Protein AF-A0A0M3K7X2-F1 (afdb_monomer)

Mean predicted aligned error: 13.45 Å

InterPro domains:
  IPR001304 C-type lectin-like [PF00059] (228-324)
  IPR001304 C-type lectin-like [PS50041] (215-321)
  IPR001304 C-type lectin-like [SM00034] (199-332)
  IPR002035 von Willebrand factor, type A [PF00092] (23-159)
  IPR002035 von Willebrand factor, type A [PF00092] (354-437)
  IPR002035 von Willebrand factor, type A [PS50234] (22-158)
  IPR002035 von Willebrand factor, type A [PS50234] (354-439)
  IPR016186 C-type lectin-like/link domain superfamily [G3DSA:3.10.100.10] (189-334)
  IPR016187 C-type lectin fold [SSF56436] (187-335)
  IPR036465 von Willebrand factor A-like domain superfamily [G3DSA:3.40.50.410] (14-169)
  IPR036465 von Willebrand factor A-like domain superfamily [G3DSA:3.40.50.410] (340-438)
  IPR036465 von Willebrand factor A-like domain superfamily [SSF53300] (23-201)
  IPR036465 von Willebrand factor A-like domain superfamily [SSF53300] (349-433)

Solvent-accessible surface area (backbone atoms only — not comparable to full-atom values): 23747 Å² total; per-residue (Å²): 128,75,77,48,61,30,53,28,56,43,58,48,64,64,88,80,33,61,44,64,46,54,46,49,36,50,48,56,15,55,51,36,50,74,41,60,28,26,78,60,86,74,74,32,10,32,49,28,30,47,44,44,15,72,55,53,43,78,76,34,49,49,78,63,34,65,32,18,63,54,43,17,54,52,50,60,65,59,78,87,69,98,33,95,44,70,36,61,38,45,40,52,51,54,50,48,57,47,59,69,70,58,77,70,75,95,60,59,48,38,44,36,46,36,34,52,62,61,43,82,67,80,54,87,96,48,86,69,87,87,65,98,62,71,88,80,59,46,45,49,53,51,36,48,53,45,40,72,74,67,32,42,33,31,27,35,19,32,62,50,76,96,55,92,62,64,34,52,56,58,51,28,36,89,81,35,64,43,52,70,52,88,58,26,69,60,53,50,56,42,50,55,42,55,58,60,51,69,42,60,85,87,29,42,56,46,60,44,92,88,42,83,73,45,52,30,20,39,21,38,35,77,48,93,55,64,33,21,48,58,57,46,41,54,55,17,44,75,72,74,26,34,40,32,78,59,82,38,74,68,55,43,51,51,51,39,56,52,39,50,75,67,69,42,65,30,33,44,41,18,34,41,40,59,98,60,50,38,29,29,69,82,80,68,43,67,71,66,89,57,72,56,48,34,93,83,39,69,32,62,90,48,25,40,26,34,29,33,35,53,86,82,62,29,29,39,40,31,46,39,78,39,84,80,52,52,32,21,37,37,23,28,34,75,53,74,49,78,67,95,55,59,43,51,62,65,56,67,57,78,51,59,47,83,44,74,47,76,43,66,24,14,54,89,41,49,66,74,34,36,52,50,48,34,47,50,54,18,43,57,42,60,66,37,52,31,26,79,60,91,71,84,31,18,26,49,20,34,30,47,30,12,59,57,62,41,78,78,33,49,50,80,67,34,64,33,26,67,54,46,22,54,55,42,61,65,65,76,74,65,66,18,90,40,70,49,91,85,101

Sequence (439 aa):
MRAYLQLLGWFALSLGLLGKQSQLRNFVGAVAKRIPVSQNEGAFSRIGVINGGEDAEIFANLTTFTSSYEAYSAIRKMKWRSADNFNIRSSLRAASKMIDASGRKNVKKIVIVFSGKSEDCEYMGFPAKIMNGDLDDNPCNIARQLKENGNIIMTVAIKCEGKFDFPRMQFGSECYRLNFDDQFAQNFLRKLCDANCFCPPPFMQFTDLKDKCRKFGECVYQRTEAFSYQIARKRCAFYNAEMTEILSPQKDQFLKNWAAGAGAQSLWLGATGVDGNYTWTISGKQVSGYQPWAPNQPNVADGNCAFEDIKTGNWSAAPCEDLFSVHDFACERIAFTFGAERECACDYKKTWMDIVYILDSSKEMNPPDFYAVRNFVAAAVKGIPVSQNEGAFSRIGVINGGEDAEILANLTTFTSTNEAYRAIRKMEWRSADNFNIRS

pLDDT: mean 74.25, std 17.61, range [22.56, 97.69]

Structure (mmCIF, N/CA/C/O backbone):
data_AF-A0A0M3K7X2-F1
#
_entry.id   AF-A0A0M3K7X2-F1
#
loop_
_atom_site.group_PDB
_atom_site.id
_atom_site.type_symbol
_atom_site.label_atom_id
_atom_site.label_alt_id
_atom_site.label_comp_id
_atom_site.label_asym_id
_atom_site.label_entity_id
_atom_site.label_seq_id
_atom_site.pdbx_PDB_ins_code
_atom_site.Cartn_x
_atom_site.Cartn_y
_atom_site.Cartn_z
_atom_site.occupancy
_atom_site.B_iso_or_equiv
_atom_site.auth_seq_id
_atom_site.auth_comp_id
_atom_site.auth_asym_id
_atom_site.auth_atom_id
_atom_site.pdbx_PDB_model_num
ATOM 1 N N . MET A 1 1 ? -5.904 -9.733 -9.098 1.00 25.84 1 MET A N 1
ATOM 2 C CA . MET A 1 1 ? -5.565 -10.390 -7.814 1.00 25.84 1 MET A CA 1
ATOM 3 C C . MET A 1 1 ? -5.921 -9.427 -6.687 1.00 25.84 1 MET A C 1
ATOM 5 O O . MET A 1 1 ? -5.224 -8.440 -6.521 1.00 25.84 1 MET A O 1
ATOM 9 N N . ARG A 1 2 ? -7.047 -9.637 -5.992 1.00 22.56 2 ARG A N 1
ATOM 10 C CA . ARG A 1 2 ? -7.454 -8.830 -4.824 1.00 22.56 2 ARG A CA 1
ATOM 11 C C . ARG A 1 2 ? -6.889 -9.521 -3.574 1.00 22.56 2 ARG A C 1
ATOM 13 O O . ARG A 1 2 ? -7.105 -10.721 -3.424 1.00 22.56 2 ARG A O 1
ATOM 20 N N . ALA A 1 3 ? -6.111 -8.819 -2.750 1.00 24.36 3 ALA A N 1
ATOM 21 C CA . ALA A 1 3 ? -5.430 -9.375 -1.574 1.00 24.36 3 ALA A CA 1
ATOM 22 C C . ALA A 1 3 ? -6.016 -8.798 -0.276 1.00 24.36 3 ALA A C 1
ATOM 24 O O . ALA A 1 3 ? -6.419 -7.638 -0.230 1.00 24.36 3 ALA A O 1
ATOM 25 N N . TYR A 1 4 ? -6.094 -9.636 0.759 1.00 34.16 4 TYR A N 1
ATOM 26 C CA . TYR A 1 4 ? -6.946 -9.462 1.933 1.00 34.16 4 TYR A CA 1
ATOM 27 C C . TYR A 1 4 ? -6.114 -9.523 3.221 1.00 34.16 4 TYR A C 1
ATOM 29 O O . TYR A 1 4 ? -5.253 -10.386 3.383 1.00 34.16 4 TYR A O 1
ATOM 37 N N . LEU A 1 5 ? -6.371 -8.561 4.111 1.00 29.75 5 LEU A N 1
ATOM 38 C CA . LEU A 1 5 ? -5.582 -8.203 5.295 1.00 29.75 5 LEU A CA 1
ATOM 39 C C . LEU A 1 5 ? -5.578 -9.251 6.419 1.00 29.75 5 LEU A C 1
ATOM 41 O O . LEU A 1 5 ? -6.565 -9.947 6.606 1.00 29.75 5 LEU A O 1
ATOM 45 N N . GLN A 1 6 ? -4.556 -9.287 7.271 1.00 27.80 6 GLN A N 1
ATOM 46 C CA . GLN A 1 6 ? -4.651 -9.942 8.582 1.00 27.80 6 GLN A CA 1
ATOM 47 C C . GLN A 1 6 ? -4.520 -8.905 9.694 1.00 27.80 6 GLN A C 1
ATOM 49 O O . GLN A 1 6 ? -3.460 -8.315 9.815 1.00 27.80 6 GLN A O 1
ATOM 54 N N . LEU A 1 7 ? -5.580 -8.642 10.465 1.00 27.56 7 LEU A N 1
ATOM 55 C CA . LEU A 1 7 ? -5.565 -7.644 11.545 1.00 27.56 7 LEU A CA 1
ATOM 56 C C . LEU A 1 7 ? -5.281 -8.303 12.899 1.00 27.56 7 LEU A C 1
ATOM 58 O O . LEU A 1 7 ? -5.868 -9.338 13.207 1.00 27.56 7 LEU A O 1
ATOM 62 N N . LEU A 1 8 ? -4.434 -7.664 13.706 1.00 27.45 8 LEU A N 1
ATOM 63 C CA . LEU A 1 8 ? -4.166 -7.971 15.116 1.00 27.45 8 LEU A CA 1
ATOM 64 C C . LEU A 1 8 ? -4.270 -6.652 15.879 1.00 27.45 8 LEU A C 1
ATOM 66 O O . LEU A 1 8 ? -3.498 -5.774 15.543 1.00 27.45 8 LEU A O 1
ATOM 70 N N . GLY A 1 9 ? -5.192 -6.471 16.832 1.00 26.09 9 GLY A N 1
ATOM 71 C CA . GLY A 1 9 ? -5.399 -5.201 17.561 1.00 26.09 9 GLY A CA 1
ATOM 72 C C . GLY A 1 9 ? -5.498 -5.382 19.082 1.00 26.09 9 GLY A C 1
ATOM 73 O O . GLY A 1 9 ? -6.029 -6.400 19.516 1.00 26.09 9 GLY A O 1
ATOM 74 N N . TRP A 1 10 ? -4.974 -4.428 19.868 1.00 32.50 10 TRP A N 1
ATOM 75 C CA . TRP A 1 10 ? -4.769 -4.493 21.335 1.00 32.50 10 TRP A CA 1
ATOM 76 C C . TRP A 1 10 ? -5.111 -3.232 22.118 1.00 32.50 10 TRP A C 1
ATOM 78 O O . TRP A 1 10 ? -5.012 -2.158 21.552 1.00 32.50 10 TRP A O 1
ATOM 88 N N . PHE A 1 11 ? -5.382 -3.360 23.425 1.00 31.06 11 PHE A N 1
ATOM 89 C CA . PHE A 1 11 ? -5.630 -2.263 24.375 1.00 31.06 11 PHE A CA 1
ATOM 90 C C . PHE A 1 11 ? -5.046 -2.525 25.769 1.00 31.06 11 PHE A C 1
ATOM 92 O O . PHE A 1 11 ? -5.153 -3.647 26.249 1.00 31.06 11 PHE A O 1
ATOM 99 N N . ALA A 1 12 ? -4.544 -1.474 26.439 1.00 25.36 12 ALA A N 1
ATOM 100 C CA . ALA A 1 12 ? -4.241 -1.445 27.877 1.00 25.36 12 ALA A CA 1
ATOM 101 C C . ALA A 1 12 ? -4.212 0.002 28.450 1.00 25.36 12 ALA A C 1
ATOM 103 O O . ALA A 1 12 ? -3.835 0.927 27.725 1.00 25.36 12 ALA A O 1
ATOM 104 N N . LEU A 1 13 ? -4.528 0.128 29.758 1.00 32.44 13 LEU A N 1
ATOM 105 C CA . LEU A 1 13 ? -4.384 1.245 30.738 1.00 32.44 13 LEU A CA 1
ATOM 106 C C . LEU A 1 13 ? -5.627 2.036 31.237 1.00 32.44 13 LEU A C 1
ATOM 108 O O . LEU A 1 13 ? -6.601 2.213 30.514 1.00 32.44 13 LEU A O 1
ATOM 112 N N . SER A 1 14 ? -5.484 2.437 32.519 1.00 25.62 14 SER A N 1
ATOM 113 C CA . SER A 1 14 ? -6.245 3.166 33.572 1.00 25.62 14 SER A CA 1
ATOM 114 C C . SER A 1 14 ? -7.665 3.732 33.366 1.00 25.62 14 SER A C 1
ATOM 116 O O . SER A 1 14 ? -8.043 4.178 32.293 1.00 25.62 14 SER A O 1
ATOM 118 N N . LEU A 1 15 ? -8.428 3.784 34.474 1.00 31.20 15 LEU A N 1
ATOM 119 C CA . LEU A 1 15 ? -9.850 4.164 34.616 1.00 31.20 15 LEU A CA 1
ATOM 120 C C . LEU A 1 15 ? -10.350 5.397 33.822 1.00 31.20 15 LEU A C 1
ATOM 122 O O . LEU A 1 15 ? -11.539 5.459 33.530 1.00 31.20 15 LEU A O 1
ATOM 126 N N . GLY A 1 16 ? -9.484 6.329 33.413 1.00 34.44 16 GLY A N 1
ATOM 127 C CA . GLY A 1 16 ? -9.825 7.455 32.521 1.00 34.44 16 GLY A CA 1
ATOM 128 C C . GLY A 1 16 ? -9.929 7.102 31.023 1.00 34.44 16 GLY A C 1
ATOM 129 O O . GLY A 1 16 ? -10.238 7.944 30.186 1.00 34.44 16 GLY A O 1
ATOM 130 N N . LEU A 1 17 ? -9.633 5.857 30.637 1.00 43.22 17 LEU A N 1
ATOM 131 C CA . LEU A 1 17 ? -9.622 5.385 29.244 1.00 43.22 17 LEU A CA 1
ATOM 132 C C . LEU A 1 17 ? -10.823 4.518 28.867 1.00 43.22 17 LEU A C 1
ATOM 134 O O . LEU A 1 17 ? -10.961 4.205 27.683 1.00 43.22 17 LEU A O 1
ATOM 138 N N . LEU A 1 18 ? -11.686 4.148 29.820 1.00 45.88 18 LEU A N 1
ATOM 139 C CA . LEU A 1 18 ? -12.848 3.269 29.589 1.00 45.88 18 LEU A CA 1
ATOM 140 C C . LEU A 1 18 ? -13.675 3.713 28.373 1.00 45.88 18 LEU A C 1
ATOM 142 O O . LEU A 1 18 ? -14.139 2.898 27.572 1.00 45.88 18 LEU A O 1
ATOM 146 N N . GLY A 1 19 ? -13.727 5.023 28.170 1.00 51.50 19 GLY A N 1
ATOM 147 C CA . GLY A 1 19 ? -14.430 5.629 27.072 1.00 51.50 19 GLY A CA 1
ATOM 148 C C . GLY A 1 19 ? -13.843 5.517 25.680 1.00 51.50 19 GLY A C 1
ATOM 149 O O . GLY A 1 19 ? -14.475 5.048 24.724 1.00 51.50 19 GLY A O 1
ATOM 150 N N . LYS A 1 20 ? -12.561 5.862 25.573 1.00 56.16 20 LYS A N 1
ATOM 151 C CA . LYS A 1 20 ? -11.788 5.660 24.344 1.00 56.16 20 LYS A CA 1
ATOM 152 C C . LYS A 1 20 ? -11.667 4.170 24.009 1.00 56.16 20 LYS A C 1
ATOM 154 O O . LYS A 1 20 ? -11.556 3.810 22.839 1.00 56.16 20 LYS A O 1
ATOM 159 N N . GLN A 1 21 ? -11.735 3.295 25.014 1.00 55.56 21 GLN A N 1
ATOM 160 C CA . GLN A 1 21 ? -11.714 1.844 24.841 1.00 55.56 21 GLN A CA 1
ATOM 161 C C . GLN A 1 21 ? -12.987 1.308 24.184 1.00 55.56 21 GLN A C 1
ATOM 163 O O . GLN A 1 21 ? -12.889 0.571 23.201 1.00 55.56 21 GLN A O 1
ATOM 168 N N . SER A 1 22 ? -14.173 1.705 24.659 1.00 59.41 22 SER A N 1
ATOM 169 C CA . SER A 1 22 ? -15.438 1.311 24.019 1.00 59.41 22 SER A CA 1
ATOM 170 C C . SER A 1 22 ? -15.493 1.785 22.562 1.00 59.41 22 SER A C 1
ATOM 172 O O . SER A 1 22 ? -15.802 1.002 21.657 1.00 59.41 22 SER A O 1
ATOM 174 N N . GLN A 1 23 ? -15.081 3.034 22.313 1.00 62.28 23 GLN A N 1
ATOM 175 C CA . GLN A 1 23 ? -14.976 3.614 20.972 1.00 62.28 23 GLN A CA 1
ATOM 176 C C . GLN A 1 23 ? -14.079 2.808 20.048 1.00 62.28 23 GLN A C 1
ATOM 178 O O . GLN A 1 23 ? -14.488 2.431 18.949 1.00 62.28 23 GLN A O 1
ATOM 183 N N . LEU A 1 24 ? -12.855 2.529 20.483 1.00 62.78 24 LEU A N 1
ATOM 184 C CA . LEU A 1 24 ? -11.891 1.874 19.624 1.00 62.78 24 LEU A CA 1
ATOM 185 C C . LEU A 1 24 ? -12.219 0.372 19.460 1.00 62.78 24 LEU A C 1
ATOM 187 O O . LEU A 1 24 ? -12.023 -0.164 18.373 1.00 62.78 24 LEU A O 1
ATOM 191 N N . ARG A 1 25 ? -12.833 -0.293 20.452 1.00 64.94 25 ARG A N 1
ATOM 192 C CA . ARG A 1 25 ? -13.362 -1.663 20.311 1.00 64.94 25 ARG A CA 1
ATOM 193 C C . ARG A 1 25 ? -14.473 -1.706 19.266 1.00 64.94 25 ARG A C 1
ATOM 195 O O . ARG A 1 25 ? -14.471 -2.576 18.395 1.00 64.94 25 ARG A O 1
ATOM 202 N N . ASN A 1 26 ? -15.399 -0.750 19.322 1.00 62.59 26 ASN A N 1
ATOM 203 C CA . ASN A 1 26 ? -16.466 -0.621 18.334 1.00 62.59 26 ASN A CA 1
ATOM 204 C C . ASN A 1 26 ? -15.905 -0.306 16.940 1.00 62.59 26 ASN A C 1
ATOM 206 O O . ASN A 1 26 ? -16.359 -0.900 15.962 1.00 62.59 26 ASN A O 1
ATOM 210 N N . PHE A 1 27 ? -14.881 0.549 16.841 1.00 68.12 27 PHE A N 1
ATOM 211 C CA . PHE A 1 27 ? -14.192 0.841 15.584 1.00 68.12 27 PHE A CA 1
ATOM 212 C C . PHE A 1 27 ? -13.507 -0.397 14.996 1.00 68.12 27 PHE A C 1
ATOM 214 O O . PHE A 1 27 ? -13.772 -0.752 13.849 1.00 68.12 27 PHE A O 1
ATOM 221 N N . VAL A 1 28 ? -12.667 -1.090 15.773 1.00 63.97 28 VAL A N 1
ATOM 222 C CA . VAL A 1 28 ? -11.954 -2.294 15.317 1.00 63.97 28 VAL A CA 1
ATOM 223 C C . VAL A 1 28 ? -12.949 -3.388 14.928 1.00 63.97 28 VAL A C 1
ATOM 225 O O . VAL A 1 28 ? -12.783 -4.023 13.887 1.00 63.97 28 VAL A O 1
ATOM 228 N N . GLY A 1 29 ? -14.034 -3.551 15.692 1.00 61.50 29 GLY A N 1
ATOM 229 C CA . GLY A 1 29 ? -15.145 -4.420 15.313 1.00 61.50 29 GLY A CA 1
ATOM 230 C C . GLY A 1 29 ? -15.756 -4.012 13.968 1.00 61.50 29 GLY A C 1
ATOM 231 O O . GLY A 1 29 ? -15.887 -4.843 13.071 1.00 61.50 29 GLY A O 1
ATOM 232 N N . ALA A 1 30 ? -16.109 -2.738 13.785 1.00 61.97 30 ALA A N 1
ATOM 233 C CA . ALA A 1 30 ? -16.694 -2.243 12.538 1.00 61.97 30 ALA A CA 1
ATOM 234 C C . ALA A 1 30 ? -15.768 -2.448 11.327 1.00 61.97 30 ALA A C 1
ATOM 236 O O . ALA A 1 30 ? -16.243 -2.802 10.247 1.00 61.97 30 ALA A O 1
ATOM 237 N N . VAL A 1 31 ? -14.453 -2.290 11.508 1.00 64.25 31 VAL A N 1
ATOM 238 C CA . VAL A 1 31 ? -13.453 -2.623 10.485 1.00 64.25 31 VAL A CA 1
ATOM 239 C C . VAL A 1 31 ? -13.465 -4.126 10.188 1.00 64.25 31 VAL A C 1
ATOM 241 O O . VAL A 1 31 ? -13.556 -4.506 9.021 1.00 64.25 31 VAL A O 1
ATOM 244 N N . ALA A 1 32 ? -13.453 -4.987 11.212 1.00 60.34 32 ALA A N 1
ATOM 245 C CA . ALA A 1 32 ? -13.510 -6.441 11.042 1.00 60.34 32 ALA A CA 1
ATOM 246 C C . ALA A 1 32 ? -14.772 -6.899 10.289 1.00 60.34 32 ALA A C 1
ATOM 248 O O . ALA A 1 32 ? -14.689 -7.777 9.434 1.00 60.34 32 ALA A O 1
ATOM 249 N N . LYS A 1 33 ? -15.921 -6.250 10.528 1.00 65.19 33 LYS A N 1
ATOM 250 C CA . LYS A 1 33 ? -17.178 -6.521 9.808 1.00 65.19 33 LYS A CA 1
ATOM 251 C C . LYS A 1 33 ? -17.081 -6.225 8.306 1.00 65.19 33 LYS A C 1
ATOM 253 O O . LYS A 1 33 ? -17.761 -6.875 7.519 1.00 65.19 33 LYS A O 1
ATOM 258 N N . ARG A 1 34 ? -16.273 -5.236 7.908 1.00 62.62 34 ARG A N 1
ATOM 259 C CA . ARG A 1 34 ? -16.121 -4.783 6.510 1.00 62.62 34 ARG A CA 1
ATOM 260 C C . ARG A 1 34 ? -15.041 -5.533 5.735 1.00 62.62 34 ARG A C 1
ATOM 262 O O . ARG A 1 34 ? -14.990 -5.434 4.513 1.00 62.62 34 ARG A O 1
ATOM 269 N N . ILE A 1 35 ? -14.176 -6.264 6.426 1.00 60.03 35 ILE A N 1
ATOM 270 C CA . ILE A 1 35 ? -13.105 -7.039 5.808 1.00 60.03 35 ILE A CA 1
ATOM 271 C C . ILE A 1 35 ? -13.602 -8.465 5.576 1.00 60.03 35 ILE A C 1
ATOM 273 O O . ILE A 1 35 ? -14.064 -9.075 6.534 1.00 60.03 35 ILE A O 1
ATOM 277 N N . PRO A 1 36 ? -13.495 -9.038 4.365 1.00 61.94 36 PRO A N 1
ATOM 278 C CA . PRO A 1 36 ? -13.894 -10.424 4.107 1.00 61.94 36 PRO A CA 1
ATOM 279 C C . PRO A 1 36 ? -12.998 -11.409 4.855 1.00 61.94 36 PRO A C 1
ATOM 281 O O . PRO A 1 36 ? -11.873 -11.663 4.434 1.00 61.94 36 PRO A O 1
ATOM 284 N N . VAL A 1 37 ? -13.474 -11.955 5.974 1.00 67.94 37 VAL A N 1
ATOM 285 C CA . VAL A 1 37 ? -12.737 -12.927 6.791 1.00 67.94 37 VAL A CA 1
ATOM 286 C C . VAL A 1 37 ? -13.194 -14.333 6.428 1.00 67.94 37 VAL A C 1
ATOM 288 O O . VAL A 1 37 ? -14.393 -14.585 6.359 1.00 67.94 37 VAL A O 1
ATOM 291 N N . SER A 1 38 ? -12.244 -15.238 6.196 1.00 74.12 38 SER A N 1
ATOM 292 C CA . SER A 1 38 ? -12.503 -16.666 5.999 1.00 74.12 38 SER A CA 1
ATOM 293 C C . SER A 1 38 ? -11.232 -17.488 6.201 1.00 74.12 38 SER A C 1
ATOM 295 O O . SER A 1 38 ? -10.109 -16.985 6.081 1.00 74.12 38 SER A O 1
ATOM 297 N N . GLN A 1 39 ? -11.414 -18.783 6.457 1.00 80.69 39 GLN A N 1
ATOM 298 C CA . GLN A 1 39 ? -10.322 -19.754 6.482 1.00 80.69 39 GLN A CA 1
ATOM 299 C C . GLN A 1 39 ? -10.018 -20.359 5.105 1.00 80.69 39 GLN A C 1
ATOM 301 O O . GLN A 1 39 ? -8.920 -20.893 4.930 1.00 80.69 39 GLN A O 1
ATOM 306 N N . ASN A 1 40 ? -10.922 -20.187 4.133 1.00 73.31 40 ASN A N 1
ATOM 307 C CA . ASN A 1 40 ? -10.782 -20.676 2.762 1.00 73.31 40 ASN A CA 1
ATOM 308 C C . ASN A 1 40 ? -9.597 -20.041 2.021 1.00 73.31 40 ASN A C 1
ATOM 310 O O . ASN A 1 40 ? -9.149 -18.930 2.330 1.00 73.31 40 ASN A O 1
ATOM 314 N N . GLU A 1 41 ? -9.116 -20.744 0.997 1.00 65.31 41 GLU A N 1
ATOM 315 C CA . GLU A 1 41 ? -8.150 -20.186 0.060 1.00 65.31 41 GLU A CA 1
ATOM 316 C C . GLU A 1 41 ? -8.770 -19.086 -0.808 1.00 65.31 41 GLU A C 1
ATOM 318 O O . GLU A 1 41 ? -9.978 -19.024 -1.043 1.00 65.31 41 GLU A O 1
ATOM 323 N N . GLY A 1 42 ? -7.909 -18.188 -1.280 1.00 60.16 42 GLY A N 1
ATOM 324 C CA . GLY A 1 42 ? -8.296 -17.064 -2.114 1.00 60.16 42 GLY A CA 1
ATOM 325 C C . GLY A 1 42 ? -8.463 -15.764 -1.337 1.00 60.16 42 GLY A C 1
ATOM 326 O O . GLY A 1 42 ? -7.633 -15.378 -0.507 1.00 60.16 42 GLY A O 1
ATOM 327 N N . ALA A 1 43 ? -9.521 -15.053 -1.699 1.00 63.62 43 ALA A N 1
ATOM 328 C CA . ALA A 1 43 ? -9.750 -13.640 -1.466 1.00 63.62 43 ALA A CA 1
ATOM 329 C C . ALA A 1 43 ? -10.224 -13.312 -0.030 1.00 63.62 43 ALA A C 1
ATOM 331 O O . ALA A 1 43 ? -11.236 -12.639 0.157 1.00 63.62 43 ALA A O 1
ATOM 332 N N . PHE A 1 44 ? -9.498 -13.792 0.987 1.00 66.81 44 PHE A N 1
ATOM 333 C CA . PHE A 1 44 ? -9.931 -13.696 2.382 1.00 66.81 44 PHE A CA 1
ATOM 334 C C . PHE A 1 44 ? -8.829 -13.355 3.378 1.00 66.81 44 PHE A C 1
ATOM 336 O O . PHE A 1 44 ? -7.699 -13.852 3.312 1.00 66.81 44 PHE A O 1
ATOM 343 N N . SER A 1 45 ? -9.231 -12.547 4.349 1.00 73.81 45 SER A N 1
ATOM 344 C CA . SER A 1 45 ? -8.503 -12.113 5.529 1.00 73.81 45 SER A CA 1
ATOM 345 C C . SER A 1 45 ? -8.592 -13.119 6.666 1.00 73.81 45 SER A C 1
ATOM 347 O O . SER A 1 45 ? -9.536 -13.899 6.752 1.00 73.81 45 SER A O 1
ATOM 349 N N . ARG A 1 46 ? -7.633 -13.048 7.590 1.00 79.94 46 ARG A N 1
ATOM 350 C CA . ARG A 1 46 ? -7.660 -13.777 8.866 1.00 79.94 46 ARG A CA 1
ATOM 351 C C . ARG A 1 46 ? -7.370 -12.806 9.997 1.00 79.94 46 ARG A C 1
ATOM 353 O O . ARG A 1 46 ? -6.399 -12.067 9.914 1.00 79.94 46 ARG A O 1
ATOM 360 N N . ILE A 1 47 ? -8.207 -12.774 11.022 1.00 77.31 47 ILE A N 1
ATOM 361 C CA . ILE A 1 47 ? -8.062 -11.827 12.130 1.00 77.31 47 ILE A CA 1
ATOM 362 C C . ILE A 1 47 ? -7.696 -12.611 13.375 1.00 77.31 47 ILE A C 1
ATOM 364 O O . ILE A 1 47 ? -8.369 -13.580 13.712 1.00 77.31 47 ILE A O 1
ATOM 368 N N . GLY A 1 48 ? -6.620 -12.188 14.022 1.00 76.19 48 GLY A N 1
ATOM 369 C CA . GLY A 1 48 ? -6.233 -12.665 15.335 1.00 76.19 48 GLY A CA 1
ATO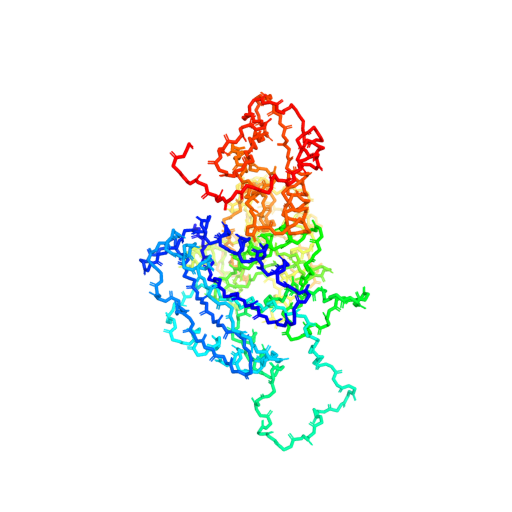M 370 C C . GLY A 1 48 ? -6.449 -11.549 16.340 1.00 76.19 48 GLY A C 1
ATOM 371 O O . GLY A 1 48 ? -6.482 -10.365 15.998 1.00 76.19 48 GLY A O 1
ATOM 372 N N . VAL A 1 49 ? -6.603 -11.913 17.597 1.00 74.50 49 VAL A N 1
ATOM 373 C CA . VAL A 1 49 ? -6.772 -10.953 18.671 1.00 74.50 49 VAL A CA 1
ATOM 374 C C . VAL A 1 49 ? -6.046 -11.493 19.883 1.00 74.50 49 VAL A C 1
ATOM 376 O O . VAL A 1 49 ? -6.244 -12.633 20.290 1.00 74.50 49 VAL A O 1
ATOM 379 N N . ILE A 1 50 ? -5.165 -10.685 20.444 1.00 70.94 50 ILE A N 1
ATOM 380 C CA . ILE A 1 50 ? -4.457 -11.021 21.679 1.00 70.94 50 ILE A CA 1
ATOM 381 C C . ILE A 1 50 ? -5.031 -9.975 22.693 1.00 70.94 50 ILE A C 1
ATOM 383 O O . ILE A 1 50 ? -5.538 -8.929 22.274 1.00 70.94 50 ILE A O 1
ATOM 387 N N . ASN A 1 51 ? -5.069 -10.247 23.990 1.00 67.88 51 ASN A N 1
ATOM 388 C CA . ASN A 1 51 ? -5.505 -9.296 25.015 1.00 67.88 51 ASN A CA 1
ATOM 389 C C . ASN A 1 51 ? -4.379 -9.001 26.000 1.00 67.88 51 ASN A C 1
ATOM 391 O O . ASN A 1 51 ? -3.617 -9.902 26.363 1.00 67.88 51 ASN A O 1
ATOM 395 N N . GLY A 1 52 ? -4.299 -7.738 26.414 1.00 58.50 52 GLY A N 1
ATOM 396 C CA . GLY A 1 52 ? -3.115 -7.160 26.993 1.00 58.50 52 GLY A CA 1
ATOM 397 C C . GLY A 1 52 ? -3.129 -6.539 28.328 1.00 58.50 52 GLY A C 1
ATOM 398 O O . GLY A 1 52 ? -3.760 -5.512 28.526 1.00 58.50 52 GLY A O 1
ATOM 399 N N . GLY A 1 53 ? -2.263 -7.078 29.168 1.00 61.41 53 GLY A N 1
ATOM 400 C CA . GLY A 1 53 ? -1.925 -6.477 30.431 1.00 61.41 53 GLY A CA 1
ATOM 401 C C . GLY A 1 53 ? -0.471 -6.717 30.778 1.00 61.41 53 GLY A C 1
ATOM 402 O O . GLY A 1 53 ? 0.430 -6.528 29.954 1.00 61.41 53 GLY A O 1
ATOM 403 N N . GLU A 1 54 ? -0.272 -7.149 32.016 1.00 59.22 54 GLU A N 1
ATOM 404 C CA . GLU A 1 54 ? 1.016 -7.580 32.554 1.00 59.22 54 GLU A CA 1
ATOM 405 C C . GLU A 1 54 ? 1.585 -8.765 31.765 1.00 59.22 54 GLU A C 1
ATOM 407 O O . GLU A 1 54 ? 2.783 -8.795 31.481 1.00 59.22 54 GLU A O 1
ATOM 412 N N . ASP A 1 55 ? 0.693 -9.641 31.295 1.00 62.06 55 ASP A N 1
ATOM 413 C CA . ASP A 1 55 ? 0.963 -10.725 30.358 1.00 62.06 55 ASP A CA 1
ATOM 414 C C . ASP A 1 55 ? 0.071 -10.639 29.115 1.00 62.06 55 ASP A C 1
ATOM 416 O O . ASP A 1 55 ? -0.936 -9.918 29.082 1.00 62.06 55 ASP A O 1
ATOM 420 N N . ALA A 1 56 ? 0.449 -11.392 28.076 1.00 66.44 56 ALA A N 1
ATOM 421 C CA . ALA A 1 56 ? -0.301 -11.491 26.837 1.00 66.44 56 ALA A CA 1
ATOM 422 C C . ALA A 1 56 ? -1.079 -12.798 26.694 1.00 66.44 56 ALA A C 1
ATOM 424 O O . ALA A 1 56 ? -0.517 -13.888 26.769 1.00 66.44 56 ALA A O 1
ATOM 425 N N . GLU A 1 57 ? -2.373 -12.678 26.394 1.00 69.56 57 GLU A N 1
ATOM 426 C CA . GLU A 1 57 ? -3.282 -13.810 26.211 1.00 69.56 57 GLU A CA 1
ATOM 427 C C . GLU A 1 57 ? -3.856 -13.829 24.794 1.00 69.56 57 GLU A C 1
ATOM 429 O O . GLU A 1 57 ? -4.522 -12.887 24.371 1.00 69.56 57 GLU A O 1
ATOM 434 N N . ILE A 1 58 ? -3.649 -14.910 24.042 1.00 67.06 58 ILE A N 1
ATOM 435 C CA . ILE A 1 58 ? -4.277 -15.070 22.724 1.00 67.06 58 ILE A CA 1
ATOM 436 C C . ILE A 1 58 ? -5.783 -15.306 22.918 1.00 67.06 58 ILE A C 1
ATOM 438 O O . ILE A 1 58 ? -6.201 -16.420 23.211 1.00 67.06 58 ILE A O 1
ATOM 442 N N . PHE A 1 59 ? -6.594 -14.262 22.731 1.00 70.56 59 PHE A N 1
ATOM 443 C CA . PHE A 1 59 ? -8.058 -14.343 22.769 1.00 70.56 59 PHE A CA 1
ATOM 444 C C . PHE A 1 59 ? -8.615 -15.102 21.556 1.00 70.56 59 PHE A C 1
ATOM 446 O O . PHE A 1 59 ? -9.535 -15.904 21.679 1.00 70.56 59 PHE A O 1
ATOM 453 N N . ALA A 1 60 ? -8.043 -14.850 20.379 1.00 74.19 60 ALA A N 1
ATOM 454 C CA . ALA A 1 60 ? -8.366 -15.523 19.130 1.00 74.19 60 ALA A CA 1
ATOM 455 C C . ALA A 1 60 ? -7.109 -15.625 18.259 1.00 74.19 60 ALA A C 1
ATOM 457 O O . ALA A 1 60 ? -6.380 -14.651 18.079 1.00 74.19 60 ALA A O 1
ATOM 458 N N . ASN A 1 61 ? -6.846 -16.796 17.693 1.00 78.44 61 ASN A N 1
ATOM 459 C CA . ASN A 1 61 ? -5.768 -16.983 16.727 1.00 78.44 61 ASN A CA 1
ATOM 460 C C . ASN A 1 61 ? -6.262 -16.616 15.310 1.00 78.44 61 ASN A C 1
ATOM 462 O O . ASN A 1 61 ? -7.460 -16.478 15.074 1.00 78.44 61 ASN A O 1
ATOM 466 N N . LEU A 1 62 ? -5.358 -16.494 14.336 1.00 78.50 62 LEU A N 1
ATOM 467 C CA . LEU A 1 62 ? -5.679 -16.192 12.933 1.00 78.50 62 LEU A CA 1
ATOM 468 C C . LEU A 1 62 ? -6.617 -17.233 12.289 1.00 78.50 62 LEU A C 1
ATOM 470 O O . LEU A 1 62 ? -7.266 -16.949 11.281 1.00 78.50 62 LEU A O 1
ATOM 474 N N . THR A 1 63 ? -6.701 -18.438 12.851 1.00 82.81 63 THR A N 1
ATOM 475 C CA . THR A 1 63 ? -7.591 -19.509 12.387 1.00 82.81 63 THR A CA 1
ATOM 476 C C . THR A 1 63 ? -8.944 -19.551 13.095 1.00 82.81 63 THR A C 1
ATOM 478 O O . THR A 1 63 ? -9.801 -20.322 12.680 1.00 82.81 63 THR A O 1
ATOM 481 N N . THR A 1 64 ? -9.157 -18.736 14.137 1.00 81.56 64 THR A N 1
ATOM 482 C CA . THR A 1 64 ? -10.360 -18.807 14.978 1.00 81.56 64 THR A CA 1
ATOM 483 C C . THR A 1 64 ? -11.620 -18.407 14.217 1.00 81.56 64 THR A C 1
ATOM 485 O O . THR A 1 64 ? -12.593 -19.147 14.244 1.00 81.56 64 THR A O 1
ATOM 488 N N . PHE A 1 65 ? -11.610 -17.265 13.523 1.00 79.06 65 PHE A N 1
ATOM 489 C CA . PHE A 1 65 ? -12.825 -16.733 12.900 1.00 79.06 65 PHE A CA 1
ATOM 490 C C . PHE A 1 65 ? -13.015 -17.226 11.468 1.00 79.06 65 PHE A C 1
ATOM 492 O O . PHE A 1 65 ? -12.135 -17.069 10.622 1.00 79.06 65 PHE A O 1
ATOM 499 N N . THR A 1 66 ? -14.197 -17.743 11.162 1.00 83.94 66 THR A N 1
ATOM 500 C CA . THR A 1 66 ? -14.564 -18.248 9.829 1.00 83.94 66 THR A CA 1
ATOM 501 C C . THR A 1 66 ? -15.311 -17.225 8.974 1.00 83.94 66 THR A C 1
ATOM 503 O O . THR A 1 66 ? -15.429 -17.414 7.763 1.00 83.94 66 THR A O 1
ATOM 506 N N . SER A 1 67 ? -15.780 -16.127 9.580 1.00 75.56 67 SER A N 1
ATOM 507 C CA . SER A 1 67 ? -16.505 -15.049 8.902 1.00 75.56 67 SER A CA 1
ATOM 508 C C . SER A 1 67 ? -16.232 -13.668 9.508 1.00 75.56 67 SER A C 1
ATOM 510 O O . SER A 1 67 ? -15.842 -13.531 10.671 1.00 75.56 67 SER A O 1
ATOM 512 N N . SER A 1 68 ? -16.500 -12.614 8.730 1.00 69.94 68 SER A N 1
ATOM 513 C CA . SER A 1 68 ? -16.376 -11.215 9.174 1.00 69.94 68 SER A CA 1
ATOM 514 C C . SER A 1 68 ? -17.306 -10.892 10.342 1.00 69.94 68 SER A C 1
ATOM 516 O O . SER A 1 68 ? -16.966 -10.101 11.221 1.00 69.94 68 SER A O 1
ATOM 518 N N . TYR A 1 69 ? -18.490 -11.511 10.358 1.00 71.38 69 TYR A N 1
ATOM 519 C CA . TYR A 1 69 ? -19.482 -11.320 11.411 1.00 71.38 69 TYR A CA 1
ATOM 520 C C . TYR A 1 69 ? -19.053 -11.962 12.734 1.00 71.38 69 TYR A C 1
ATOM 522 O O . TYR A 1 69 ? -19.254 -11.371 13.797 1.00 71.38 69 TYR A O 1
ATOM 530 N N . GLU A 1 70 ? -18.436 -13.142 12.675 1.00 75.56 70 GLU A N 1
ATOM 531 C CA . GLU A 1 70 ? -17.899 -13.824 13.852 1.00 75.56 70 GLU A CA 1
ATOM 532 C C . GLU A 1 70 ? -16.791 -12.988 14.506 1.00 75.56 70 GLU A C 1
ATOM 534 O O . GLU A 1 70 ? -16.872 -12.683 15.697 1.00 75.56 70 GLU A O 1
ATOM 539 N N . ALA A 1 71 ? -15.833 -12.508 13.703 1.00 61.34 71 ALA A N 1
ATOM 540 C CA . ALA A 1 71 ? -14.776 -11.610 14.165 1.00 61.34 71 ALA A CA 1
ATOM 541 C C . ALA A 1 71 ? -15.352 -10.321 14.779 1.00 61.34 71 ALA A C 1
ATOM 543 O O . ALA A 1 71 ? -14.995 -9.948 15.896 1.00 61.34 71 ALA A O 1
ATOM 544 N N . TYR A 1 72 ? -16.293 -9.665 14.088 1.00 74.31 72 TYR A N 1
ATOM 545 C CA . TYR A 1 72 ? -16.997 -8.476 14.584 1.00 74.31 72 TYR A CA 1
ATOM 546 C C . TYR A 1 72 ? -17.643 -8.707 15.956 1.00 74.31 72 TYR A C 1
ATOM 548 O O . TYR A 1 72 ? -17.456 -7.915 16.884 1.00 74.31 72 TYR A O 1
ATOM 556 N N . SER A 1 73 ? -18.402 -9.796 16.081 1.00 68.31 73 SER A N 1
ATOM 557 C CA . SER A 1 73 ? -19.180 -10.103 17.280 1.00 68.31 73 SER A CA 1
ATOM 558 C C . SER A 1 73 ? -18.277 -10.447 18.461 1.00 68.31 73 SER A C 1
ATOM 560 O O . SER A 1 73 ? -18.526 -9.989 19.575 1.00 68.31 73 SER A O 1
ATOM 562 N N . ALA A 1 74 ? -17.212 -11.215 18.220 1.00 70.69 74 ALA A N 1
ATOM 563 C CA . ALA A 1 74 ? -16.244 -11.592 19.242 1.00 70.69 74 ALA A CA 1
ATOM 564 C C . ALA A 1 74 ? -15.448 -10.379 19.752 1.00 70.69 74 ALA A C 1
ATOM 566 O O . ALA A 1 74 ? -15.327 -10.194 20.962 1.00 70.69 74 ALA A O 1
ATOM 567 N N . ILE A 1 75 ? -14.982 -9.504 18.851 1.00 66.25 75 ILE A N 1
ATOM 568 C CA . ILE A 1 75 ? -14.223 -8.295 19.215 1.00 66.25 75 ILE A CA 1
ATOM 569 C C . ILE A 1 75 ? -15.065 -7.355 20.088 1.00 66.25 75 ILE A C 1
ATOM 571 O O . ILE A 1 75 ? -14.564 -6.834 21.083 1.00 66.25 75 ILE A O 1
ATOM 575 N N . ARG A 1 76 ? -16.358 -7.167 19.779 1.00 74.62 76 ARG A N 1
ATOM 576 C CA . ARG A 1 76 ? -17.253 -6.320 20.596 1.00 74.62 76 ARG A CA 1
ATOM 577 C C . ARG A 1 76 ? -17.538 -6.890 21.985 1.00 74.62 76 ARG A C 1
ATOM 579 O O . ARG A 1 76 ? -17.738 -6.116 22.915 1.00 74.62 76 ARG A O 1
ATOM 586 N N . LYS A 1 77 ? -17.555 -8.217 22.124 1.00 68.00 77 LYS A N 1
ATOM 587 C CA . LYS A 1 77 ? -17.827 -8.922 23.390 1.00 68.00 77 LYS A CA 1
ATOM 588 C C . LYS A 1 77 ? -16.582 -9.137 24.251 1.00 68.00 77 LYS A C 1
ATOM 590 O O . LYS A 1 77 ? -16.692 -9.700 25.339 1.00 68.00 77 LYS A O 1
ATOM 595 N N . MET A 1 78 ? -15.407 -8.726 23.777 1.00 63.06 78 MET A N 1
ATOM 596 C CA . MET A 1 78 ? -14.168 -8.901 24.520 1.00 63.06 78 MET A CA 1
ATOM 597 C C . MET A 1 78 ? -14.235 -8.162 25.858 1.00 63.06 78 MET A C 1
ATOM 599 O O . MET A 1 78 ? -14.524 -6.961 25.914 1.00 63.06 78 MET A O 1
ATOM 603 N N . LYS A 1 79 ? -13.970 -8.909 26.933 1.00 62.69 79 LYS A N 1
ATOM 604 C CA . LYS A 1 79 ? -13.933 -8.380 28.292 1.00 62.69 79 LYS A CA 1
ATOM 605 C C . LYS A 1 79 ? -12.584 -7.731 28.558 1.00 62.69 79 LYS A C 1
ATOM 607 O O . LYS A 1 79 ? -11.534 -8.306 28.271 1.00 62.69 79 LYS A O 1
ATOM 612 N N . TRP A 1 80 ? -12.638 -6.540 29.134 1.00 59.66 80 TRP A N 1
ATOM 613 C CA . TRP A 1 80 ? -11.461 -5.861 29.644 1.00 59.66 80 TRP A CA 1
ATOM 614 C C . TRP A 1 80 ? -10.845 -6.655 30.801 1.00 59.66 80 TRP A C 1
ATOM 616 O O . TRP A 1 80 ? -11.564 -7.233 31.620 1.00 59.66 80 TRP A O 1
ATOM 626 N N . ARG A 1 81 ? -9.511 -6.671 30.861 1.00 53.88 81 ARG A N 1
ATOM 627 C CA . ARG A 1 81 ? -8.754 -7.175 32.006 1.00 53.88 81 ARG A CA 1
ATOM 628 C C . ARG A 1 81 ? -8.112 -5.985 32.708 1.00 53.88 81 ARG A C 1
ATOM 630 O O . ARG A 1 81 ? -7.384 -5.223 32.078 1.00 53.88 81 ARG A O 1
ATOM 637 N N . SER A 1 82 ? -8.409 -5.835 33.994 1.00 50.75 82 SER A N 1
ATOM 638 C CA . SER A 1 82 ? -7.871 -4.790 34.869 1.00 50.75 82 SER A CA 1
ATOM 639 C C . SER A 1 82 ? -6.386 -4.978 35.143 1.00 50.75 82 SER A C 1
ATOM 641 O O . SER A 1 82 ? -6.014 -5.376 36.239 1.00 50.75 82 SER A O 1
ATOM 643 N N . ALA A 1 83 ? -5.544 -4.741 34.143 1.00 54.22 83 ALA A N 1
ATOM 644 C CA . ALA A 1 83 ? -4.099 -4.778 34.302 1.00 54.22 83 ALA A CA 1
ATOM 645 C C . ALA A 1 83 ? -3.532 -3.368 34.498 1.00 54.22 83 ALA A C 1
ATOM 647 O O . ALA A 1 83 ? -3.861 -2.446 33.743 1.00 54.22 83 ALA A O 1
ATOM 648 N N . ASP A 1 84 ? -2.634 -3.227 35.472 1.00 52.19 84 ASP A N 1
ATOM 649 C CA . ASP A 1 84 ? -2.025 -1.945 35.844 1.00 52.19 84 ASP A CA 1
ATOM 650 C C . ASP A 1 84 ? -0.927 -1.502 34.868 1.00 52.19 84 ASP A C 1
ATOM 652 O O . ASP A 1 84 ? -0.557 -0.327 34.811 1.00 52.19 84 ASP A O 1
ATOM 656 N N . ASN A 1 85 ? -0.417 -2.427 34.053 1.00 53.31 85 ASN A N 1
ATOM 657 C CA . ASN A 1 85 ? 0.639 -2.166 33.086 1.00 53.31 85 ASN A CA 1
ATOM 658 C C . ASN A 1 85 ? 0.371 -2.857 31.746 1.00 53.31 85 ASN A C 1
ATOM 660 O O . ASN A 1 85 ? -0.337 -3.856 31.660 1.00 53.31 85 ASN A O 1
ATOM 664 N N . PHE A 1 86 ? 0.991 -2.320 30.696 1.00 63.91 86 PHE A N 1
ATOM 665 C CA . PHE A 1 86 ? 1.011 -2.910 29.365 1.00 63.91 86 PHE A CA 1
ATOM 666 C C . PHE A 1 86 ? 2.404 -3.454 29.043 1.00 63.91 86 PHE A C 1
ATOM 668 O O . PHE A 1 86 ? 3.376 -2.690 28.930 1.00 63.91 86 PHE A O 1
ATOM 675 N N . ASN A 1 87 ? 2.504 -4.772 28.886 1.00 69.38 87 ASN A N 1
ATOM 676 C CA . ASN A 1 87 ? 3.745 -5.466 28.573 1.00 69.38 87 ASN A CA 1
ATOM 677 C C . ASN A 1 87 ? 3.912 -5.685 27.060 1.00 69.38 87 ASN A C 1
ATOM 679 O O . ASN A 1 87 ? 3.592 -6.744 26.522 1.00 69.38 87 ASN A O 1
ATOM 683 N N . ILE A 1 88 ? 4.472 -4.678 26.379 1.00 73.81 88 ILE A N 1
ATOM 684 C CA . ILE A 1 88 ? 4.703 -4.688 24.923 1.00 73.81 88 ILE A CA 1
ATOM 685 C C . ILE A 1 88 ? 5.536 -5.907 24.488 1.00 73.81 88 ILE A C 1
ATOM 687 O O . ILE A 1 88 ? 5.250 -6.503 23.450 1.00 73.81 88 ILE A O 1
ATOM 691 N N . ARG A 1 89 ? 6.530 -6.321 25.289 1.00 78.94 89 ARG A N 1
ATOM 692 C CA . ARG A 1 89 ? 7.365 -7.509 25.031 1.00 78.94 89 ARG A CA 1
ATOM 693 C C . ARG A 1 89 ? 6.513 -8.768 24.912 1.00 78.94 89 ARG A C 1
ATOM 695 O O . ARG A 1 89 ? 6.576 -9.458 23.895 1.00 78.94 89 ARG A O 1
ATOM 702 N N . SER A 1 90 ? 5.701 -9.042 25.933 1.00 73.00 90 SER A N 1
ATOM 703 C CA . SER A 1 90 ? 4.832 -10.225 25.980 1.00 73.00 90 SER A CA 1
ATOM 704 C C . SER A 1 90 ? 3.854 -10.240 24.796 1.00 73.00 90 SER A C 1
ATOM 706 O O . SER A 1 90 ? 3.698 -11.254 24.112 1.00 73.00 90 SER A O 1
ATOM 708 N N . SER A 1 91 ? 3.283 -9.081 24.452 1.00 75.88 91 SER A N 1
ATOM 709 C CA . SER A 1 91 ? 2.363 -8.927 23.317 1.00 75.88 91 SER A CA 1
ATOM 710 C C . SER A 1 91 ? 3.014 -9.195 21.966 1.00 75.88 91 SER A C 1
ATOM 712 O O . SER A 1 91 ? 2.442 -9.900 21.135 1.00 75.88 91 SER A O 1
ATOM 714 N N . LEU A 1 92 ? 4.209 -8.645 21.732 1.00 79.31 92 LEU A N 1
ATOM 715 C CA . LEU A 1 92 ? 4.934 -8.845 20.478 1.00 79.31 92 LEU A CA 1
ATOM 716 C C . LEU A 1 92 ? 5.406 -10.296 20.330 1.00 79.31 92 LEU A C 1
ATOM 718 O O . LEU A 1 92 ? 5.336 -10.838 19.227 1.00 79.31 92 LEU A O 1
ATOM 722 N N . ARG A 1 93 ? 5.788 -10.967 21.428 1.00 82.25 93 ARG A N 1
ATOM 723 C CA . ARG A 1 93 ? 6.060 -12.415 21.421 1.00 82.25 93 ARG A CA 1
ATOM 724 C C . ARG A 1 93 ? 4.830 -13.225 21.031 1.00 82.25 93 ARG A C 1
ATOM 726 O O . ARG A 1 93 ? 4.919 -14.100 20.169 1.00 82.25 93 ARG A O 1
ATOM 733 N N . ALA A 1 94 ? 3.683 -12.929 21.638 1.00 76.75 94 ALA A N 1
ATOM 734 C CA . ALA A 1 94 ? 2.434 -13.604 21.308 1.00 76.75 94 ALA A CA 1
ATOM 735 C C . ALA A 1 94 ? 2.042 -13.377 19.836 1.00 76.75 94 ALA A C 1
ATOM 737 O O . ALA A 1 94 ? 1.611 -14.316 19.165 1.00 76.75 94 ALA A O 1
ATOM 738 N N . ALA A 1 95 ? 2.254 -12.165 19.309 1.00 80.25 95 ALA A N 1
ATOM 739 C CA . ALA A 1 95 ? 2.033 -11.847 17.900 1.00 80.25 95 ALA A CA 1
ATOM 740 C C . ALA A 1 95 ? 2.975 -12.625 16.970 1.00 80.25 95 ALA A C 1
ATOM 742 O O . ALA A 1 95 ? 2.504 -13.186 15.982 1.00 80.25 95 ALA A O 1
ATOM 743 N N . SER A 1 96 ? 4.269 -12.723 17.301 1.00 83.25 96 SER A N 1
ATOM 744 C CA . SER A 1 96 ? 5.228 -13.539 16.541 1.00 83.25 96 SER A CA 1
ATOM 745 C C . SER A 1 96 ? 4.782 -14.994 16.481 1.00 83.25 96 SER A C 1
ATOM 747 O O . SER A 1 96 ? 4.558 -15.517 15.394 1.00 83.25 96 SER A O 1
ATOM 749 N N . LYS A 1 97 ? 4.507 -15.608 17.641 1.00 82.06 97 LYS A N 1
ATOM 750 C CA . LYS A 1 97 ? 4.035 -16.998 17.727 1.00 82.06 97 LYS A CA 1
ATOM 751 C C . LYS A 1 97 ? 2.777 -17.232 16.886 1.00 82.06 97 LYS A C 1
ATOM 753 O O . LYS A 1 97 ? 2.632 -18.279 16.259 1.00 82.06 97 LYS A O 1
ATOM 758 N N . MET A 1 98 ? 1.861 -16.265 16.870 1.00 81.00 98 MET A N 1
ATOM 759 C CA . MET A 1 98 ? 0.640 -16.339 16.074 1.00 81.00 98 MET A CA 1
ATOM 760 C C . MET A 1 98 ? 0.910 -16.275 14.565 1.00 81.00 98 MET A C 1
ATOM 762 O O . MET A 1 98 ? 0.325 -17.041 13.799 1.00 81.00 98 MET A O 1
ATOM 766 N N . ILE A 1 99 ? 1.788 -15.366 14.135 1.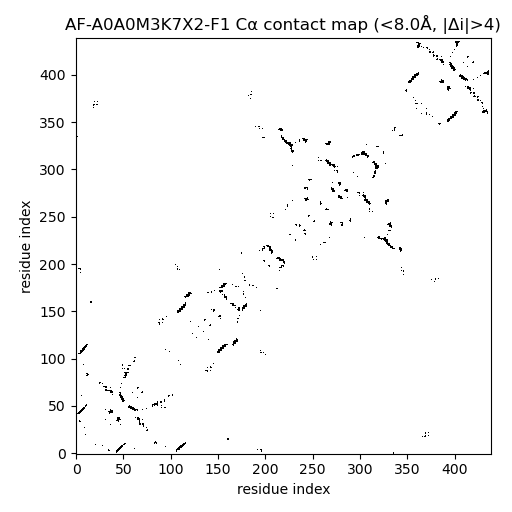00 80.44 99 ILE A N 1
ATOM 767 C CA . ILE A 1 99 ? 2.179 -15.208 12.730 1.00 80.44 99 ILE A CA 1
ATOM 768 C C . ILE A 1 99 ? 2.883 -16.472 12.229 1.00 80.44 99 ILE A C 1
ATOM 770 O O . ILE A 1 99 ? 2.516 -16.983 11.164 1.00 80.44 99 ILE A O 1
ATOM 774 N N . ASP A 1 100 ? 3.819 -16.994 13.023 1.00 81.88 100 ASP A N 1
ATOM 775 C CA . ASP A 1 100 ? 4.599 -18.198 12.724 1.00 81.88 100 ASP A CA 1
ATOM 776 C C . ASP A 1 100 ? 3.688 -19.426 12.583 1.00 81.88 100 ASP A C 1
ATOM 778 O O . ASP A 1 100 ? 3.835 -20.218 11.652 1.00 81.88 100 ASP A O 1
ATOM 782 N N . ALA A 1 101 ? 2.660 -19.532 13.432 1.00 75.81 101 ALA A N 1
ATOM 783 C CA . ALA A 1 101 ? 1.662 -20.598 13.362 1.00 75.81 101 ALA A CA 1
ATOM 784 C C . ALA A 1 101 ? 0.685 -20.477 12.172 1.00 75.81 101 ALA A C 1
ATOM 786 O O . ALA A 1 101 ? -0.033 -21.430 11.874 1.00 75.81 101 ALA A O 1
ATOM 787 N N . SER A 1 102 ? 0.610 -19.330 11.482 1.00 71.06 102 SER A N 1
ATOM 788 C CA . SER A 1 102 ? -0.428 -19.099 10.462 1.00 71.06 102 SER A CA 1
ATOM 789 C C . SER A 1 102 ? -0.219 -19.875 9.157 1.00 71.06 102 SER A C 1
ATOM 791 O O . SER A 1 102 ? -1.188 -20.122 8.432 1.00 71.06 102 SER A O 1
ATOM 793 N N . GLY A 1 103 ? 1.038 -20.178 8.808 1.00 66.44 103 GLY A N 1
ATOM 794 C CA . GLY A 1 103 ? 1.437 -20.900 7.592 1.00 66.44 103 GLY A CA 1
ATOM 795 C C . GLY A 1 103 ? 1.125 -20.222 6.243 1.00 66.44 103 GLY A C 1
ATOM 796 O O . GLY A 1 103 ? 1.552 -20.727 5.203 1.00 66.44 103 GLY A O 1
ATOM 797 N N . ARG A 1 104 ? 0.409 -19.082 6.197 1.00 65.19 104 ARG A N 1
ATOM 798 C CA . ARG A 1 104 ? 0.025 -18.435 4.924 1.00 65.19 104 ARG A CA 1
ATOM 799 C C . ARG A 1 104 ? 1.205 -17.721 4.272 1.00 65.19 104 ARG A C 1
ATOM 801 O O . ARG A 1 104 ? 1.654 -16.660 4.720 1.00 65.19 104 ARG A O 1
ATOM 808 N N . LYS A 1 105 ? 1.649 -18.261 3.142 1.00 66.62 105 LYS A N 1
ATOM 809 C CA . LYS A 1 105 ? 2.621 -17.625 2.243 1.00 66.62 105 LYS A CA 1
ATOM 810 C C . LYS A 1 105 ? 1.934 -16.554 1.382 1.00 66.62 105 LYS A C 1
ATOM 812 O O . LYS A 1 105 ? 0.714 -16.546 1.252 1.00 66.62 105 LYS A O 1
ATOM 817 N N . ASN A 1 106 ? 2.716 -15.628 0.827 1.00 66.75 106 ASN A N 1
ATOM 818 C CA . ASN A 1 106 ? 2.261 -14.611 -0.140 1.00 66.75 106 ASN A CA 1
ATOM 819 C C . ASN A 1 106 ? 1.152 -13.649 0.339 1.00 66.75 106 ASN A C 1
ATOM 821 O O . ASN A 1 106 ? 0.471 -13.030 -0.473 1.00 66.75 106 ASN A O 1
ATOM 825 N N . VAL A 1 107 ? 0.994 -13.479 1.652 1.00 70.81 107 VAL A N 1
ATOM 826 C CA . VAL A 1 107 ? 0.152 -12.433 2.257 1.00 70.81 107 VAL A CA 1
ATOM 827 C C . VAL A 1 107 ? 0.996 -11.559 3.172 1.00 70.81 107 VAL A C 1
ATOM 829 O O . VAL A 1 107 ? 1.928 -12.064 3.815 1.00 70.81 107 VAL A O 1
ATOM 832 N N . LYS A 1 108 ? 0.671 -10.268 3.263 1.00 76.62 108 LYS A N 1
ATOM 833 C CA . LYS A 1 108 ? 1.260 -9.396 4.281 1.00 76.62 108 LYS A CA 1
ATOM 834 C C . LYS A 1 108 ? 0.601 -9.628 5.630 1.00 76.62 108 LYS A C 1
ATOM 836 O O . LYS A 1 108 ? -0.616 -9.772 5.724 1.00 76.62 108 LYS A O 1
ATOM 841 N N . LYS A 1 109 ? 1.435 -9.669 6.667 1.00 82.81 109 LYS A N 1
ATOM 842 C CA . LYS A 1 109 ? 1.006 -9.741 8.059 1.00 82.81 109 LYS A CA 1
ATOM 843 C C . LYS A 1 109 ? 1.241 -8.382 8.682 1.00 82.81 109 LYS A C 1
ATOM 845 O O . LYS A 1 109 ? 2.298 -7.778 8.479 1.00 82.81 109 LYS A O 1
ATOM 850 N N . ILE A 1 110 ? 0.238 -7.908 9.402 1.00 83.12 110 ILE A N 1
ATOM 851 C CA . ILE A 1 110 ? 0.282 -6.630 10.088 1.00 83.12 110 ILE A CA 1
ATOM 852 C C . ILE A 1 110 ? -0.106 -6.828 11.553 1.00 83.12 110 ILE A C 1
ATOM 854 O O . ILE A 1 110 ? -1.178 -7.337 11.870 1.00 83.12 110 ILE A O 1
ATOM 858 N N . VAL A 1 111 ? 0.793 -6.424 12.445 1.00 85.81 111 VAL A N 1
ATOM 859 C CA . VAL A 1 111 ? 0.557 -6.333 13.885 1.00 85.81 111 VAL A CA 1
ATOM 860 C C . VAL A 1 111 ? 0.129 -4.905 14.184 1.00 85.81 111 VAL A C 1
ATOM 862 O O . VAL A 1 111 ? 0.875 -3.981 13.873 1.00 85.81 111 VAL A O 1
ATOM 865 N N . ILE A 1 112 ? -1.054 -4.699 14.760 1.00 82.94 112 ILE A N 1
ATOM 866 C CA . ILE A 1 112 ? -1.539 -3.373 15.155 1.00 82.94 112 ILE A CA 1
ATOM 867 C C . ILE A 1 112 ? -1.530 -3.264 16.676 1.00 82.94 112 ILE A C 1
ATOM 869 O O . ILE A 1 112 ? -2.265 -3.947 17.385 1.00 82.94 112 ILE A O 1
ATOM 873 N N . VAL A 1 113 ? -0.695 -2.373 17.190 1.00 78.50 113 VAL A N 1
ATOM 874 C CA . VAL A 1 113 ? -0.551 -2.142 18.625 1.00 78.50 113 VAL A CA 1
ATOM 875 C C . VAL A 1 113 ? -1.192 -0.811 18.973 1.00 78.50 113 VAL A C 1
ATOM 877 O O . VAL A 1 113 ? -0.720 0.228 18.517 1.00 78.50 113 VAL A O 1
ATOM 880 N N . PHE A 1 114 ? -2.239 -0.824 19.796 1.00 74.62 114 PHE A N 1
ATOM 881 C CA . PHE A 1 114 ? -2.770 0.402 20.381 1.00 74.62 114 PHE A CA 1
ATOM 882 C C . PHE A 1 114 ? -2.271 0.522 21.814 1.00 74.62 114 PHE A C 1
ATOM 884 O O . PHE A 1 114 ? -2.326 -0.436 22.584 1.00 74.62 114 PHE A O 1
ATOM 891 N N . SER A 1 115 ? -1.733 1.688 22.161 1.00 73.19 115 SER A N 1
ATOM 892 C CA . SER A 1 115 ? -1.068 1.873 23.448 1.00 73.19 115 SER A CA 1
ATOM 893 C C . SER A 1 115 ? -1.065 3.334 23.877 1.00 73.19 115 SER A C 1
ATOM 895 O O . SER A 1 115 ? -0.854 4.234 23.063 1.00 73.19 115 SER A O 1
ATOM 897 N N . GLY A 1 116 ? -1.255 3.550 25.181 1.00 71.62 116 GLY A N 1
ATOM 898 C CA . GLY A 1 116 ? -0.978 4.816 25.869 1.00 71.62 116 GLY A CA 1
ATOM 899 C C . GLY A 1 116 ? 0.452 4.938 26.415 1.00 71.62 116 GLY A C 1
ATOM 900 O O . GLY A 1 116 ? 0.807 5.948 27.029 1.00 71.62 116 GLY A O 1
ATOM 901 N N . LYS A 1 117 ? 1.276 3.902 26.221 1.00 71.06 117 LYS A N 1
ATOM 902 C CA . LYS A 1 117 ? 2.639 3.776 26.746 1.00 71.06 117 LYS A CA 1
ATOM 903 C C . LYS A 1 117 ? 3.670 4.029 25.648 1.00 71.06 117 LYS A C 1
ATOM 905 O O . LYS A 1 117 ? 3.578 3.443 24.569 1.00 71.06 117 LYS A O 1
ATOM 910 N N . SER A 1 118 ? 4.636 4.897 25.947 1.00 79.75 118 SER A N 1
ATOM 911 C CA . SER A 1 118 ? 5.798 5.134 25.089 1.00 79.75 118 SER A CA 1
ATOM 912 C C . SER A 1 118 ? 6.782 3.973 25.193 1.00 79.75 118 SER A C 1
ATOM 914 O O . SER A 1 118 ? 6.993 3.445 26.280 1.00 79.75 118 SER A O 1
ATOM 916 N N . GLU A 1 119 ? 7.411 3.648 24.074 1.00 79.06 119 GLU A N 1
ATOM 917 C CA . GLU A 1 119 ? 8.537 2.732 23.961 1.00 79.06 119 GLU A CA 1
ATOM 918 C C . GLU A 1 119 ? 9.499 3.332 22.927 1.00 79.06 119 GLU A C 1
ATOM 920 O O . GLU A 1 119 ? 9.168 3.465 21.738 1.00 79.06 119 GLU A O 1
ATOM 925 N N . ASP A 1 120 ? 10.647 3.777 23.425 1.00 78.56 120 ASP A N 1
ATOM 926 C CA . ASP A 1 120 ? 11.699 4.429 22.651 1.00 78.56 120 ASP A CA 1
ATOM 927 C C . ASP A 1 120 ? 12.730 3.367 22.256 1.00 78.56 120 ASP A C 1
ATOM 929 O O . ASP A 1 120 ? 13.156 2.585 23.102 1.00 78.56 120 ASP A O 1
ATOM 933 N N . CYS A 1 121 ? 13.085 3.300 20.975 1.00 75.25 121 CYS A N 1
ATOM 934 C CA . CYS A 1 121 ? 14.054 2.327 20.472 1.00 75.25 121 CYS A CA 1
ATOM 935 C C . CYS A 1 121 ? 15.398 2.984 20.121 1.00 75.25 121 CYS A C 1
ATOM 937 O O . CYS A 1 121 ? 16.324 2.277 19.724 1.00 75.25 121 CYS A O 1
ATOM 939 N N . GLU A 1 122 ? 15.529 4.305 20.290 1.00 64.06 122 GLU A N 1
ATOM 940 C CA . GLU A 1 122 ? 16.765 5.063 20.099 1.00 64.06 122 GLU A CA 1
ATOM 941 C C . GLU A 1 122 ? 17.379 5.432 21.458 1.00 64.06 122 GLU A C 1
ATOM 943 O O . GLU A 1 122 ? 17.217 6.528 21.994 1.00 64.06 122 GLU A O 1
ATOM 948 N N . TYR A 1 123 ? 18.142 4.504 22.032 1.00 53.16 123 TYR A N 1
ATOM 949 C CA . TYR A 1 123 ? 18.916 4.772 23.244 1.00 53.16 123 TYR A CA 1
ATOM 950 C C . TYR A 1 123 ? 20.288 5.354 22.879 1.00 53.16 123 TYR A C 1
ATOM 952 O O . TYR A 1 123 ? 21.208 4.603 22.585 1.00 53.16 123 TYR A O 1
ATOM 960 N N . MET A 1 124 ? 20.405 6.691 22.872 1.00 41.12 124 MET A N 1
ATOM 961 C CA . MET A 1 124 ? 21.645 7.505 22.874 1.00 41.12 124 MET A CA 1
ATOM 962 C C . MET A 1 124 ? 22.962 6.775 22.512 1.00 41.12 124 MET A C 1
ATOM 964 O O . MET A 1 124 ? 23.872 6.712 23.333 1.00 41.12 124 MET A O 1
ATOM 968 N N . GLY A 1 125 ? 23.090 6.218 21.303 1.00 44.56 125 GLY A N 1
ATOM 969 C CA . GLY A 1 125 ? 24.354 5.653 20.803 1.00 44.56 125 GLY A CA 1
ATOM 970 C C . GLY A 1 125 ? 24.969 4.493 21.606 1.00 44.56 125 GLY A C 1
ATOM 971 O O . GLY A 1 125 ? 26.107 4.127 21.329 1.00 44.56 125 GLY A O 1
ATOM 972 N N . PHE A 1 126 ? 24.249 3.894 22.559 1.00 44.97 126 PHE A N 1
ATOM 973 C CA . PHE A 1 126 ? 24.703 2.730 23.320 1.00 44.97 126 PHE A CA 1
ATOM 974 C C . PHE A 1 126 ? 23.669 1.601 23.197 1.00 44.97 126 PHE A C 1
ATOM 976 O O . PHE A 1 126 ? 22.473 1.859 23.360 1.00 44.97 126 PHE A O 1
ATOM 983 N N . PRO A 1 127 ? 24.084 0.345 22.931 1.00 44.41 127 PRO A N 1
ATOM 984 C CA . PRO A 1 127 ? 23.174 -0.790 23.033 1.00 44.41 127 PRO A CA 1
ATOM 985 C C . PRO A 1 127 ? 22.554 -0.804 24.439 1.00 44.41 127 PRO A C 1
ATOM 987 O O . PRO A 1 127 ? 23.230 -0.500 25.419 1.00 44.41 127 PRO A O 1
ATOM 990 N N . ALA A 1 128 ? 21.248 -1.072 24.486 1.00 46.53 128 ALA A N 1
ATOM 991 C CA . ALA A 1 128 ? 20.330 -0.938 25.617 1.00 46.53 128 ALA A CA 1
ATOM 992 C C . ALA A 1 128 ? 20.950 -1.051 27.025 1.00 46.53 128 ALA A C 1
ATOM 994 O O . ALA A 1 128 ? 21.741 -1.949 27.307 1.00 46.53 128 ALA A O 1
ATOM 995 N N . LYS A 1 129 ? 20.479 -0.192 27.945 1.00 42.50 129 LYS A N 1
ATOM 996 C CA . LYS A 1 129 ? 20.660 -0.338 29.399 1.00 42.50 129 LYS A CA 1
ATOM 997 C C . LYS A 1 129 ? 20.482 -1.808 29.797 1.00 42.50 129 LYS A C 1
ATOM 999 O O . LYS A 1 129 ? 19.376 -2.344 29.758 1.00 42.50 129 LYS A O 1
ATOM 1004 N N . ILE A 1 130 ? 21.597 -2.421 30.179 1.00 47.34 130 ILE A N 1
ATOM 1005 C CA . ILE A 1 130 ? 21.710 -3.786 30.676 1.00 47.34 130 ILE A CA 1
ATOM 1006 C C . ILE A 1 130 ? 21.005 -3.824 32.033 1.00 47.34 130 ILE A C 1
ATOM 1008 O O . ILE A 1 130 ? 21.569 -3.437 33.052 1.00 47.34 130 ILE A O 1
ATOM 1012 N N . MET A 1 131 ? 19.740 -4.228 32.047 1.00 45.81 131 MET A N 1
ATOM 1013 C CA . MET A 1 131 ? 19.051 -4.620 33.271 1.00 45.81 131 MET A CA 1
ATOM 1014 C C . MET A 1 131 ? 18.654 -6.083 33.131 1.00 45.81 131 MET A C 1
ATOM 1016 O O . MET A 1 131 ? 17.665 -6.387 32.477 1.00 45.81 131 MET A O 1
ATOM 1020 N N . ASN A 1 132 ? 19.488 -6.955 33.706 1.00 44.81 132 ASN A N 1
ATOM 1021 C CA . ASN A 1 132 ? 19.240 -8.354 34.079 1.00 44.81 132 ASN A CA 1
ATOM 1022 C C . ASN A 1 132 ? 17.979 -9.007 33.479 1.00 44.81 132 ASN A C 1
ATOM 1024 O O . ASN A 1 132 ? 16.992 -9.252 34.169 1.00 44.81 132 ASN A O 1
ATOM 1028 N N . GLY A 1 133 ? 18.050 -9.318 32.188 1.00 44.84 133 GLY A N 1
ATOM 1029 C CA . GLY A 1 133 ? 17.091 -10.120 31.440 1.00 44.84 133 GLY A CA 1
ATOM 1030 C C . GLY A 1 133 ? 17.649 -10.330 30.037 1.00 44.84 133 GLY A C 1
ATOM 1031 O O . GLY A 1 133 ? 18.208 -9.388 29.477 1.00 44.84 133 GLY A O 1
ATOM 1032 N N . ASP A 1 134 ? 17.570 -11.556 29.516 1.00 49.25 134 ASP A N 1
ATOM 1033 C CA . ASP A 1 134 ? 18.205 -11.975 28.259 1.00 49.25 134 ASP A CA 1
ATOM 1034 C C . ASP A 1 134 ? 18.110 -10.910 27.146 1.00 49.25 134 ASP A C 1
ATOM 1036 O O . ASP A 1 134 ? 17.025 -10.427 26.808 1.00 49.25 134 ASP A O 1
ATOM 1040 N N . LEU A 1 135 ? 19.270 -10.550 26.581 1.00 50.31 135 LEU A N 1
ATOM 1041 C CA . LEU A 1 135 ? 19.487 -9.491 25.576 1.00 50.31 135 LEU A CA 1
ATOM 1042 C C . LEU A 1 135 ? 18.543 -9.573 24.356 1.00 50.31 135 LEU A C 1
ATOM 1044 O O . LEU A 1 135 ? 18.251 -8.558 23.719 1.00 50.31 135 LEU A O 1
ATOM 1048 N N . ASP A 1 136 ? 18.025 -10.763 24.060 1.00 52.81 136 ASP A N 1
ATOM 1049 C CA . ASP A 1 136 ? 17.171 -11.058 22.905 1.00 52.81 136 ASP A CA 1
ATOM 1050 C C . ASP A 1 136 ? 15.690 -10.709 23.099 1.00 52.81 136 ASP A C 1
ATOM 1052 O O . ASP A 1 136 ? 14.872 -10.933 22.207 1.00 52.81 136 ASP A O 1
ATOM 1056 N N . ASP A 1 137 ? 15.322 -10.136 24.247 1.00 59.69 137 ASP A N 1
ATOM 1057 C CA . ASP A 1 137 ? 13.924 -10.088 24.663 1.00 59.69 137 ASP A CA 1
ATOM 1058 C C . ASP A 1 137 ? 13.356 -8.686 24.929 1.00 59.69 137 ASP A C 1
ATOM 1060 O O . ASP A 1 137 ? 12.272 -8.520 25.484 1.00 59.69 137 ASP A O 1
ATOM 1064 N N . ASN A 1 138 ? 14.059 -7.629 24.526 1.00 75.38 138 ASN A N 1
ATOM 1065 C CA . ASN A 1 138 ? 13.476 -6.286 24.531 1.00 75.38 138 ASN A CA 1
ATOM 1066 C C . ASN A 1 138 ? 12.401 -6.168 23.415 1.00 75.38 138 ASN A C 1
ATOM 1068 O O . ASN A 1 138 ? 12.624 -6.659 22.301 1.00 75.38 138 ASN A O 1
ATOM 1072 N N . PRO A 1 139 ? 11.255 -5.488 23.652 1.00 77.50 139 PRO A N 1
ATOM 1073 C CA . PRO A 1 139 ? 10.218 -5.271 22.634 1.00 77.50 139 PRO A CA 1
ATOM 1074 C C . PRO A 1 139 ? 10.737 -4.694 21.303 1.00 77.50 139 PRO A C 1
ATOM 1076 O O . PRO A 1 139 ? 10.234 -5.073 20.245 1.00 77.50 139 PRO A O 1
ATOM 1079 N N . CYS A 1 140 ? 11.762 -3.836 21.315 1.00 86.06 140 CYS A N 1
ATOM 1080 C CA . CYS A 1 140 ? 12.382 -3.287 20.107 1.00 86.06 140 CYS A CA 1
ATOM 1081 C C . CYS A 1 140 ? 13.094 -4.360 19.260 1.00 86.06 140 CYS A C 1
ATOM 1083 O O . CYS A 1 140 ? 13.016 -4.306 18.031 1.00 86.06 140 CYS A O 1
ATOM 1085 N N . ASN A 1 141 ? 13.735 -5.358 19.885 1.00 85.12 141 ASN A N 1
ATOM 1086 C CA . ASN A 1 141 ? 14.399 -6.458 19.173 1.00 85.12 141 ASN A CA 1
ATOM 1087 C C . ASN A 1 141 ? 13.376 -7.380 18.502 1.00 85.12 141 ASN A C 1
ATOM 1089 O O . ASN A 1 141 ? 13.496 -7.661 17.309 1.00 85.12 141 ASN A O 1
ATOM 1093 N N . ILE A 1 142 ? 12.313 -7.753 19.221 1.00 83.69 142 ILE A N 1
ATOM 1094 C CA . ILE A 1 142 ? 11.210 -8.554 18.665 1.00 83.69 142 ILE A CA 1
ATOM 1095 C C . ILE A 1 142 ? 10.538 -7.798 17.510 1.00 83.69 142 ILE A C 1
ATOM 1097 O O . ILE A 1 142 ? 10.277 -8.359 16.445 1.00 83.69 142 ILE A O 1
ATOM 1101 N N . ALA A 1 143 ? 10.294 -6.495 17.687 1.00 88.38 143 ALA A N 1
ATOM 1102 C CA . ALA A 1 143 ? 9.730 -5.654 16.641 1.00 88.38 143 ALA A CA 1
ATOM 1103 C C . ALA A 1 143 ? 10.636 -5.568 15.404 1.00 88.38 143 ALA A C 1
ATOM 1105 O O . ALA A 1 143 ? 10.140 -5.602 14.277 1.00 88.38 143 ALA A O 1
ATOM 1106 N N . ARG A 1 144 ? 11.957 -5.459 15.592 1.00 89.88 144 ARG A N 1
ATOM 1107 C CA . ARG A 1 144 ? 12.935 -5.465 14.497 1.00 89.88 144 ARG A CA 1
ATOM 1108 C C . ARG A 1 144 ? 12.885 -6.780 13.723 1.00 89.88 144 ARG A C 1
ATOM 1110 O O . ARG A 1 144 ? 12.702 -6.728 12.512 1.00 89.88 144 ARG A O 1
ATOM 1117 N N . GLN A 1 145 ? 12.922 -7.922 14.407 1.00 88.81 145 GLN A N 1
ATOM 1118 C CA . GLN A 1 145 ? 12.844 -9.239 13.769 1.00 88.81 145 GLN A CA 1
ATOM 1119 C C . GLN A 1 145 ? 11.531 -9.431 12.990 1.00 88.81 145 GLN A C 1
ATOM 1121 O O . GLN A 1 145 ? 11.538 -9.878 11.843 1.00 88.81 145 GLN A O 1
ATOM 1126 N N . LEU A 1 146 ? 10.391 -9.029 13.566 1.00 84.38 146 LEU A N 1
ATOM 1127 C CA . LEU A 1 146 ? 9.100 -9.059 12.870 1.00 84.38 146 LEU A CA 1
ATOM 1128 C C . LEU A 1 146 ? 9.134 -8.238 11.571 1.00 84.38 146 LEU A C 1
ATOM 1130 O O . LEU A 1 146 ? 8.616 -8.700 10.552 1.00 84.38 146 LEU A O 1
ATOM 1134 N N . LYS A 1 147 ? 9.750 -7.050 11.596 1.00 89.25 147 LYS A N 1
ATOM 1135 C CA . LYS A 1 147 ? 9.893 -6.172 10.423 1.00 89.25 147 LYS A CA 1
ATOM 1136 C C . LYS A 1 147 ? 10.862 -6.740 9.381 1.00 89.25 147 LYS A C 1
ATOM 1138 O O . LYS A 1 147 ? 10.536 -6.713 8.197 1.00 89.25 147 LYS A O 1
ATOM 1143 N N . GLU A 1 148 ? 12.003 -7.285 9.805 1.00 87.00 148 GLU A N 1
ATOM 1144 C CA . GLU A 1 148 ? 12.993 -7.945 8.934 1.00 87.00 148 GLU A CA 1
ATOM 1145 C C . GLU A 1 148 ? 12.385 -9.159 8.208 1.00 87.00 148 GLU A C 1
ATOM 1147 O O . GLU A 1 148 ? 12.617 -9.348 7.016 1.00 87.00 148 GLU A O 1
ATOM 1152 N N . ASN A 1 149 ? 11.475 -9.890 8.862 1.00 84.00 149 ASN A N 1
ATOM 1153 C CA . ASN A 1 149 ? 10.690 -10.973 8.253 1.00 84.00 149 ASN A CA 1
ATOM 1154 C C . ASN A 1 149 ? 9.582 -10.481 7.291 1.00 84.00 149 ASN A C 1
ATOM 1156 O O . ASN A 1 149 ? 8.734 -11.256 6.840 1.00 84.00 149 ASN A O 1
ATOM 1160 N N . GLY A 1 150 ? 9.558 -9.186 6.967 1.00 81.31 150 GLY A N 1
ATOM 1161 C CA . GLY A 1 150 ? 8.647 -8.583 5.998 1.00 81.31 150 GLY A CA 1
ATOM 1162 C C . GLY A 1 150 ? 7.241 -8.289 6.529 1.00 81.31 150 GLY A C 1
ATOM 1163 O O . GLY A 1 150 ? 6.350 -8.005 5.712 1.00 81.31 150 GLY A O 1
ATOM 1164 N N . ASN A 1 151 ? 7.035 -8.351 7.851 1.00 84.69 151 ASN A N 1
ATOM 1165 C CA . ASN A 1 151 ? 5.780 -7.986 8.510 1.00 84.69 151 ASN A CA 1
ATOM 1166 C C . ASN A 1 151 ? 5.733 -6.482 8.816 1.00 84.69 151 ASN A C 1
ATOM 1168 O O . ASN A 1 151 ? 6.753 -5.801 8.902 1.00 84.69 151 ASN A O 1
ATOM 1172 N N . ILE A 1 152 ? 4.526 -5.954 8.991 1.00 86.81 152 ILE A N 1
ATOM 1173 C CA . ILE A 1 152 ? 4.297 -4.548 9.330 1.00 86.81 152 ILE A CA 1
ATOM 1174 C C . ILE A 1 152 ? 3.887 -4.460 10.796 1.00 86.81 152 ILE A C 1
ATOM 1176 O O . ILE A 1 152 ? 3.044 -5.231 11.245 1.00 86.81 152 ILE A O 1
ATOM 1180 N N . ILE A 1 153 ? 4.435 -3.494 11.530 1.00 88.25 153 ILE A N 1
ATOM 1181 C CA . ILE A 1 153 ? 3.943 -3.131 12.859 1.00 88.25 153 ILE A CA 1
ATOM 1182 C C . ILE A 1 153 ? 3.317 -1.748 12.750 1.00 88.25 153 ILE A C 1
ATOM 1184 O O . ILE A 1 153 ? 4.018 -0.745 12.642 1.00 88.25 153 ILE A O 1
ATOM 1188 N N . MET A 1 154 ? 1.992 -1.695 12.756 1.00 88.44 154 MET A N 1
ATOM 1189 C CA . MET A 1 154 ? 1.258 -0.448 12.888 1.00 88.44 154 MET A CA 1
ATOM 1190 C C . MET A 1 154 ? 1.084 -0.131 14.363 1.00 88.44 154 MET A C 1
ATOM 1192 O O . MET A 1 154 ? 0.680 -0.983 15.147 1.00 88.44 154 MET A O 1
ATOM 1196 N N . THR A 1 155 ? 1.372 1.101 14.749 1.00 87.50 155 THR A N 1
ATOM 1197 C CA . THR A 1 155 ? 1.154 1.555 16.119 1.00 87.50 155 THR A CA 1
ATOM 1198 C C . THR A 1 155 ? 0.097 2.646 16.119 1.00 87.50 155 THR A C 1
ATOM 1200 O O . THR A 1 155 ? 0.033 3.448 15.193 1.00 87.50 155 THR A O 1
ATOM 1203 N N . VAL A 1 156 ? -0.774 2.653 17.124 1.00 82.50 156 VAL A N 1
ATOM 1204 C CA . VAL A 1 156 ? -1.844 3.641 17.281 1.00 82.50 156 VAL A CA 1
ATOM 1205 C C . VAL A 1 156 ? -1.748 4.255 18.669 1.00 82.50 156 VAL A C 1
ATOM 1207 O O . VAL A 1 156 ? -2.055 3.621 19.681 1.00 82.50 156 VAL A O 1
ATOM 1210 N N . ALA A 1 157 ? -1.227 5.476 18.715 1.00 82.50 157 ALA A N 1
ATOM 1211 C CA . ALA A 1 157 ? -0.895 6.174 19.941 1.00 82.50 157 ALA A CA 1
ATOM 1212 C C . ALA A 1 157 ? -2.168 6.717 20.572 1.00 82.50 157 ALA A C 1
ATOM 1214 O O . ALA A 1 157 ? -2.882 7.509 19.957 1.00 82.50 157 ALA A O 1
ATOM 1215 N N . ILE A 1 158 ? -2.458 6.309 21.803 1.00 75.31 158 ILE A N 1
ATOM 1216 C CA . ILE A 1 158 ? -3.635 6.773 22.531 1.00 75.31 158 ILE A CA 1
ATOM 1217 C C . ILE A 1 158 ? -3.184 7.770 23.590 1.00 75.31 158 ILE A C 1
ATOM 1219 O O . ILE A 1 158 ? -2.359 7.471 24.448 1.00 75.31 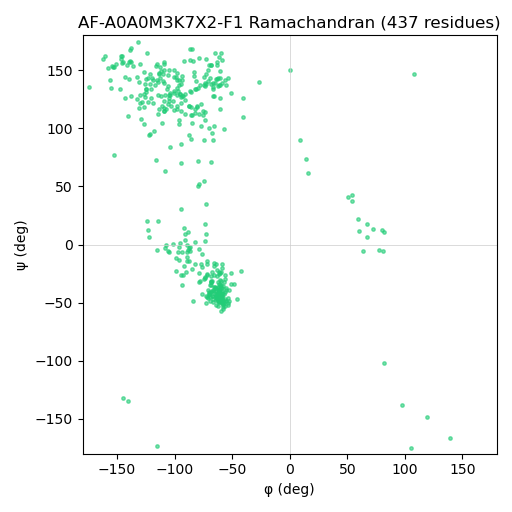158 ILE A O 1
ATOM 1223 N N . LYS A 1 159 ? -3.746 8.976 23.554 1.00 76.19 159 LYS A N 1
ATOM 1224 C CA . LYS A 1 159 ? -3.509 9.977 24.593 1.00 76.19 159 LYS A CA 1
ATOM 1225 C C . LYS A 1 159 ? -4.290 9.617 25.864 1.00 76.19 159 LYS A C 1
ATOM 1227 O O . LYS A 1 159 ? -5.527 9.638 25.835 1.00 76.19 159 LYS A O 1
ATOM 1232 N N . CYS A 1 160 ? -3.588 9.320 26.957 1.00 65.25 160 CYS A N 1
ATOM 1233 C CA . CYS A 1 160 ? -4.196 9.154 28.283 1.00 65.25 160 CYS A CA 1
ATOM 1234 C C . CYS A 1 160 ? -4.683 10.501 28.842 1.00 65.25 160 CYS A C 1
ATOM 1236 O O . CYS A 1 160 ? -4.149 11.554 28.483 1.00 65.25 160 CYS A O 1
ATOM 1238 N N . GLU A 1 161 ? -5.679 10.472 29.727 1.00 56.12 161 GLU A N 1
ATOM 1239 C CA . GLU A 1 161 ? -6.144 11.674 30.427 1.00 56.12 161 GLU A CA 1
ATOM 1240 C C . GLU A 1 161 ? -5.001 12.362 31.188 1.00 56.12 161 GLU A C 1
ATOM 1242 O O . GLU A 1 161 ? -4.098 11.710 31.714 1.00 56.12 161 GLU A O 1
ATOM 1247 N N . GLY A 1 162 ? -5.001 13.697 31.181 1.00 60.81 162 GLY A N 1
ATOM 1248 C CA . GLY A 1 162 ? -3.961 14.514 31.816 1.00 60.81 162 GLY A CA 1
ATOM 1249 C C . GLY A 1 162 ? -2.640 14.635 31.043 1.00 60.81 162 GLY A C 1
ATOM 1250 O O . GLY A 1 162 ? -1.780 15.408 31.453 1.00 60.81 162 GLY A O 1
ATOM 1251 N N . LYS A 1 163 ? -2.456 13.932 29.913 1.00 67.56 163 LYS A N 1
ATOM 1252 C CA . LYS A 1 163 ? -1.266 14.093 29.055 1.00 67.56 163 LYS A CA 1
ATOM 1253 C C . LYS A 1 163 ? -1.528 15.047 27.889 1.00 67.56 163 LYS A C 1
ATOM 1255 O O . LYS A 1 163 ? -2.596 15.016 27.275 1.00 67.56 163 LYS A O 1
ATOM 1260 N N . PHE A 1 164 ? -0.528 15.863 27.543 1.00 71.69 164 PHE A N 1
ATOM 1261 C CA . PHE A 1 164 ? -0.578 16.784 26.396 1.00 71.69 164 PHE A CA 1
ATOM 1262 C C . PHE A 1 164 ? -0.075 16.166 25.088 1.00 71.69 164 PHE A C 1
ATOM 1264 O O . PHE A 1 164 ? -0.587 16.537 24.032 1.00 71.69 164 PHE A O 1
ATOM 1271 N N . ASP A 1 165 ? 0.766 15.136 25.169 1.00 82.69 165 ASP A N 1
ATOM 1272 C CA . ASP A 1 165 ? 1.381 14.489 24.010 1.00 82.69 165 ASP A CA 1
ATOM 1273 C C . ASP A 1 165 ? 0.945 13.029 23.840 1.00 82.69 165 ASP A C 1
ATOM 1275 O O . ASP A 1 165 ? 0.586 12.340 24.802 1.00 82.69 165 ASP A O 1
ATOM 1279 N N . PHE A 1 166 ? 0.993 12.553 22.595 1.00 82.19 166 PHE A N 1
ATOM 1280 C CA . PHE A 1 166 ? 0.859 11.134 22.274 1.00 82.19 166 PHE A CA 1
ATOM 1281 C C . PHE A 1 166 ? 2.122 10.358 22.689 1.00 82.19 166 PHE A C 1
ATOM 1283 O O . PHE A 1 166 ? 3.229 10.901 22.613 1.00 82.19 166 PHE A O 1
ATOM 1290 N N . PRO A 1 167 ? 1.996 9.086 23.112 1.00 80.50 167 PRO A N 1
ATOM 1291 C CA . PRO A 1 167 ? 3.159 8.261 23.415 1.00 80.50 167 PRO A CA 1
ATOM 1292 C C . PRO A 1 167 ? 4.032 8.034 22.175 1.00 80.50 167 PRO A C 1
ATOM 1294 O O . PRO A 1 167 ? 3.536 7.826 21.067 1.00 80.50 167 PRO A O 1
ATOM 1297 N N . ARG A 1 168 ? 5.352 8.011 22.374 1.00 86.56 168 ARG A N 1
ATOM 1298 C CA . ARG A 1 168 ? 6.321 7.694 21.316 1.00 86.56 168 ARG A CA 1
ATOM 1299 C C . ARG A 1 168 ? 6.429 6.181 21.188 1.00 86.56 168 ARG A C 1
ATOM 1301 O O . ARG A 1 168 ? 6.900 5.541 22.113 1.00 86.56 168 ARG A O 1
ATOM 1308 N N . MET A 1 169 ? 5.999 5.604 20.070 1.00 81.31 169 MET A N 1
ATOM 1309 C CA . MET A 1 169 ? 6.059 4.154 19.826 1.00 81.31 169 MET A CA 1
ATOM 1310 C C . MET A 1 169 ? 6.977 3.840 18.648 1.00 81.31 169 MET A C 1
ATOM 1312 O O . MET A 1 169 ? 6.522 3.525 17.543 1.00 81.31 169 MET A O 1
ATOM 1316 N N . GLN A 1 170 ? 8.282 3.982 18.870 1.00 87.50 170 GLN A N 1
ATOM 1317 C CA . GLN A 1 170 ? 9.284 3.892 17.806 1.00 87.50 170 GLN A CA 1
ATOM 1318 C C . GLN A 1 170 ? 9.505 2.468 17.281 1.00 87.50 170 GLN A C 1
ATOM 1320 O O . GLN A 1 170 ? 10.008 2.295 16.174 1.00 87.50 170 GLN A O 1
ATOM 1325 N N . PHE A 1 171 ? 9.070 1.445 18.019 1.00 86.50 171 PHE A N 1
ATOM 1326 C CA . PHE A 1 171 ? 9.131 0.055 17.560 1.00 86.50 171 PHE A CA 1
ATOM 1327 C C . PHE A 1 171 ? 8.269 -0.207 16.306 1.00 86.50 171 PHE A C 1
ATOM 1329 O O . PHE A 1 171 ? 8.555 -1.142 15.552 1.00 86.50 171 PHE A O 1
ATOM 1336 N N . GLY A 1 172 ? 7.260 0.637 16.041 1.00 88.62 172 GLY A N 1
ATOM 1337 C CA . GLY A 1 172 ? 6.426 0.580 14.838 1.00 88.62 172 GLY A CA 1
ATOM 1338 C C . GLY A 1 172 ? 7.208 0.722 13.527 1.00 88.62 172 GLY A C 1
ATOM 1339 O O . GLY A 1 172 ? 8.324 1.239 13.484 1.00 88.62 172 GLY A O 1
ATOM 1340 N N . SER A 1 173 ? 6.625 0.260 12.424 1.00 91.81 173 SER A N 1
ATOM 1341 C CA . SER A 1 173 ? 7.157 0.494 11.080 1.00 91.81 173 SER A CA 1
ATOM 1342 C C . SER A 1 173 ? 7.066 1.985 10.731 1.00 91.81 173 SER A C 1
ATOM 1344 O O . SER A 1 173 ? 6.051 2.621 11.013 1.00 91.81 173 SER A O 1
ATOM 1346 N N . GLU A 1 174 ? 8.101 2.533 10.086 1.00 87.25 174 GLU A N 1
ATOM 1347 C CA . GLU A 1 174 ? 8.300 3.978 9.869 1.00 87.25 174 GLU A CA 1
ATOM 1348 C C . GLU A 1 174 ? 7.036 4.709 9.379 1.00 87.25 174 GLU A C 1
ATOM 1350 O O . GLU A 1 174 ? 6.640 5.700 9.990 1.00 87.25 174 GLU A O 1
ATOM 1355 N N . CYS A 1 175 ? 6.351 4.144 8.377 1.00 89.38 175 CYS A N 1
ATOM 1356 C CA . CYS A 1 175 ? 5.160 4.704 7.727 1.00 89.38 175 CYS A CA 1
ATOM 1357 C C . CYS A 1 175 ? 3.807 4.297 8.341 1.00 89.38 175 CYS A C 1
ATOM 1359 O O . CYS A 1 175 ? 2.766 4.631 7.775 1.00 89.38 175 CYS A O 1
ATOM 1361 N N . TYR A 1 176 ? 3.799 3.550 9.449 1.00 91.31 176 TYR A N 1
ATOM 1362 C CA . TYR A 1 176 ? 2.599 2.952 10.059 1.00 91.31 176 TYR A CA 1
ATOM 1363 C C . TYR A 1 176 ? 2.406 3.365 11.527 1.00 91.31 176 TYR A C 1
ATOM 1365 O O . TYR A 1 176 ? 1.694 2.700 12.277 1.00 91.31 176 TYR A O 1
ATOM 1373 N N . ARG A 1 177 ? 3.025 4.469 11.949 1.00 92.19 177 ARG A N 1
ATOM 1374 C CA . ARG A 1 177 ? 2.826 5.067 13.274 1.00 92.19 177 ARG A CA 1
ATOM 1375 C C . ARG A 1 177 ? 1.695 6.091 13.192 1.00 92.19 177 ARG A C 1
ATOM 1377 O O . ARG A 1 177 ? 1.822 7.096 12.501 1.00 92.19 177 ARG A O 1
ATOM 1384 N N . LEU A 1 178 ? 0.576 5.802 13.844 1.00 87.62 178 LEU A N 1
ATOM 1385 C CA . LEU A 1 178 ? -0.646 6.601 13.835 1.00 87.62 178 LEU A CA 1
ATOM 1386 C C . LEU A 1 178 ? -0.933 7.160 15.225 1.00 87.62 178 LEU A C 1
ATOM 1388 O O . LEU A 1 178 ? -0.572 6.557 16.232 1.00 87.62 178 LEU A O 1
ATOM 1392 N N . ASN A 1 179 ? -1.668 8.266 15.271 1.00 87.75 179 ASN A N 1
ATOM 1393 C CA . ASN A 1 179 ? -2.257 8.796 16.494 1.00 87.75 179 ASN A CA 1
ATOM 1394 C C . ASN A 1 179 ? -3.764 8.522 16.495 1.00 87.75 179 ASN A C 1
ATOM 1396 O O . ASN A 1 179 ? -4.410 8.546 15.446 1.00 87.75 179 ASN A O 1
ATOM 1400 N N . PHE A 1 180 ? -4.331 8.268 17.672 1.00 81.81 180 PHE A N 1
ATOM 1401 C CA . PHE A 1 180 ? -5.776 8.224 17.879 1.00 81.81 180 PHE A CA 1
ATOM 1402 C C . PHE A 1 180 ? -6.317 9.659 18.001 1.00 81.81 180 PHE A C 1
ATOM 1404 O O . PHE A 1 180 ? -6.628 10.136 19.094 1.00 81.81 180 PHE A O 1
ATOM 1411 N N . ASP A 1 181 ? -6.327 10.361 16.868 1.00 77.62 181 ASP A N 1
ATOM 1412 C CA . ASP A 1 181 ? -6.789 11.738 16.683 1.00 77.62 181 ASP A CA 1
ATOM 1413 C C . ASP A 1 181 ? -8.027 11.808 15.763 1.00 77.62 181 ASP A C 1
ATOM 1415 O O . ASP A 1 181 ? -8.585 10.789 15.351 1.00 77.62 181 ASP A O 1
ATOM 1419 N N . ASP A 1 182 ? -8.457 13.019 15.405 1.00 72.56 182 ASP A N 1
ATOM 1420 C CA . ASP A 1 182 ? -9.633 13.244 14.555 1.00 72.56 182 ASP A CA 1
ATOM 1421 C C . ASP A 1 182 ? -9.487 12.687 13.122 1.00 72.56 182 ASP A C 1
ATOM 1423 O O . ASP A 1 182 ? -10.478 12.550 12.406 1.00 72.56 182 ASP A O 1
ATOM 1427 N N . GLN A 1 183 ? -8.267 12.375 12.672 1.00 76.81 183 GLN A N 1
ATOM 1428 C CA . GLN A 1 183 ? -7.975 11.782 11.361 1.00 76.81 183 GLN A CA 1
ATOM 1429 C C . GLN A 1 183 ? -7.717 10.271 11.449 1.00 76.81 183 GLN A C 1
ATOM 1431 O O . GLN A 1 183 ? -7.482 9.621 10.422 1.00 76.81 183 GLN A O 1
ATOM 1436 N N . PHE A 1 184 ? -7.785 9.691 12.651 1.00 79.25 184 PHE A N 1
ATOM 1437 C CA . PHE A 1 184 ? -7.438 8.300 12.915 1.00 79.25 184 PHE A CA 1
ATOM 1438 C C . PHE A 1 184 ? -8.168 7.324 11.990 1.00 79.25 184 PHE A C 1
ATOM 1440 O O . PHE A 1 184 ? -7.518 6.487 11.376 1.00 79.25 184 PHE A O 1
ATOM 1447 N N . ALA A 1 185 ? -9.489 7.456 11.827 1.00 71.19 185 ALA A N 1
ATOM 1448 C CA . ALA A 1 185 ? -10.293 6.547 11.001 1.00 71.19 185 ALA A CA 1
ATOM 1449 C C . ALA A 1 185 ? -9.745 6.419 9.573 1.00 71.19 185 ALA A C 1
ATOM 1451 O O . ALA A 1 185 ? -9.504 5.323 9.065 1.00 71.19 185 ALA A O 1
ATOM 1452 N N . GLN A 1 186 ? -9.539 7.576 8.940 1.00 71.50 186 GLN A N 1
ATOM 1453 C CA . GLN A 1 186 ? -9.058 7.697 7.572 1.00 71.50 186 GLN A CA 1
ATOM 1454 C C . GLN A 1 186 ? -7.624 7.187 7.465 1.00 71.50 186 GLN A C 1
ATOM 1456 O O . GLN A 1 186 ? -7.307 6.417 6.561 1.00 71.50 186 GLN A O 1
ATOM 1461 N N . ASN A 1 187 ? -6.757 7.604 8.387 1.00 81.75 187 ASN A N 1
ATOM 1462 C CA . ASN A 1 187 ? -5.357 7.208 8.372 1.00 81.75 187 ASN A CA 1
ATOM 1463 C C . ASN A 1 187 ? -5.194 5.708 8.613 1.00 81.75 187 ASN A C 1
ATOM 1465 O O . ASN A 1 187 ? -4.406 5.070 7.922 1.00 81.75 187 ASN A O 1
ATOM 1469 N N . PHE A 1 188 ? -5.983 5.136 9.518 1.00 79.62 188 PHE A N 1
ATOM 1470 C CA . PHE A 1 188 ? -6.022 3.708 9.785 1.00 79.62 188 PHE A CA 1
ATOM 1471 C C . PHE A 1 188 ? -6.416 2.932 8.532 1.00 79.62 188 PHE A C 1
ATOM 1473 O O . PHE A 1 188 ? -5.628 2.121 8.054 1.00 79.62 188 PHE A O 1
ATOM 1480 N N . LEU A 1 189 ? -7.579 3.235 7.942 1.00 75.19 189 LEU A N 1
ATOM 1481 C CA . LEU A 1 189 ? -8.062 2.560 6.732 1.00 75.19 189 LEU A CA 1
ATOM 1482 C C . LEU A 1 189 ? -7.091 2.709 5.555 1.00 75.19 189 LEU A C 1
ATOM 1484 O O . LEU A 1 189 ? -6.797 1.724 4.880 1.00 75.19 189 LEU A O 1
ATOM 1488 N N . ARG A 1 190 ? -6.532 3.908 5.349 1.00 77.44 190 ARG A N 1
ATOM 1489 C CA . ARG A 1 190 ? -5.503 4.143 4.330 1.00 77.44 190 ARG A CA 1
ATOM 1490 C C . ARG A 1 190 ? -4.279 3.269 4.567 1.00 77.44 190 ARG A C 1
ATOM 1492 O O . ARG A 1 190 ? -3.825 2.602 3.649 1.00 77.44 190 ARG A O 1
ATOM 1499 N N . LYS A 1 191 ? -3.775 3.196 5.799 1.00 82.50 191 LYS A N 1
ATOM 1500 C CA . LYS A 1 191 ? -2.611 2.359 6.096 1.00 82.50 191 LYS A CA 1
ATOM 1501 C C . LYS A 1 191 ? -2.903 0.868 5.990 1.00 82.50 191 LYS A C 1
ATOM 1503 O O . LYS A 1 191 ? -2.025 0.119 5.575 1.00 82.50 191 LYS A O 1
ATOM 1508 N N . LEU A 1 192 ? -4.126 0.428 6.273 1.00 75.88 192 LEU A N 1
ATOM 1509 C CA . LEU A 1 192 ? -4.543 -0.936 5.952 1.00 75.88 192 LEU A CA 1
ATOM 1510 C C . LEU A 1 192 ? -4.435 -1.198 4.437 1.00 75.88 192 LEU A C 1
ATOM 1512 O O . LEU A 1 192 ? -3.830 -2.190 4.038 1.00 75.88 192 LEU A O 1
ATOM 1516 N N . CYS A 1 193 ? -4.911 -0.289 3.581 1.00 75.06 193 CYS A N 1
ATOM 1517 C CA . CYS A 1 193 ? -4.704 -0.406 2.133 1.00 75.06 193 CYS A CA 1
ATOM 1518 C C . CYS A 1 193 ? -3.219 -0.400 1.735 1.00 75.06 193 CYS A C 1
ATOM 1520 O O . CYS A 1 193 ? -2.790 -1.263 0.972 1.00 75.06 193 CYS A O 1
ATOM 1522 N N . ASP A 1 194 ? -2.419 0.527 2.271 1.00 77.69 194 ASP A N 1
ATOM 1523 C CA . ASP A 1 194 ? -0.986 0.640 1.967 1.00 77.69 194 ASP A CA 1
ATOM 1524 C C . ASP A 1 194 ? -0.226 -0.647 2.342 1.00 77.69 194 ASP A C 1
ATOM 1526 O O . ASP A 1 194 ? 0.783 -0.994 1.727 1.00 77.69 194 ASP A O 1
ATOM 1530 N N . ALA A 1 195 ? -0.675 -1.361 3.385 1.00 77.94 195 ALA A N 1
ATOM 1531 C CA . ALA A 1 195 ? -0.128 -2.666 3.773 1.00 77.94 195 ALA A CA 1
ATOM 1532 C C . ALA A 1 195 ? -0.440 -3.762 2.747 1.00 77.94 195 ALA A C 1
ATOM 1534 O O . ALA A 1 195 ? 0.372 -4.667 2.556 1.00 77.94 195 ALA A O 1
ATOM 1535 N N . ASN A 1 196 ? -1.589 -3.666 2.079 1.00 71.25 196 ASN A N 1
ATOM 1536 C CA . ASN A 1 196 ? -2.005 -4.583 1.021 1.00 71.25 196 ASN A CA 1
ATOM 1537 C C . ASN A 1 196 ? -1.412 -4.259 -0.346 1.00 71.25 196 ASN A C 1
ATOM 1539 O O . ASN A 1 196 ? -1.414 -5.122 -1.221 1.00 71.25 196 ASN A O 1
ATOM 1543 N N . CYS A 1 197 ? -0.889 -3.054 -0.534 1.00 76.44 197 CYS A N 1
ATOM 1544 C CA . CYS A 1 197 ? -0.144 -2.730 -1.731 1.00 76.44 197 CYS A CA 1
ATOM 1545 C C . CYS A 1 197 ? 1.320 -3.135 -1.553 1.00 76.44 197 CYS A C 1
ATOM 1547 O O . CYS A 1 197 ? 2.139 -2.375 -1.032 1.00 76.44 197 CYS A O 1
ATOM 1549 N N . PHE A 1 198 ? 1.639 -4.366 -1.945 1.00 77.38 198 PHE A N 1
ATOM 1550 C CA . PHE A 1 198 ? 2.985 -4.919 -1.879 1.00 77.38 198 PHE A CA 1
ATOM 1551 C C . PHE A 1 198 ? 3.246 -5.846 -3.063 1.00 77.38 198 PHE A C 1
ATOM 1553 O O . PHE A 1 198 ? 2.325 -6.432 -3.633 1.00 77.38 198 PHE A O 1
ATOM 1560 N N . CYS A 1 199 ? 4.522 -6.030 -3.375 1.00 79.56 199 CYS A N 1
ATOM 1561 C CA . CYS A 1 199 ? 4.957 -6.963 -4.400 1.00 79.56 199 CYS A CA 1
ATOM 1562 C C . CYS A 1 199 ? 5.331 -8.309 -3.770 1.00 79.56 199 CYS A C 1
ATOM 1564 O O . CYS A 1 199 ? 6.056 -8.334 -2.768 1.00 79.56 199 CYS A O 1
ATOM 1566 N N . PRO A 1 200 ? 4.807 -9.437 -4.285 1.00 75.88 200 PRO A N 1
ATOM 1567 C CA . PRO A 1 200 ? 5.238 -10.748 -3.829 1.00 75.88 200 PRO A CA 1
ATOM 1568 C C . PRO A 1 200 ? 6.679 -11.009 -4.296 1.00 75.88 200 PRO A C 1
ATOM 1570 O O . PRO A 1 200 ? 7.017 -10.644 -5.425 1.00 75.88 200 PRO A O 1
ATOM 1573 N N . PRO A 1 201 ? 7.520 -11.682 -3.491 1.00 78.38 201 PRO A N 1
ATOM 1574 C CA . PRO A 1 201 ? 8.838 -12.111 -3.946 1.00 78.38 201 PRO A CA 1
ATOM 1575 C C . PRO A 1 201 ? 8.749 -12.924 -5.253 1.00 78.38 201 PRO A C 1
ATOM 1577 O O . PRO A 1 201 ? 7.798 -13.693 -5.419 1.00 78.38 201 PRO A O 1
ATOM 1580 N N . PRO A 1 202 ? 9.712 -12.779 -6.179 1.00 84.12 202 PRO A N 1
ATOM 1581 C CA . PRO A 1 202 ? 10.933 -11.972 -6.080 1.00 84.12 202 PRO A CA 1
ATOM 1582 C C . PRO A 1 202 ? 10.766 -10.513 -6.549 1.00 84.12 202 PRO A C 1
ATOM 1584 O O . PRO A 1 202 ? 11.760 -9.812 -6.720 1.00 84.12 202 PRO A O 1
ATOM 1587 N N . PHE A 1 203 ? 9.538 -10.044 -6.789 1.00 86.81 203 PHE A N 1
ATOM 1588 C CA . PHE A 1 203 ? 9.309 -8.691 -7.285 1.00 86.81 203 PHE A CA 1
ATOM 1589 C C . PHE A 1 203 ? 9.523 -7.645 -6.190 1.00 86.81 203 PHE A C 1
ATOM 1591 O O . PHE A 1 203 ? 9.038 -7.780 -5.064 1.00 86.81 203 PHE A O 1
ATOM 1598 N N . MET A 1 204 ? 10.187 -6.559 -6.564 1.00 87.00 204 MET A N 1
ATOM 1599 C CA . MET A 1 204 ? 10.381 -5.371 -5.750 1.00 87.00 204 MET A CA 1
ATOM 1600 C C . MET A 1 204 ? 9.363 -4.294 -6.105 1.00 87.00 204 MET A C 1
ATOM 1602 O O . MET A 1 204 ? 9.013 -4.104 -7.266 1.00 87.00 204 MET A O 1
ATOM 1606 N N . GLN A 1 205 ? 8.873 -3.587 -5.093 1.00 85.56 205 GLN A N 1
ATOM 1607 C CA . GLN A 1 205 ? 7.907 -2.511 -5.280 1.00 85.56 205 GLN A CA 1
ATOM 1608 C C . GLN A 1 205 ? 8.620 -1.226 -5.684 1.00 85.56 205 GLN A C 1
ATOM 1610 O O . GLN A 1 205 ? 9.597 -0.840 -5.047 1.00 85.56 205 GLN A O 1
ATOM 1615 N N . PHE A 1 206 ? 8.102 -0.544 -6.702 1.00 85.25 206 PHE A N 1
ATOM 1616 C CA . PHE A 1 206 ? 8.503 0.825 -6.989 1.00 85.25 206 PHE A CA 1
ATOM 1617 C C . PHE A 1 206 ? 8.032 1.751 -5.855 1.00 85.25 206 PHE A C 1
ATOM 1619 O O . PHE A 1 206 ? 6.859 1.752 -5.464 1.00 85.25 206 PHE A O 1
ATOM 1626 N N . THR A 1 207 ? 8.960 2.533 -5.314 1.00 80.38 207 THR A N 1
ATOM 1627 C CA . THR A 1 207 ? 8.717 3.498 -4.236 1.00 80.38 207 THR A CA 1
ATOM 1628 C C . THR A 1 207 ? 9.214 4.871 -4.647 1.00 80.38 207 THR A C 1
ATOM 1630 O O . THR A 1 207 ? 10.216 4.981 -5.356 1.00 80.38 207 THR A O 1
ATOM 1633 N N . ASP A 1 208 ? 8.556 5.919 -4.158 1.00 77.88 208 ASP A N 1
ATOM 1634 C CA . ASP A 1 208 ? 9.046 7.281 -4.356 1.00 77.88 208 ASP A CA 1
ATOM 1635 C C . ASP A 1 208 ? 10.376 7.468 -3.599 1.00 77.88 208 ASP A C 1
ATOM 1637 O O . ASP A 1 208 ? 10.481 7.171 -2.407 1.00 77.88 208 ASP A O 1
ATOM 1641 N N . LEU A 1 209 ? 11.413 7.948 -4.292 1.00 75.81 209 LEU A N 1
ATOM 1642 C CA . LEU A 1 209 ? 12.728 8.205 -3.691 1.00 75.81 209 LEU A CA 1
ATOM 1643 C C . LEU A 1 209 ? 12.694 9.371 -2.684 1.00 75.81 209 LEU A C 1
ATOM 1645 O O . LEU A 1 209 ? 13.557 9.443 -1.810 1.00 75.81 209 LEU A O 1
ATOM 1649 N N . LYS A 1 210 ? 11.722 10.286 -2.808 1.00 78.94 210 LYS A N 1
ATOM 1650 C CA . LYS A 1 210 ? 11.547 11.457 -1.935 1.00 78.94 210 LYS A CA 1
ATOM 1651 C C . LYS A 1 210 ? 10.589 11.180 -0.779 1.00 78.94 210 LYS A C 1
ATOM 1653 O O . LYS A 1 210 ? 10.809 11.693 0.314 1.00 78.94 210 LYS A O 1
ATOM 1658 N N . ASP A 1 211 ? 9.556 10.370 -1.006 1.00 81.00 211 ASP A N 1
ATOM 1659 C CA . ASP A 1 211 ? 8.601 9.948 0.024 1.00 81.00 211 ASP A CA 1
ATOM 1660 C C . ASP A 1 211 ? 8.560 8.420 0.148 1.00 81.00 211 ASP A C 1
ATOM 1662 O O . ASP A 1 211 ? 7.783 7.731 -0.512 1.00 81.00 211 ASP A O 1
ATOM 1666 N N . LYS A 1 212 ? 9.356 7.882 1.076 1.00 74.69 212 LYS A N 1
ATOM 1667 C CA . LYS A 1 212 ? 9.433 6.435 1.346 1.00 74.69 212 LYS A CA 1
ATOM 1668 C C . LYS A 1 212 ? 8.096 5.810 1.766 1.00 74.69 212 LYS A C 1
ATOM 1670 O O . LYS A 1 212 ? 7.961 4.586 1.744 1.00 74.69 212 LYS A O 1
ATOM 1675 N N . CYS A 1 213 ? 7.114 6.614 2.178 1.00 80.50 213 CYS A N 1
ATOM 1676 C CA . CYS A 1 213 ? 5.790 6.137 2.557 1.00 80.50 213 CYS A CA 1
ATOM 1677 C C . CYS A 1 213 ? 4.807 6.078 1.389 1.00 80.50 213 CYS A C 1
ATOM 1679 O O . CYS A 1 213 ? 3.744 5.463 1.536 1.00 80.50 213 CYS A O 1
ATOM 1681 N N . ARG A 1 214 ? 5.164 6.662 0.243 1.00 77.44 214 ARG A N 1
ATOM 1682 C CA . ARG A 1 214 ? 4.398 6.595 -0.994 1.00 77.44 214 ARG A CA 1
ATOM 1683 C C . ARG A 1 214 ? 4.765 5.335 -1.773 1.00 77.44 214 ARG A C 1
ATOM 1685 O O . ARG A 1 214 ? 5.912 5.130 -2.173 1.00 77.44 214 ARG A O 1
ATOM 1692 N N . LYS A 1 215 ? 3.771 4.474 -1.979 1.00 74.81 215 LYS A N 1
ATOM 1693 C CA . LYS A 1 215 ? 3.934 3.177 -2.640 1.00 74.81 215 LYS A CA 1
ATOM 1694 C C . LYS A 1 215 ? 3.195 3.144 -3.968 1.00 74.81 215 LYS A C 1
ATOM 1696 O O . LYS A 1 215 ? 2.105 3.702 -4.088 1.00 74.81 215 LYS A O 1
ATOM 1701 N N . PHE A 1 216 ? 3.749 2.408 -4.924 1.00 79.56 216 PHE A N 1
ATOM 1702 C CA . PHE A 1 216 ? 3.129 2.179 -6.223 1.00 79.56 216 PHE A CA 1
ATOM 1703 C C . PHE A 1 216 ? 2.705 0.723 -6.375 1.00 79.56 216 PHE A C 1
ATOM 1705 O O . PHE A 1 216 ? 3.329 -0.190 -5.831 1.00 79.56 216 PHE A O 1
ATOM 1712 N N . GLY A 1 217 ? 1.643 0.498 -7.142 1.00 78.56 217 GLY A N 1
ATOM 1713 C CA . GLY A 1 217 ? 1.224 -0.832 -7.569 1.00 78.56 217 GLY A CA 1
ATOM 1714 C C . GLY A 1 217 ? 2.141 -1.414 -8.647 1.00 78.56 217 GLY A C 1
ATOM 1715 O O . GLY A 1 217 ? 1.738 -2.328 -9.345 1.00 78.56 217 GLY A O 1
ATOM 1716 N N . GLU A 1 218 ? 3.349 -0.891 -8.834 1.00 85.94 218 GLU A N 1
ATOM 1717 C CA . GLU A 1 218 ? 4.293 -1.346 -9.850 1.00 85.94 218 GLU A CA 1
ATOM 1718 C C . GLU A 1 218 ? 5.336 -2.253 -9.204 1.00 85.94 218 GLU A C 1
ATOM 1720 O O . GLU A 1 218 ? 6.118 -1.830 -8.350 1.00 85.94 218 GLU A O 1
ATOM 1725 N N . CYS A 1 219 ? 5.332 -3.514 -9.616 1.00 88.12 219 CYS A N 1
ATOM 1726 C CA . CYS A 1 219 ? 6.210 -4.553 -9.113 1.00 88.12 219 CYS A CA 1
ATOM 1727 C C . CYS A 1 219 ? 7.217 -4.923 -10.183 1.00 88.12 219 CYS A C 1
ATOM 1729 O O . CYS A 1 219 ? 6.827 -5.434 -11.225 1.00 88.12 219 CYS A O 1
ATOM 1731 N N . VAL A 1 220 ? 8.500 -4.707 -9.925 1.00 91.31 220 VAL A N 1
ATOM 1732 C CA . VAL A 1 220 ? 9.567 -4.923 -10.896 1.00 91.31 220 VAL A CA 1
ATOM 1733 C C . VAL A 1 220 ? 10.480 -6.056 -10.428 1.00 91.31 220 VAL A C 1
ATOM 1735 O O . VAL A 1 220 ? 10.782 -6.177 -9.245 1.00 91.31 220 VAL A O 1
ATOM 1738 N N . TYR A 1 221 ? 10.909 -6.909 -11.347 1.00 91.19 221 TYR A N 1
ATOM 1739 C CA . TYR A 1 221 ? 11.859 -7.989 -11.124 1.00 91.19 221 TYR A CA 1
ATOM 1740 C C . TYR A 1 221 ? 12.971 -7.909 -12.172 1.00 91.19 221 TYR A C 1
ATOM 1742 O O . TYR A 1 221 ? 12.735 -8.178 -13.348 1.00 91.19 221 TYR A O 1
ATOM 1750 N N . GLN A 1 222 ? 14.169 -7.505 -11.751 1.00 84.56 222 GLN A N 1
ATOM 1751 C CA . GLN A 1 222 ? 15.332 -7.397 -12.623 1.00 84.56 222 GLN A CA 1
ATOM 1752 C C . GLN A 1 222 ? 16.003 -8.758 -12.812 1.00 84.56 222 GLN A C 1
ATOM 1754 O O . GLN A 1 222 ? 16.148 -9.543 -11.870 1.00 84.56 222 GLN A O 1
ATOM 1759 N N . ARG A 1 223 ? 16.456 -9.008 -14.039 1.00 82.00 223 ARG A N 1
ATOM 1760 C CA . ARG A 1 223 ? 17.339 -10.115 -14.396 1.00 82.00 223 ARG A CA 1
ATOM 1761 C C . ARG A 1 223 ? 18.716 -9.553 -14.737 1.00 82.00 223 ARG A C 1
ATOM 1763 O O . ARG A 1 223 ? 18.810 -8.521 -15.386 1.00 82.00 223 ARG A O 1
ATOM 1770 N N . THR A 1 224 ? 19.765 -10.234 -14.294 1.00 80.06 224 THR A N 1
ATOM 1771 C CA . THR A 1 224 ? 21.173 -9.872 -14.551 1.00 80.06 224 THR A CA 1
ATOM 1772 C C . THR A 1 224 ? 21.728 -10.613 -15.769 1.00 80.06 224 THR A C 1
ATOM 1774 O O . THR A 1 224 ? 22.878 -11.044 -15.779 1.00 80.06 224 THR A O 1
ATOM 1777 N N . GLU A 1 225 ? 20.857 -10.917 -16.727 1.00 88.50 225 GLU A N 1
ATOM 1778 C CA . GLU A 1 225 ? 21.180 -11.683 -17.924 1.00 88.50 225 GLU A CA 1
ATOM 1779 C C . GLU A 1 225 ? 20.752 -10.848 -19.125 1.00 88.50 225 GLU A C 1
ATOM 1781 O O . GLU A 1 225 ? 19.588 -10.445 -19.209 1.00 88.50 225 GLU A O 1
ATOM 1786 N N . ALA A 1 226 ? 21.667 -10.638 -20.066 1.00 93.50 226 ALA A N 1
ATOM 1787 C CA . ALA A 1 226 ? 21.358 -9.953 -21.307 1.00 93.50 226 ALA A CA 1
ATOM 1788 C C . ALA A 1 226 ? 20.813 -10.937 -22.352 1.00 93.50 226 ALA A C 1
ATOM 1790 O O . ALA A 1 226 ? 21.396 -11.997 -22.592 1.00 93.50 226 ALA A O 1
ATOM 1791 N N . PHE A 1 227 ? 19.701 -10.581 -22.991 1.00 95.38 227 PHE A N 1
ATOM 1792 C CA . PHE A 1 227 ? 19.113 -11.344 -24.097 1.00 95.38 227 PHE A CA 1
ATOM 1793 C C . PHE A 1 227 ? 18.609 -10.408 -25.190 1.00 95.38 227 PHE A C 1
ATOM 1795 O O . PHE A 1 227 ? 18.466 -9.210 -24.957 1.00 95.38 227 PHE A O 1
ATOM 1802 N N . SER A 1 228 ? 18.283 -10.956 -26.363 1.00 96.69 228 SER A N 1
ATOM 1803 C CA . SER A 1 228 ? 17.506 -10.221 -27.362 1.00 96.69 228 SER A CA 1
ATOM 1804 C C . SER A 1 228 ? 16.113 -9.892 -26.828 1.00 96.69 228 SER A C 1
ATOM 1806 O O . SER A 1 228 ? 15.577 -10.597 -25.960 1.00 96.69 228 SER A O 1
ATOM 1808 N N . TYR A 1 229 ? 15.506 -8.830 -27.356 1.00 96.88 229 TYR A N 1
ATOM 1809 C CA . TYR A 1 229 ? 14.240 -8.306 -26.847 1.00 96.88 229 TYR A CA 1
ATOM 1810 C C . TYR A 1 229 ? 13.134 -9.370 -26.778 1.00 96.88 229 TYR A C 1
ATOM 1812 O O . TYR A 1 229 ? 12.470 -9.516 -25.751 1.00 96.88 229 TYR A O 1
ATOM 1820 N N . GLN A 1 230 ? 12.957 -10.174 -27.834 1.00 94.44 230 GLN A N 1
ATOM 1821 C CA . GLN A 1 230 ? 11.922 -11.217 -27.845 1.00 94.44 230 GLN A CA 1
ATOM 1822 C C . GLN A 1 230 ? 12.138 -12.288 -26.767 1.00 94.44 230 GLN A C 1
ATOM 1824 O O . GLN A 1 230 ? 11.172 -12.793 -26.187 1.00 94.44 230 GLN A O 1
ATOM 1829 N N . ILE A 1 231 ? 13.391 -12.654 -26.480 1.00 95.06 231 ILE A N 1
ATOM 1830 C CA . ILE A 1 231 ? 13.712 -13.635 -25.436 1.00 95.06 231 ILE A CA 1
ATOM 1831 C C . ILE A 1 231 ? 13.480 -13.020 -24.052 1.00 95.06 231 ILE A C 1
ATOM 1833 O O . ILE A 1 231 ? 12.848 -13.663 -23.210 1.00 95.06 231 ILE A O 1
ATOM 1837 N N . ALA A 1 232 ? 13.931 -11.781 -23.830 1.00 95.50 232 ALA A N 1
ATOM 1838 C CA . ALA A 1 232 ? 13.684 -11.030 -22.599 1.00 95.50 232 ALA A CA 1
ATOM 1839 C C . ALA A 1 232 ? 12.177 -10.933 -22.299 1.00 95.50 232 ALA A C 1
ATOM 1841 O O . ALA A 1 232 ? 11.720 -11.323 -21.220 1.00 95.50 232 ALA A O 1
ATOM 1842 N N . ARG A 1 233 ? 11.381 -10.556 -23.305 1.00 95.06 233 ARG A N 1
ATOM 1843 C CA . ARG A 1 233 ? 9.922 -10.475 -23.213 1.00 95.06 233 ARG A CA 1
ATOM 1844 C C . ARG A 1 233 ? 9.275 -11.816 -22.858 1.00 95.06 233 ARG A C 1
ATOM 1846 O O . ARG A 1 233 ? 8.473 -11.897 -21.927 1.00 95.06 233 ARG A O 1
ATOM 1853 N N . LYS A 1 234 ? 9.654 -12.900 -23.548 1.00 94.62 234 LYS A N 1
ATOM 1854 C CA . LYS A 1 234 ? 9.166 -14.260 -23.239 1.00 94.62 234 LYS A CA 1
ATOM 1855 C C . LYS A 1 234 ? 9.531 -14.695 -21.816 1.00 94.62 234 LYS A C 1
ATOM 1857 O O . LYS A 1 234 ? 8.728 -15.353 -21.154 1.00 94.62 234 LYS A O 1
ATOM 1862 N N . ARG A 1 235 ? 10.710 -14.308 -21.318 1.00 94.25 235 ARG A N 1
ATOM 1863 C CA . ARG A 1 235 ? 11.113 -14.559 -19.926 1.00 94.25 235 ARG A CA 1
ATOM 1864 C C . ARG A 1 235 ? 10.260 -13.774 -18.932 1.00 94.25 235 ARG A C 1
ATOM 1866 O O . ARG A 1 235 ? 9.882 -14.343 -17.914 1.00 94.25 235 ARG A O 1
ATOM 1873 N N . CYS A 1 236 ? 9.893 -12.527 -19.221 1.00 94.31 236 CYS A N 1
ATOM 1874 C CA . CYS A 1 236 ? 8.940 -11.801 -18.379 1.00 94.31 236 CYS A CA 1
ATOM 1875 C C . CYS A 1 236 ? 7.559 -12.462 -18.362 1.00 94.31 236 CYS A C 1
ATOM 1877 O O . CYS A 1 236 ? 6.998 -12.673 -17.282 1.00 94.31 236 CYS A O 1
ATOM 1879 N N . ALA A 1 237 ? 7.065 -12.902 -19.521 1.00 93.50 237 ALA A N 1
ATOM 1880 C CA . ALA A 1 237 ? 5.791 -13.612 -19.621 1.00 93.50 237 ALA A CA 1
ATOM 1881 C C . ALA A 1 237 ? 5.759 -14.896 -18.768 1.00 93.50 237 ALA A C 1
ATOM 1883 O O . ALA A 1 237 ? 4.743 -15.184 -18.135 1.00 93.50 237 ALA A O 1
ATOM 1884 N N . PHE A 1 238 ? 6.881 -15.624 -18.658 1.00 90.81 238 PHE A N 1
ATOM 1885 C CA . PHE A 1 238 ? 7.004 -16.797 -17.777 1.00 90.81 238 PHE A CA 1
ATOM 1886 C C . PHE A 1 238 ? 6.701 -16.477 -16.300 1.00 90.81 238 PHE A C 1
ATOM 1888 O O . PHE A 1 238 ? 6.135 -17.305 -15.587 1.00 90.81 238 PHE A O 1
ATOM 1895 N N . TYR A 1 239 ? 7.006 -15.260 -15.840 1.00 86.75 239 TYR A N 1
ATOM 1896 C CA . TYR A 1 239 ? 6.697 -14.789 -14.484 1.00 86.75 239 TYR A CA 1
ATOM 1897 C C . TYR A 1 239 ? 5.342 -14.071 -14.370 1.00 86.75 239 TYR A C 1
ATOM 1899 O O . TYR A 1 239 ? 5.070 -13.414 -13.357 1.00 86.75 239 TYR A O 1
ATOM 1907 N N . ASN A 1 240 ? 4.479 -14.207 -15.384 1.00 87.75 240 ASN A N 1
ATOM 1908 C CA . ASN A 1 240 ? 3.204 -13.500 -15.499 1.00 87.75 240 ASN A CA 1
ATOM 1909 C C . ASN A 1 240 ? 3.387 -11.972 -15.389 1.00 87.75 240 ASN A C 1
ATOM 1911 O O . ASN A 1 240 ? 2.671 -11.289 -14.647 1.00 87.75 240 ASN A O 1
ATOM 1915 N N . ALA A 1 241 ? 4.429 -11.487 -16.066 1.00 91.31 241 ALA A N 1
ATOM 1916 C CA . ALA A 1 241 ? 4.904 -10.112 -16.127 1.00 91.31 241 ALA A CA 1
ATOM 1917 C C . ALA A 1 241 ? 5.142 -9.696 -17.584 1.00 91.31 241 ALA A C 1
ATOM 1919 O O . ALA A 1 241 ? 5.070 -10.521 -18.491 1.00 91.31 241 ALA A O 1
ATOM 1920 N N . GLU A 1 242 ? 5.458 -8.427 -17.796 1.00 93.94 242 GLU A N 1
ATOM 1921 C CA . GLU A 1 242 ? 5.792 -7.864 -19.107 1.00 93.94 242 GLU A CA 1
ATOM 1922 C C . GLU A 1 242 ? 6.994 -6.915 -18.961 1.00 93.94 242 GLU A C 1
ATOM 1924 O O . GLU A 1 242 ? 7.417 -6.628 -17.846 1.00 93.94 242 GLU A O 1
ATOM 1929 N N . MET A 1 243 ? 7.604 -6.473 -20.055 1.00 94.50 243 MET A N 1
ATOM 1930 C CA . MET A 1 243 ? 8.748 -5.550 -20.032 1.00 94.50 243 MET A CA 1
ATOM 1931 C C . MET A 1 243 ? 8.395 -4.199 -19.372 1.00 94.50 243 MET A C 1
ATOM 1933 O O . MET A 1 243 ? 7.286 -3.697 -19.541 1.00 94.50 243 MET A O 1
ATOM 1937 N N . THR A 1 244 ? 9.325 -3.589 -18.624 1.00 93.56 244 THR A N 1
ATOM 1938 C CA . THR A 1 244 ? 9.045 -2.378 -17.816 1.00 93.56 244 THR A CA 1
ATOM 1939 C C . THR A 1 244 ? 8.636 -1.155 -18.629 1.00 93.56 244 THR A C 1
ATOM 1941 O O . THR A 1 244 ? 9.257 -0.851 -19.646 1.00 93.56 244 THR A O 1
ATOM 1944 N N . GLU A 1 245 ? 7.697 -0.362 -18.109 1.00 92.50 245 GLU A N 1
ATOM 1945 C CA . GLU A 1 245 ? 7.426 0.977 -18.644 1.00 92.50 245 GLU A CA 1
ATOM 1946 C C . GLU A 1 245 ? 8.084 2.067 -17.801 1.00 92.50 245 GLU A C 1
ATOM 1948 O O . GLU A 1 245 ? 8.195 1.953 -16.576 1.00 92.50 245 GLU A O 1
ATOM 1953 N N . ILE A 1 246 ? 8.438 3.174 -18.454 1.00 92.69 246 ILE A N 1
ATOM 1954 C CA . ILE A 1 246 ? 9.007 4.344 -17.793 1.00 92.69 246 ILE A CA 1
ATOM 1955 C C . ILE A 1 246 ? 8.122 5.557 -18.063 1.00 92.69 246 ILE A C 1
ATOM 1957 O O . ILE A 1 246 ? 8.236 6.236 -19.077 1.00 92.69 246 ILE A O 1
ATOM 1961 N N . LEU A 1 247 ? 7.213 5.826 -17.125 1.00 88.69 247 LEU A N 1
ATOM 1962 C CA . LEU A 1 247 ? 6.233 6.912 -17.240 1.00 88.69 247 LEU A CA 1
ATOM 1963 C C . LEU A 1 247 ? 6.649 8.198 -16.513 1.00 88.69 247 LEU A C 1
ATOM 1965 O O . LEU A 1 247 ? 5.946 9.205 -16.588 1.00 88.69 247 LEU A O 1
ATOM 1969 N N . SER A 1 248 ? 7.752 8.171 -15.763 1.00 89.00 248 SER A N 1
ATOM 1970 C CA . SER A 1 248 ? 8.220 9.319 -14.989 1.00 89.00 248 SER A CA 1
ATOM 1971 C C . SER A 1 248 ? 9.737 9.286 -14.771 1.00 89.00 248 SER A C 1
ATOM 1973 O O . SER A 1 248 ? 10.308 8.195 -14.673 1.00 89.00 248 SER A O 1
ATOM 1975 N N . PRO A 1 249 ? 10.385 10.455 -14.589 1.00 91.06 249 PRO A N 1
ATOM 1976 C CA . PRO A 1 249 ? 11.801 10.525 -14.218 1.00 91.06 249 PRO A CA 1
ATOM 1977 C C . PRO A 1 249 ? 12.135 9.759 -12.927 1.00 91.06 249 PRO A C 1
ATOM 1979 O O . PRO A 1 249 ? 13.246 9.276 -12.742 1.00 91.06 249 PRO A O 1
ATOM 1982 N N . GLN A 1 250 ? 11.181 9.651 -12.000 1.00 88.94 250 GLN A N 1
ATOM 1983 C CA . GLN A 1 250 ? 11.360 8.944 -10.732 1.00 88.94 250 GLN A CA 1
ATOM 1984 C C . GLN A 1 250 ? 11.447 7.432 -10.946 1.00 88.94 250 GLN A C 1
ATOM 1986 O O . GLN A 1 250 ? 12.289 6.774 -10.335 1.00 88.94 250 GLN A O 1
ATOM 1991 N N . LYS A 1 251 ? 10.582 6.888 -11.812 1.00 89.19 251 LYS A N 1
ATOM 1992 C CA . LYS A 1 251 ? 10.604 5.470 -12.188 1.00 89.19 251 LYS A CA 1
ATOM 1993 C C . LYS A 1 251 ? 11.886 5.131 -12.942 1.00 89.19 251 LYS A C 1
ATOM 1995 O O . LYS A 1 251 ? 12.514 4.121 -12.640 1.00 89.19 251 LYS A O 1
ATOM 2000 N N . ASP A 1 252 ? 12.286 6.011 -13.850 1.00 92.81 252 ASP A N 1
ATOM 2001 C CA . ASP A 1 252 ? 13.525 5.910 -14.618 1.00 92.81 252 ASP A CA 1
ATOM 2002 C C . ASP A 1 252 ? 14.760 5.837 -13.705 1.00 92.81 252 ASP A C 1
ATOM 2004 O O . ASP A 1 252 ? 15.529 4.879 -13.734 1.00 92.81 252 ASP A O 1
ATOM 2008 N N . GLN A 1 253 ? 14.884 6.785 -12.769 1.00 92.25 253 GLN A N 1
ATOM 2009 C CA . GLN A 1 253 ? 15.982 6.794 -11.803 1.00 92.25 253 GLN A CA 1
ATOM 2010 C C . GLN A 1 253 ? 15.991 5.550 -10.903 1.00 92.25 253 GLN A C 1
ATOM 2012 O O . GLN A 1 253 ? 17.060 5.035 -10.571 1.00 92.25 253 GLN A O 1
ATOM 2017 N N . PHE A 1 254 ? 14.815 5.067 -10.487 1.00 90.75 254 PHE A N 1
ATOM 2018 C CA . PHE A 1 254 ? 14.696 3.840 -9.699 1.00 90.75 254 PHE A CA 1
ATOM 2019 C C . PHE A 1 254 ? 15.245 2.629 -10.464 1.00 90.75 254 PHE A C 1
ATOM 2021 O O . PHE A 1 254 ? 16.057 1.885 -9.911 1.00 90.75 254 PHE A O 1
ATOM 2028 N N . LEU A 1 255 ? 14.842 2.455 -11.728 1.00 91.56 255 LEU A N 1
ATOM 2029 C CA . LEU A 1 255 ? 15.313 1.355 -12.570 1.00 91.56 255 LEU A CA 1
ATOM 2030 C C . LEU A 1 255 ? 16.813 1.460 -12.837 1.00 91.56 255 LEU A C 1
ATOM 2032 O O . LEU A 1 255 ? 17.508 0.465 -12.665 1.00 91.56 255 LEU A O 1
ATOM 2036 N N . LYS A 1 256 ? 17.333 2.654 -13.141 1.00 92.25 256 LYS A N 1
ATOM 2037 C CA . LYS A 1 256 ? 18.773 2.873 -13.333 1.00 92.25 256 LYS A CA 1
ATOM 2038 C C . LYS A 1 256 ? 19.611 2.534 -12.115 1.00 92.25 256 LYS A C 1
ATOM 2040 O O . LYS A 1 256 ? 20.600 1.819 -12.239 1.00 92.25 256 LYS A O 1
ATOM 2045 N N . ASN A 1 257 ? 19.234 3.033 -10.937 1.00 90.62 257 ASN A N 1
ATOM 2046 C CA . ASN A 1 257 ? 19.971 2.752 -9.702 1.00 90.62 257 ASN A CA 1
ATOM 2047 C C . ASN A 1 257 ? 20.024 1.249 -9.431 1.00 90.62 257 ASN A C 1
ATOM 2049 O O . ASN A 1 257 ? 21.051 0.722 -9.002 1.00 90.62 257 ASN A O 1
ATOM 2053 N N . TRP A 1 258 ? 18.911 0.564 -9.691 1.00 88.19 258 TRP A N 1
ATOM 2054 C CA . TRP A 1 258 ? 18.833 -0.870 -9.503 1.00 88.19 258 TRP A CA 1
ATOM 2055 C C . TRP A 1 258 ? 19.659 -1.635 -10.546 1.00 88.19 258 TRP A C 1
ATOM 2057 O O . TRP A 1 258 ? 20.476 -2.478 -10.176 1.00 88.19 258 TRP A O 1
ATOM 2067 N N . ALA A 1 259 ? 19.537 -1.251 -11.819 1.00 90.81 259 ALA A N 1
ATOM 2068 C CA . ALA A 1 259 ? 20.283 -1.809 -12.937 1.00 90.81 259 ALA A CA 1
ATOM 2069 C C . ALA A 1 259 ? 21.799 -1.666 -12.751 1.00 90.81 259 ALA A C 1
ATOM 2071 O O . ALA A 1 259 ? 22.527 -2.660 -12.806 1.00 90.81 259 ALA A O 1
ATOM 2072 N N . ALA A 1 260 ? 22.260 -0.456 -12.427 1.00 90.50 260 ALA A N 1
ATOM 2073 C CA . ALA A 1 260 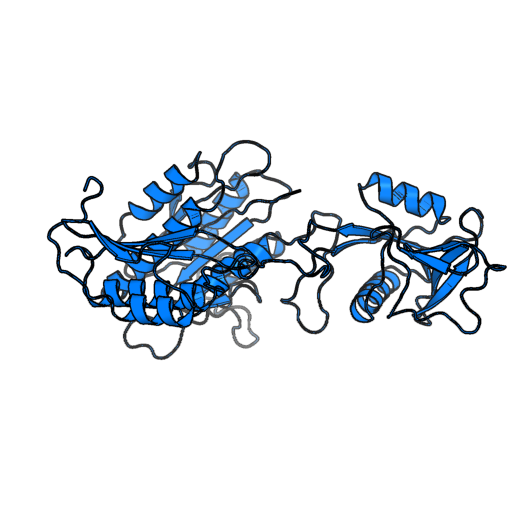? 23.659 -0.156 -12.147 1.00 90.50 260 ALA A CA 1
ATOM 2074 C C . ALA A 1 260 ? 24.189 -0.939 -10.936 1.00 90.50 260 ALA A C 1
ATOM 2076 O O . ALA A 1 260 ? 25.301 -1.462 -10.983 1.00 90.50 260 ALA A O 1
ATOM 2077 N N . GLY A 1 261 ? 23.388 -1.075 -9.871 1.00 89.62 261 GLY A N 1
ATOM 2078 C CA . GLY A 1 261 ? 23.742 -1.878 -8.696 1.00 89.62 261 GLY A CA 1
ATOM 2079 C C . GLY A 1 261 ? 23.954 -3.364 -9.006 1.00 89.62 261 GLY A C 1
ATOM 2080 O O . GLY A 1 261 ? 24.687 -4.038 -8.286 1.00 89.62 261 GLY A O 1
ATOM 2081 N N . ALA A 1 262 ? 23.359 -3.862 -10.092 1.00 87.88 262 ALA A N 1
ATOM 2082 C CA . ALA A 1 262 ? 23.564 -5.215 -10.600 1.00 87.88 262 ALA A CA 1
ATOM 2083 C C . ALA A 1 262 ? 24.633 -5.313 -11.710 1.00 87.88 262 ALA A C 1
ATOM 2085 O O . ALA A 1 262 ? 24.861 -6.400 -12.235 1.00 87.88 262 ALA A O 1
ATOM 2086 N N . GLY A 1 263 ? 25.281 -4.200 -12.075 1.00 91.38 263 GLY A N 1
ATOM 2087 C CA . GLY A 1 263 ? 26.319 -4.148 -13.110 1.00 91.38 263 GLY A CA 1
ATOM 2088 C C . GLY A 1 263 ? 25.808 -4.068 -14.553 1.00 91.38 263 GLY A C 1
ATOM 2089 O O . GLY A 1 263 ? 26.611 -4.208 -15.474 1.00 91.38 263 GLY A O 1
ATOM 2090 N N . ALA A 1 264 ? 24.510 -3.831 -14.769 1.00 93.12 264 ALA A N 1
ATOM 2091 C CA . ALA A 1 264 ? 23.945 -3.687 -16.110 1.00 93.12 264 ALA A CA 1
ATOM 2092 C C . ALA A 1 264 ? 24.438 -2.398 -16.789 1.00 93.12 264 ALA A C 1
ATOM 2094 O O . ALA A 1 264 ? 24.485 -1.331 -16.172 1.00 93.12 264 ALA A O 1
ATOM 2095 N N . GLN A 1 265 ? 24.774 -2.488 -18.077 1.00 94.12 265 GLN A N 1
ATOM 2096 C CA . GLN A 1 265 ? 25.195 -1.333 -18.887 1.00 94.12 265 GLN A CA 1
ATOM 2097 C C . GLN A 1 265 ? 24.031 -0.701 -19.656 1.00 94.12 265 GLN A C 1
ATOM 2099 O O . GLN A 1 265 ? 24.058 0.484 -19.982 1.00 94.12 265 GLN A O 1
ATOM 2104 N N . SER A 1 266 ? 23.006 -1.497 -19.945 1.00 95.44 266 SER A N 1
ATOM 2105 C CA . SER A 1 266 ? 21.834 -1.110 -20.726 1.00 95.44 266 SER A CA 1
ATOM 2106 C C . SER A 1 266 ? 20.633 -1.952 -20.309 1.00 95.44 266 SER A C 1
ATOM 2108 O O . SER A 1 266 ? 20.809 -3.070 -19.827 1.00 95.44 266 SER A O 1
ATOM 2110 N N . LEU A 1 267 ? 19.425 -1.417 -20.475 1.00 95.88 267 LEU A N 1
ATOM 2111 C CA . LEU A 1 267 ? 18.184 -2.071 -20.072 1.00 95.88 267 LEU A CA 1
ATOM 2112 C C . LEU A 1 267 ? 17.149 -2.005 -21.195 1.00 95.88 267 LEU A C 1
ATOM 2114 O O . LEU A 1 267 ? 16.785 -0.920 -21.643 1.00 95.88 267 LEU A O 1
ATOM 2118 N N . TRP A 1 268 ? 16.617 -3.149 -21.614 1.00 97.25 268 TRP A N 1
ATOM 2119 C CA . TRP A 1 268 ? 15.454 -3.178 -22.495 1.00 97.25 268 TRP A CA 1
ATOM 2120 C C . TRP A 1 268 ? 14.233 -2.538 -21.831 1.00 97.25 268 TRP A C 1
ATOM 2122 O O . TRP A 1 268 ? 13.897 -2.844 -20.685 1.00 97.25 268 TRP A O 1
ATOM 2132 N N . LEU A 1 269 ? 13.512 -1.725 -22.600 1.00 96.69 269 LEU A N 1
ATOM 2133 C CA . LEU A 1 269 ? 12.269 -1.085 -22.190 1.00 96.69 269 LEU A CA 1
ATOM 2134 C C . LEU A 1 269 ? 11.077 -1.778 -22.837 1.00 96.69 269 LEU A C 1
ATOM 2136 O O . LEU A 1 269 ? 11.138 -2.238 -23.970 1.00 96.69 269 LEU A O 1
ATOM 2140 N N . GLY A 1 270 ? 9.932 -1.776 -22.169 1.00 95.88 270 GLY A N 1
ATOM 2141 C CA . GLY A 1 270 ? 8.674 -2.272 -22.713 1.00 95.88 270 GLY A CA 1
ATOM 2142 C C . GLY A 1 270 ? 8.048 -1.364 -23.765 1.00 95.88 270 GLY A C 1
ATOM 2143 O O . GLY A 1 270 ? 6.826 -1.276 -23.785 1.00 95.88 270 GLY A O 1
ATOM 2144 N N . ALA A 1 271 ? 8.836 -0.688 -24.603 1.00 96.44 271 ALA A N 1
ATOM 2145 C CA . ALA A 1 271 ? 8.363 0.157 -25.693 1.00 96.44 271 ALA A CA 1
ATOM 2146 C C . ALA A 1 271 ? 8.768 -0.420 -27.055 1.00 96.44 271 ALA A C 1
ATOM 2148 O O . ALA A 1 271 ? 9.944 -0.696 -27.301 1.00 96.44 271 ALA A O 1
ATOM 2149 N N . THR A 1 272 ? 7.788 -0.548 -27.949 1.00 96.69 272 THR A N 1
ATOM 2150 C CA . THR A 1 272 ? 7.983 -1.037 -29.322 1.00 96.69 272 THR A CA 1
ATOM 2151 C C . THR A 1 272 ? 7.436 -0.053 -30.345 1.00 96.69 272 THR A C 1
ATOM 2153 O O . THR A 1 272 ? 6.351 0.500 -30.146 1.00 96.69 272 THR A O 1
ATOM 2156 N N . GLY A 1 273 ? 8.179 0.143 -31.429 1.00 95.00 273 GLY A N 1
ATOM 2157 C CA . GLY A 1 273 ? 7.913 1.084 -32.506 1.00 95.00 273 GLY A CA 1
ATOM 2158 C C . GLY A 1 273 ? 7.255 0.449 -33.727 1.00 95.00 273 GLY A C 1
ATOM 2159 O O . GLY A 1 273 ? 7.574 -0.676 -34.108 1.00 95.00 273 GLY A O 1
ATOM 2160 N N . VAL A 1 274 ? 6.367 1.210 -34.361 1.00 93.00 274 VAL A N 1
ATOM 2161 C CA . VAL A 1 274 ? 5.913 1.005 -35.742 1.00 93.00 274 VAL A CA 1
ATOM 2162 C C . VAL A 1 274 ? 6.039 2.354 -36.445 1.00 93.00 274 VAL A C 1
ATOM 2164 O O . VAL A 1 274 ? 5.486 3.344 -35.966 1.00 93.00 274 VAL A O 1
ATOM 2167 N N . ASP A 1 275 ? 6.818 2.417 -37.527 1.00 87.81 275 ASP A N 1
ATOM 2168 C CA . ASP A 1 275 ? 7.093 3.649 -38.286 1.00 87.81 275 ASP A CA 1
ATOM 2169 C C . ASP A 1 275 ? 7.547 4.833 -37.403 1.00 87.81 275 ASP A C 1
ATOM 2171 O O . ASP A 1 275 ? 7.108 5.970 -37.562 1.00 87.81 275 ASP A O 1
ATOM 2175 N N . GLY A 1 276 ? 8.399 4.553 -36.411 1.00 85.69 276 GLY A N 1
ATOM 2176 C CA . GLY A 1 276 ? 8.950 5.553 -35.486 1.00 85.69 276 GLY A CA 1
ATOM 2177 C C . GLY A 1 276 ? 8.018 5.946 -34.334 1.00 85.69 276 GLY A C 1
ATOM 2178 O O . GLY A 1 276 ? 8.440 6.649 -33.418 1.00 85.69 276 GLY A O 1
ATOM 2179 N N . ASN A 1 277 ? 6.777 5.454 -34.318 1.00 92.81 277 ASN A N 1
ATOM 2180 C CA . ASN A 1 277 ? 5.834 5.680 -33.226 1.00 92.81 277 ASN A CA 1
ATOM 2181 C C . ASN A 1 277 ? 5.886 4.530 -32.222 1.00 92.81 277 ASN A C 1
ATOM 2183 O O . ASN A 1 277 ? 5.511 3.401 -32.540 1.00 92.81 277 ASN A O 1
ATOM 2187 N N . TYR A 1 278 ? 6.324 4.821 -30.996 1.00 96.44 278 TYR A N 1
ATOM 2188 C CA . TYR A 1 278 ? 6.470 3.817 -29.945 1.00 96.44 278 TYR A CA 1
ATOM 2189 C C . TYR A 1 278 ? 5.230 3.720 -29.060 1.00 96.44 278 TYR A C 1
ATOM 2191 O O . TYR A 1 278 ? 4.616 4.722 -28.686 1.00 96.44 278 TYR A O 1
ATOM 2199 N N . THR A 1 279 ? 4.891 2.493 -28.681 1.00 96.38 279 THR A N 1
ATOM 2200 C CA . THR A 1 279 ? 3.805 2.169 -27.752 1.00 96.38 279 THR A CA 1
ATOM 2201 C C . THR A 1 279 ? 4.333 1.327 -26.607 1.00 96.38 279 THR A C 1
ATOM 2203 O O . THR A 1 279 ? 5.210 0.480 -26.789 1.00 96.38 279 THR A O 1
ATOM 2206 N N . TRP A 1 280 ? 3.808 1.574 -25.413 1.00 94.81 280 TRP A N 1
ATOM 2207 C CA . TRP A 1 280 ? 4.145 0.781 -24.251 1.00 94.81 280 TRP A CA 1
ATOM 2208 C C . TRP A 1 280 ? 3.378 -0.545 -24.230 1.00 94.81 280 TRP A C 1
ATOM 2210 O O . TRP A 1 280 ? 2.162 -0.586 -24.410 1.00 94.81 280 TRP A O 1
ATOM 2220 N N . THR A 1 281 ? 4.084 -1.630 -23.941 1.00 91.88 281 THR A N 1
ATOM 2221 C CA .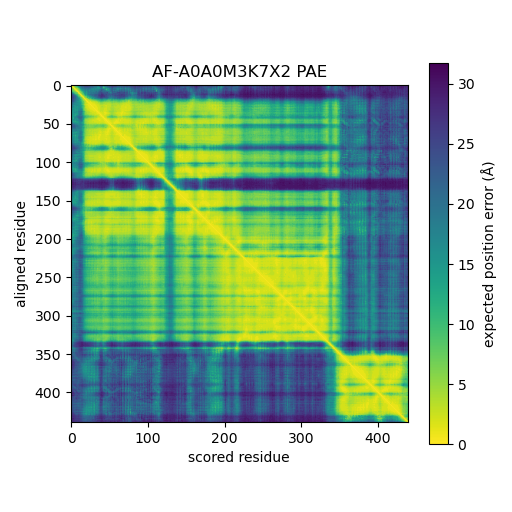 THR A 1 281 ? 3.576 -3.008 -23.990 1.00 91.88 281 THR A CA 1
ATOM 2222 C C . THR A 1 281 ? 2.598 -3.361 -22.868 1.00 91.88 281 THR A C 1
ATOM 2224 O O . THR A 1 281 ? 1.746 -4.220 -23.081 1.00 91.88 281 THR A O 1
ATOM 2227 N N . ILE A 1 282 ? 2.660 -2.705 -21.700 1.00 89.38 282 ILE A N 1
ATOM 2228 C CA . ILE A 1 282 ? 1.755 -3.006 -20.573 1.00 89.38 282 ILE A CA 1
ATOM 2229 C C . ILE A 1 282 ? 0.427 -2.259 -20.720 1.00 89.38 282 ILE A C 1
ATOM 2231 O O . ILE A 1 282 ? -0.647 -2.832 -20.554 1.00 89.38 282 ILE A O 1
ATOM 2235 N N . SER A 1 283 ? 0.492 -0.960 -20.992 1.00 87.56 283 SER A N 1
ATOM 2236 C CA . SER A 1 283 ? -0.656 -0.057 -21.030 1.00 87.56 283 SER A CA 1
ATOM 2237 C C . SER A 1 283 ? -1.281 0.070 -22.416 1.00 87.56 283 SER A C 1
ATOM 2239 O O . SER A 1 283 ? -2.410 0.549 -22.518 1.00 87.56 283 SER A O 1
ATOM 2241 N N . GLY A 1 284 ? -0.554 -0.303 -23.474 1.00 89.69 284 GLY A N 1
ATOM 2242 C CA . GLY A 1 284 ? -0.948 -0.084 -24.868 1.00 89.69 284 GLY A CA 1
ATOM 2243 C C . GLY A 1 284 ? -0.969 1.391 -25.277 1.00 89.69 284 GLY A C 1
ATOM 2244 O O . GLY A 1 284 ? -1.436 1.724 -26.364 1.00 89.69 284 GLY A O 1
ATOM 2245 N N . LYS A 1 285 ? -0.510 2.300 -24.408 1.00 90.50 285 LYS A N 1
ATOM 2246 C CA . LYS A 1 285 ? -0.516 3.740 -24.671 1.00 90.50 285 LYS A CA 1
ATOM 2247 C C . LYS A 1 285 ? 0.695 4.134 -25.503 1.00 90.50 285 LYS A C 1
ATOM 2249 O O . LYS A 1 285 ? 1.776 3.570 -25.349 1.00 90.50 285 LYS A O 1
ATOM 2254 N N . GLN A 1 286 ? 0.527 5.153 -26.339 1.00 93.44 286 GLN A N 1
ATOM 2255 C CA . GLN A 1 286 ? 1.644 5.774 -27.039 1.00 93.44 286 GLN A CA 1
ATOM 2256 C C . GLN A 1 286 ? 2.643 6.362 -26.033 1.00 93.44 286 GLN A C 1
ATOM 2258 O O . GLN A 1 286 ? 2.248 7.001 -25.048 1.00 93.44 286 GLN A O 1
ATOM 2263 N N . VAL A 1 287 ? 3.934 6.156 -26.296 1.00 94.00 287 VAL A N 1
ATOM 2264 C CA . VAL A 1 287 ? 5.016 6.791 -25.542 1.00 94.00 287 VAL A CA 1
ATOM 2265 C C . VAL A 1 287 ? 4.867 8.303 -25.693 1.00 94.00 287 VAL A C 1
ATOM 2267 O O . VAL A 1 287 ? 4.888 8.841 -26.796 1.00 94.00 287 VAL A O 1
ATOM 2270 N N . SER A 1 288 ? 4.626 8.982 -24.575 1.00 89.75 288 SER A N 1
ATOM 2271 C CA . SER A 1 288 ? 4.351 10.416 -24.525 1.00 89.75 288 SER A CA 1
ATOM 2272 C C . SER A 1 288 ? 4.747 10.981 -23.160 1.00 89.75 288 SER A C 1
ATOM 2274 O O . SER A 1 288 ? 4.774 10.265 -22.158 1.00 89.75 288 SER A O 1
ATOM 2276 N N . GLY A 1 289 ? 5.069 12.276 -23.113 1.00 89.44 289 GLY A N 1
ATOM 2277 C CA . GLY A 1 289 ? 5.526 12.939 -21.891 1.00 89.44 289 GLY A CA 1
ATOM 2278 C C . GLY A 1 289 ? 7.017 12.720 -21.631 1.00 89.44 289 GLY A C 1
ATOM 2279 O O . GLY A 1 289 ? 7.844 13.397 -22.235 1.00 89.44 289 GLY A O 1
ATOM 2280 N N . TYR A 1 290 ? 7.359 11.818 -20.707 1.00 92.00 290 TYR A N 1
ATOM 2281 C CA . TYR A 1 290 ? 8.753 11.512 -20.374 1.00 92.00 290 TYR A CA 1
ATOM 2282 C C . TYR A 1 290 ? 9.370 10.574 -21.419 1.00 92.00 290 TYR A C 1
ATOM 2284 O O . TYR A 1 290 ? 8.964 9.421 -21.530 1.00 92.00 290 TYR A O 1
ATOM 2292 N N . GLN A 1 291 ? 10.328 11.088 -22.192 1.00 93.50 291 GLN A N 1
ATOM 2293 C CA . GLN A 1 291 ? 10.965 10.364 -23.295 1.00 93.50 291 GLN A CA 1
ATOM 2294 C C . GLN A 1 291 ? 12.398 10.873 -23.546 1.00 93.50 291 GLN A C 1
ATOM 2296 O O . GLN A 1 291 ? 12.624 11.667 -24.461 1.00 93.50 291 GLN A O 1
ATOM 2301 N N . PRO A 1 292 ? 13.379 10.480 -22.718 1.00 96.38 292 PRO A N 1
ATOM 2302 C CA . PRO A 1 292 ? 14.774 10.897 -22.846 1.00 96.38 292 PRO A CA 1
ATOM 2303 C C . PRO A 1 292 ? 15.470 10.181 -24.020 1.00 96.38 292 PRO A C 1
ATOM 2305 O O . PRO A 1 292 ? 16.485 9.518 -23.845 1.00 96.38 292 PRO A O 1
ATOM 2308 N N . TRP A 1 293 ? 14.922 10.267 -25.231 1.00 96.69 293 TRP A N 1
ATOM 2309 C CA . TRP A 1 293 ? 15.577 9.735 -26.424 1.00 96.69 293 TRP A CA 1
ATOM 2310 C C . TRP A 1 293 ? 16.944 10.395 -26.624 1.00 96.69 293 TRP A C 1
ATOM 2312 O O . TRP A 1 293 ? 17.103 11.604 -26.440 1.00 96.69 293 TRP A O 1
ATOM 2322 N N . ALA A 1 294 ? 17.935 9.598 -27.017 1.00 97.69 294 ALA A N 1
ATOM 2323 C CA . ALA A 1 294 ? 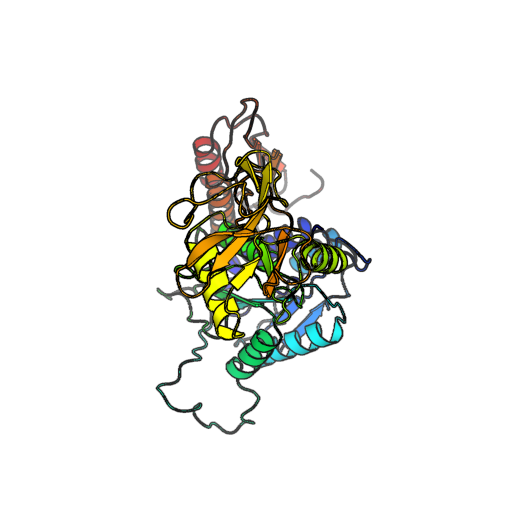19.233 10.109 -27.425 1.00 97.69 294 ALA A CA 1
ATOM 2324 C C . ALA A 1 294 ? 19.091 11.030 -28.657 1.00 97.69 294 ALA A C 1
ATOM 2326 O O . ALA A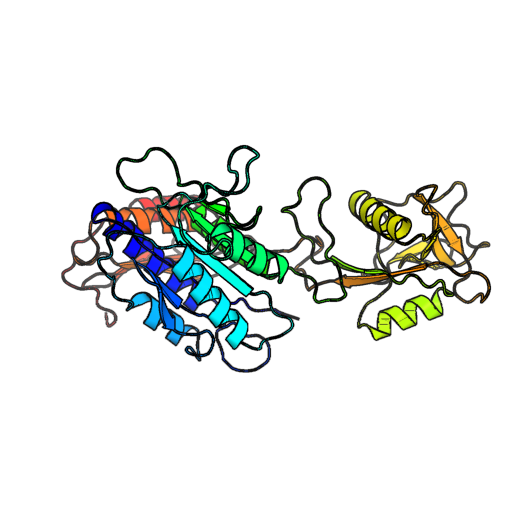 1 294 ? 18.092 10.961 -29.381 1.00 97.69 294 ALA A O 1
ATOM 2327 N N . PRO A 1 295 ? 20.088 11.886 -28.946 1.00 97.12 295 PRO A N 1
ATOM 2328 C CA . PRO A 1 295 ? 20.084 12.677 -30.170 1.00 97.12 295 PRO A CA 1
ATOM 2329 C C . PRO A 1 295 ? 19.850 11.799 -31.409 1.00 97.12 295 PRO A C 1
ATOM 2331 O O . PRO A 1 295 ? 20.529 10.791 -31.592 1.00 97.12 295 PRO A O 1
ATOM 2334 N N . ASN A 1 296 ? 18.905 12.206 -32.262 1.00 95.06 296 ASN A N 1
ATOM 2335 C CA . ASN A 1 296 ? 18.465 11.484 -33.466 1.00 95.06 296 ASN A CA 1
ATOM 2336 C C . ASN A 1 296 ? 17.731 10.148 -33.220 1.00 95.06 296 ASN A C 1
ATOM 2338 O O . ASN A 1 296 ? 17.603 9.357 -34.150 1.00 95.06 296 ASN A O 1
ATOM 2342 N N . GLN A 1 297 ? 17.226 9.900 -32.008 1.00 96.00 297 GLN A N 1
ATOM 2343 C CA . GLN A 1 297 ? 16.374 8.750 -31.685 1.00 96.00 297 GLN A CA 1
ATOM 2344 C C . GLN A 1 297 ? 14.911 9.179 -31.428 1.00 96.00 297 GLN A C 1
ATOM 2346 O O . GLN A 1 297 ? 14.672 10.326 -31.040 1.00 96.00 297 GLN A O 1
ATOM 2351 N N . PRO A 1 298 ? 13.927 8.278 -31.610 1.00 94.19 298 PRO A N 1
ATOM 2352 C CA . PRO A 1 298 ? 14.077 6.934 -32.166 1.00 94.19 298 PRO A CA 1
ATOM 2353 C C . PRO A 1 298 ? 14.322 6.962 -33.681 1.00 94.19 298 PRO A C 1
ATOM 2355 O O . PRO A 1 298 ? 13.672 7.709 -34.412 1.00 94.19 298 PRO A O 1
ATOM 2358 N N . ASN A 1 299 ? 15.235 6.118 -34.157 1.00 94.38 299 ASN A N 1
ATOM 2359 C CA . ASN A 1 299 ? 15.513 5.943 -35.579 1.00 94.38 299 ASN A CA 1
ATOM 2360 C C . ASN A 1 299 ? 15.048 4.559 -36.047 1.00 94.38 299 ASN A C 1
ATOM 2362 O O . ASN A 1 299 ? 15.558 3.534 -35.602 1.00 94.38 299 ASN A O 1
ATOM 2366 N N . VAL A 1 300 ? 14.111 4.533 -36.996 1.00 91.81 300 VAL A N 1
ATOM 2367 C CA . VAL A 1 300 ? 13.537 3.292 -37.546 1.00 91.81 300 VAL A CA 1
ATOM 2368 C C . VAL A 1 300 ? 14.568 2.384 -38.220 1.00 91.81 300 VAL A C 1
ATOM 2370 O O . VAL A 1 300 ? 14.352 1.178 -38.295 1.00 91.81 300 VAL A O 1
ATOM 2373 N N . ALA A 1 301 ? 15.686 2.942 -38.699 1.00 94.12 301 ALA A N 1
ATOM 2374 C CA . ALA A 1 301 ? 16.771 2.160 -39.288 1.00 94.12 301 ALA A CA 1
ATOM 2375 C C . ALA A 1 301 ? 17.560 1.360 -38.237 1.00 94.12 301 ALA A C 1
ATOM 2377 O O . ALA A 1 301 ? 18.123 0.319 -38.570 1.00 94.12 301 ALA A O 1
ATOM 2378 N N . ASP A 1 302 ? 17.567 1.820 -36.983 1.00 93.75 302 ASP A N 1
ATOM 2379 C CA . ASP A 1 302 ? 18.280 1.163 -35.884 1.00 93.75 302 ASP A CA 1
ATOM 2380 C C . ASP A 1 302 ? 17.426 0.048 -35.258 1.00 93.75 302 ASP A C 1
ATOM 2382 O O . ASP A 1 302 ? 17.949 -0.890 -34.663 1.00 93.75 302 ASP A O 1
ATOM 2386 N N . GLY A 1 303 ? 16.104 0.101 -35.443 1.00 95.12 303 GLY A N 1
ATOM 2387 C CA . GLY A 1 303 ? 15.173 -0.967 -35.109 1.00 95.12 303 GLY A CA 1
ATOM 2388 C C . GLY A 1 303 ? 13.884 -0.453 -34.482 1.00 95.12 303 GLY A C 1
ATOM 2389 O O . GLY A 1 303 ? 13.572 0.731 -34.518 1.00 95.12 303 GLY A O 1
ATOM 2390 N N . ASN A 1 304 ? 13.116 -1.374 -33.901 1.00 96.25 304 ASN A N 1
ATOM 2391 C CA . ASN A 1 304 ? 11.765 -1.105 -33.403 1.00 96.25 304 ASN A CA 1
ATOM 2392 C C . ASN A 1 304 ? 11.603 -1.407 -31.908 1.00 96.25 304 ASN A C 1
ATOM 2394 O O . ASN A 1 304 ? 10.494 -1.339 -31.392 1.00 96.25 304 ASN A O 1
ATOM 2398 N N . CYS A 1 305 ? 12.673 -1.738 -31.186 1.00 97.38 305 CYS A N 1
ATOM 2399 C CA . CYS A 1 305 ? 12.629 -1.991 -29.747 1.00 97.38 305 CYS A CA 1
ATOM 2400 C C . CYS A 1 305 ? 13.491 -0.975 -29.007 1.00 97.38 305 CYS A C 1
ATOM 2402 O O . CYS A 1 305 ? 14.574 -0.638 -29.469 1.00 97.38 305 CYS A O 1
ATOM 2404 N N . ALA A 1 306 ? 12.992 -0.446 -27.892 1.00 97.62 306 ALA A N 1
ATOM 2405 C CA . ALA A 1 306 ? 13.690 0.592 -27.145 1.00 97.62 306 ALA A CA 1
ATOM 2406 C C . ALA A 1 306 ? 14.536 -0.004 -26.017 1.00 97.62 306 ALA A C 1
ATOM 2408 O O . ALA A 1 306 ? 14.064 -0.869 -25.277 1.00 97.62 306 ALA A O 1
ATOM 2409 N N . PHE A 1 307 ? 15.745 0.513 -25.833 1.00 97.31 307 PHE A N 1
ATOM 2410 C CA . PHE A 1 307 ? 16.564 0.264 -24.650 1.00 97.31 307 PHE A CA 1
ATOM 2411 C C . PHE A 1 307 ? 17.070 1.583 -24.068 1.00 97.31 307 PHE A C 1
ATOM 2413 O O . PHE A 1 307 ? 17.190 2.580 -24.779 1.00 97.31 307 PHE A O 1
ATOM 2420 N N . GLU A 1 308 ? 17.370 1.580 -22.776 1.00 97.12 308 GLU A N 1
ATOM 2421 C CA . GLU A 1 308 ? 18.046 2.664 -22.072 1.00 97.12 308 GLU A CA 1
ATOM 2422 C C . GLU A 1 308 ? 19.529 2.324 -21.887 1.00 97.12 308 GLU A C 1
ATOM 2424 O O . GLU A 1 308 ? 19.870 1.240 -21.412 1.00 97.12 308 GLU A O 1
ATOM 2429 N N . ASP A 1 309 ? 20.417 3.261 -22.216 1.00 96.75 309 ASP A N 1
ATOM 2430 C CA . ASP A 1 309 ? 21.818 3.221 -21.793 1.00 96.75 309 ASP A CA 1
ATOM 2431 C C . ASP A 1 309 ? 21.924 3.741 -20.349 1.00 96.75 309 ASP A C 1
ATOM 2433 O O . ASP A 1 309 ? 21.600 4.894 -20.066 1.00 96.75 309 ASP A O 1
ATOM 2437 N N . ILE A 1 310 ? 22.390 2.904 -19.418 1.00 94.94 310 ILE A N 1
ATOM 2438 C CA . ILE A 1 310 ? 22.367 3.216 -17.977 1.00 94.94 310 ILE A CA 1
ATOM 2439 C C . ILE A 1 310 ? 23.327 4.356 -17.615 1.00 94.94 310 ILE A C 1
ATOM 2441 O O . ILE A 1 310 ? 23.103 5.077 -16.640 1.00 94.94 310 ILE A O 1
ATOM 2445 N N . LYS A 1 311 ? 24.398 4.547 -18.395 1.00 92.12 311 LYS A N 1
ATOM 2446 C CA . LYS A 1 311 ? 25.414 5.572 -18.131 1.00 92.12 311 LYS A CA 1
ATOM 2447 C C . LYS A 1 311 ? 24.917 6.966 -18.504 1.00 92.12 311 LYS A C 1
ATOM 2449 O O . LYS A 1 311 ? 25.184 7.924 -17.783 1.00 92.12 311 LYS A O 1
ATOM 2454 N N . THR A 1 312 ? 24.245 7.084 -19.642 1.00 95.25 312 THR A N 1
ATOM 2455 C CA . THR A 1 312 ? 23.735 8.357 -20.166 1.00 95.25 312 THR A CA 1
ATOM 2456 C C . THR A 1 312 ? 22.302 8.639 -19.729 1.00 95.25 312 THR A C 1
ATOM 2458 O O . THR A 1 312 ? 21.919 9.801 -19.629 1.00 95.25 312 THR A O 1
ATOM 2461 N N . GLY A 1 313 ? 21.525 7.595 -19.439 1.00 95.25 313 GLY A N 1
ATOM 2462 C CA . GLY A 1 313 ? 20.092 7.677 -19.179 1.00 95.25 313 GLY A CA 1
ATOM 2463 C C . GLY A 1 313 ? 19.253 7.952 -20.424 1.00 95.25 313 GLY A C 1
ATOM 2464 O O . GLY A 1 313 ? 18.095 8.338 -20.286 1.00 95.25 313 GLY A O 1
ATOM 2465 N N . ASN A 1 314 ? 19.839 7.813 -21.617 1.00 97.44 314 ASN A N 1
ATOM 2466 C CA . ASN A 1 314 ? 19.155 8.083 -22.871 1.00 97.44 314 ASN A CA 1
ATOM 2467 C C . ASN A 1 314 ? 18.623 6.797 -23.505 1.00 97.44 314 ASN A C 1
ATOM 2469 O O . ASN A 1 314 ? 19.242 5.734 -23.416 1.00 97.44 314 ASN A O 1
ATOM 2473 N N . TRP A 1 315 ? 17.495 6.914 -24.199 1.00 97.69 315 TRP A N 1
ATOM 2474 C CA . TRP A 1 315 ? 16.865 5.806 -24.908 1.00 97.69 315 TRP A CA 1
ATOM 2475 C C . TRP A 1 315 ? 17.308 5.757 -26.367 1.00 97.69 315 TRP A C 1
ATOM 2477 O O . TRP A 1 315 ? 17.501 6.795 -27.001 1.00 97.69 315 TRP A O 1
ATOM 2487 N N . SER A 1 316 ? 17.448 4.556 -26.916 1.00 97.69 316 SER A N 1
ATOM 2488 C CA . SER A 1 316 ? 17.746 4.328 -28.334 1.00 97.69 316 SER A CA 1
ATOM 2489 C C . SER A 1 316 ? 16.946 3.150 -28.878 1.00 97.69 316 SER A C 1
ATOM 2491 O O . SER A 1 316 ? 16.480 2.296 -28.121 1.00 97.69 316 SER A O 1
ATOM 2493 N N . ALA A 1 317 ? 16.760 3.129 -30.195 1.00 97.31 317 ALA A N 1
ATOM 2494 C CA . ALA A 1 317 ? 16.166 2.006 -30.899 1.00 97.31 317 ALA A CA 1
ATOM 2495 C C . ALA A 1 317 ? 17.215 0.922 -31.194 1.00 97.31 317 ALA A C 1
ATOM 2497 O O . ALA A 1 317 ? 18.377 1.221 -31.459 1.00 97.31 317 ALA A O 1
ATOM 2498 N N . ALA A 1 318 ? 16.789 -0.336 -31.152 1.00 96.88 318 ALA A N 1
ATOM 2499 C CA . ALA A 1 318 ? 17.575 -1.497 -31.542 1.00 96.88 318 ALA A CA 1
ATOM 2500 C C . ALA A 1 318 ? 16.680 -2.588 -32.165 1.00 96.88 318 ALA A C 1
ATOM 2502 O O . ALA A 1 318 ? 15.447 -2.574 -31.985 1.00 96.88 318 ALA A O 1
ATOM 2503 N N . PRO A 1 319 ? 17.256 -3.552 -32.908 1.00 96.56 319 PRO A N 1
ATOM 2504 C CA . PRO A 1 319 ? 16.491 -4.636 -33.506 1.00 96.56 319 PRO A CA 1
ATOM 2505 C C . PRO A 1 319 ? 15.909 -5.563 -32.433 1.00 96.56 319 PRO A C 1
ATOM 2507 O O . PRO A 1 319 ? 16.590 -5.983 -31.504 1.00 96.56 319 PRO A O 1
ATOM 2510 N N . CYS A 1 320 ? 14.641 -5.940 -32.582 1.00 94.75 320 CYS A N 1
ATOM 2511 C CA . CYS A 1 320 ? 13.951 -6.762 -31.584 1.00 94.75 320 CYS A CA 1
ATOM 2512 C C . CYS A 1 320 ? 14.388 -8.242 -31.583 1.00 94.75 320 CYS A C 1
ATOM 2514 O O . CYS A 1 320 ? 14.253 -8.938 -30.573 1.00 94.75 320 CYS A O 1
ATOM 2516 N N . GLU A 1 321 ? 14.839 -8.747 -32.733 1.00 90.31 321 GLU A N 1
ATOM 2517 C CA . GLU A 1 321 ? 15.092 -10.179 -32.965 1.00 90.31 321 GLU A CA 1
ATOM 2518 C C . GLU A 1 321 ? 16.563 -10.514 -33.208 1.00 90.31 321 GLU A C 1
ATOM 2520 O O . GLU A 1 321 ? 16.905 -11.692 -33.309 1.00 90.31 321 GLU A O 1
ATOM 2525 N N . ASP A 1 322 ? 17.436 -9.508 -33.280 1.00 89.81 322 ASP A N 1
ATOM 2526 C CA . ASP A 1 322 ? 18.856 -9.753 -33.499 1.00 89.81 322 ASP A CA 1
ATOM 2527 C C . ASP A 1 322 ? 19.478 -10.474 -32.295 1.00 89.81 322 ASP A C 1
ATOM 2529 O O . ASP A 1 322 ? 19.240 -10.126 -31.139 1.00 89.81 322 ASP A O 1
ATOM 2533 N N . LEU A 1 323 ? 20.270 -11.510 -32.576 1.00 82.75 323 LEU A N 1
ATOM 2534 C CA . LEU A 1 323 ? 20.885 -12.357 -31.554 1.00 82.75 323 LEU A CA 1
ATOM 2535 C C . LEU A 1 323 ? 22.079 -11.681 -30.872 1.00 82.75 323 LEU A C 1
ATOM 2537 O O . LEU A 1 323 ? 22.465 -12.109 -29.785 1.00 82.75 323 LEU A O 1
ATOM 2541 N N . PHE A 1 324 ? 22.661 -10.656 -31.499 1.00 88.19 324 PHE A N 1
ATOM 2542 C CA . PHE A 1 324 ? 23.812 -9.925 -30.969 1.00 88.19 324 PHE A CA 1
ATOM 2543 C C . PHE A 1 324 ? 23.419 -8.616 -30.276 1.00 88.19 324 PHE A C 1
ATOM 2545 O O . PHE A 1 324 ? 24.142 -8.157 -29.393 1.00 88.19 324 PHE A O 1
ATOM 2552 N N . SER A 1 325 ? 22.255 -8.051 -30.603 1.00 93.94 325 SER A N 1
ATOM 2553 C CA . SER A 1 325 ? 21.625 -6.978 -29.834 1.00 93.94 325 SER A CA 1
ATOM 2554 C C . SER A 1 325 ? 21.020 -7.535 -28.543 1.00 93.94 325 SER A C 1
ATOM 2556 O O . SER A 1 325 ? 19.871 -7.980 -28.491 1.00 93.94 325 SER A O 1
ATOM 2558 N N . VAL A 1 326 ? 21.833 -7.548 -27.487 1.00 96.00 326 VAL A N 1
ATOM 2559 C CA . VAL A 1 326 ? 21.445 -8.044 -26.165 1.00 96.00 326 VAL A CA 1
ATOM 2560 C C . VAL A 1 326 ? 21.581 -6.952 -25.115 1.00 96.00 326 VAL A C 1
ATOM 2562 O O . VAL A 1 326 ? 22.602 -6.274 -25.031 1.00 96.00 326 VAL A O 1
ATOM 2565 N N . HIS A 1 327 ? 20.558 -6.825 -24.276 1.00 96.00 327 HIS A N 1
ATOM 2566 C CA . HIS A 1 327 ? 20.552 -5.927 -23.126 1.00 96.00 327 HIS A CA 1
ATOM 2567 C C . HIS A 1 327 ? 19.968 -6.664 -21.922 1.00 96.00 327 HIS A C 1
ATOM 2569 O O . HIS A 1 327 ? 19.179 -7.608 -22.081 1.00 96.00 327 HIS A O 1
ATOM 2575 N N . ASP A 1 328 ? 20.358 -6.248 -20.716 1.00 96.31 328 ASP A N 1
ATOM 2576 C CA . ASP A 1 328 ? 19.668 -6.662 -19.498 1.00 96.31 328 ASP A CA 1
ATOM 2577 C C . ASP A 1 328 ? 18.206 -6.212 -19.557 1.00 96.31 328 ASP A C 1
ATOM 2579 O O . ASP A 1 328 ? 17.802 -5.381 -20.374 1.00 96.31 328 ASP A O 1
ATOM 2583 N N . PHE A 1 329 ? 17.371 -6.769 -18.690 1.00 95.06 329 PHE A N 1
ATOM 2584 C CA . PHE A 1 329 ? 15.953 -6.451 -18.700 1.00 95.06 329 PHE A CA 1
ATOM 2585 C C . PHE A 1 329 ? 15.342 -6.575 -17.314 1.00 95.06 329 PHE A C 1
ATOM 2587 O O . PHE A 1 329 ? 15.798 -7.317 -16.436 1.00 95.06 329 PHE A O 1
ATOM 2594 N N . ALA A 1 330 ? 14.256 -5.839 -17.138 1.00 94.56 330 ALA A N 1
ATOM 2595 C CA . ALA A 1 330 ? 13.423 -5.925 -15.966 1.00 94.56 330 ALA A CA 1
ATOM 2596 C C . ALA A 1 330 ? 11.990 -6.262 -16.388 1.00 94.56 330 ALA A C 1
ATOM 2598 O O . ALA A 1 330 ? 11.492 -5.832 -17.429 1.00 94.56 330 ALA A O 1
ATOM 2599 N N . CYS A 1 331 ? 11.337 -7.069 -15.563 1.00 94.00 331 CYS A N 1
ATOM 2600 C CA . CYS A 1 331 ? 9.962 -7.486 -15.757 1.00 94.00 331 CYS A CA 1
ATOM 2601 C C . CYS A 1 331 ? 9.067 -6.740 -14.779 1.00 94.00 331 CYS A C 1
ATOM 2603 O O . CYS A 1 331 ? 9.315 -6.760 -13.578 1.00 94.00 331 CYS A O 1
ATOM 2605 N N . GLU A 1 332 ? 8.003 -6.126 -15.264 1.00 92.62 332 GLU A N 1
ATOM 2606 C CA . GLU A 1 332 ? 7.022 -5.405 -14.478 1.00 92.62 332 GLU A CA 1
ATOM 2607 C C . GLU A 1 332 ? 5.677 -6.133 -14.429 1.00 92.62 332 GLU A C 1
ATOM 2609 O O . GLU A 1 332 ? 5.180 -6.706 -15.400 1.00 92.62 332 GLU A O 1
ATOM 2614 N N . ARG A 1 333 ? 5.068 -6.088 -13.248 1.00 88.44 333 ARG A N 1
ATOM 2615 C CA . ARG A 1 333 ? 3.697 -6.499 -12.975 1.00 88.44 333 ARG A CA 1
ATOM 2616 C C . ARG A 1 333 ? 2.987 -5.352 -12.295 1.00 88.44 333 ARG A C 1
ATOM 2618 O O . ARG A 1 333 ? 3.453 -4.858 -11.271 1.00 88.44 333 ARG A O 1
ATOM 2625 N N . ILE A 1 334 ? 1.816 -4.991 -12.801 1.00 76.38 334 ILE A N 1
ATOM 2626 C CA . ILE A 1 334 ? 0.954 -4.042 -12.106 1.00 76.38 334 ILE A CA 1
ATOM 2627 C C . ILE A 1 334 ? 0.113 -4.819 -11.084 1.00 76.38 334 ILE A C 1
ATOM 2629 O O . ILE A 1 334 ? -0.762 -5.621 -11.426 1.00 76.38 334 ILE A O 1
ATOM 2633 N N . ALA A 1 335 ? 0.382 -4.596 -9.803 1.00 62.81 335 ALA A N 1
ATOM 2634 C CA . ALA A 1 335 ? -0.486 -4.955 -8.697 1.00 62.81 335 ALA A CA 1
ATOM 2635 C C . ALA A 1 335 ? -1.769 -4.108 -8.776 1.00 62.81 335 ALA A C 1
ATOM 2637 O O . ALA A 1 335 ? -1.818 -3.002 -8.259 1.00 62.81 335 ALA A O 1
ATOM 2638 N N . PHE A 1 336 ? -2.775 -4.635 -9.486 1.00 51.59 336 PHE A N 1
ATOM 2639 C CA . PHE A 1 336 ? -4.168 -4.169 -9.610 1.00 51.59 336 PHE A CA 1
ATOM 2640 C C . PHE A 1 336 ? -4.467 -2.786 -8.987 1.00 51.59 336 PHE A C 1
ATOM 2642 O O . PHE A 1 336 ? -4.861 -2.697 -7.823 1.00 51.59 336 PHE A O 1
ATOM 2649 N N . THR A 1 337 ? -4.318 -1.716 -9.770 1.00 41.28 337 THR A N 1
ATOM 2650 C CA . THR A 1 337 ? -4.718 -0.351 -9.398 1.00 41.28 337 THR A CA 1
ATOM 2651 C C . THR A 1 337 ? -6.061 0.006 -10.043 1.00 41.28 337 THR A C 1
ATOM 2653 O O . THR A 1 337 ? -6.372 -0.414 -11.158 1.00 41.28 337 THR A O 1
ATOM 2656 N N . PHE A 1 338 ? -6.894 0.772 -9.334 1.00 37.16 338 PHE A N 1
ATOM 2657 C CA . PHE A 1 338 ? -8.082 1.395 -9.919 1.00 37.16 338 PHE A CA 1
ATOM 2658 C C . PHE A 1 338 ? -7.669 2.722 -10.576 1.00 37.16 338 PHE A C 1
ATOM 2660 O O . PHE A 1 338 ? -7.458 3.708 -9.875 1.00 37.16 338 PHE A O 1
ATOM 2667 N N . GLY A 1 339 ? -7.582 2.762 -11.909 1.00 43.75 339 GLY A N 1
ATOM 2668 C CA . GLY A 1 339 ? -7.421 4.002 -12.684 1.00 43.75 339 GLY A CA 1
ATOM 2669 C C . GLY A 1 339 ? -6.024 4.265 -13.266 1.00 43.75 339 GLY A C 1
ATOM 2670 O O . GLY A 1 339 ? -5.135 3.421 -13.216 1.00 43.75 339 GLY A O 1
ATOM 2671 N N . ALA A 1 340 ? -5.869 5.445 -13.881 1.00 42.47 340 ALA A N 1
ATOM 2672 C CA . ALA A 1 340 ? -4.701 5.850 -14.675 1.00 42.47 340 ALA A CA 1
ATOM 2673 C C . ALA A 1 340 ? -3.451 6.232 -13.855 1.00 42.47 340 ALA A C 1
ATOM 2675 O O . ALA A 1 340 ? -2.383 6.412 -14.438 1.00 42.47 340 ALA A O 1
ATOM 2676 N N . GLU A 1 341 ? -3.562 6.334 -12.529 1.00 55.44 341 GLU A N 1
ATOM 2677 C CA . GLU A 1 341 ? -2.436 6.582 -11.626 1.00 55.44 341 GLU A CA 1
ATOM 2678 C C . GLU A 1 341 ? -1.978 5.243 -11.032 1.00 55.44 341 GLU A C 1
ATOM 2680 O O . GLU A 1 341 ? -2.731 4.564 -10.337 1.00 55.44 341 GLU A O 1
ATOM 2685 N N . ARG A 1 342 ? -0.740 4.836 -11.333 1.00 68.06 342 ARG A N 1
ATOM 2686 C CA . ARG A 1 342 ? -0.132 3.571 -10.869 1.00 68.06 342 ARG A CA 1
ATOM 2687 C C . ARG A 1 342 ? 0.272 3.577 -9.391 1.00 68.06 342 ARG A C 1
ATOM 2689 O O . ARG A 1 342 ? 0.830 2.603 -8.883 1.00 68.06 342 ARG A O 1
ATOM 2696 N N . GLU A 1 343 ? -0.011 4.668 -8.687 1.00 68.75 343 GLU A N 1
ATOM 2697 C CA . GLU A 1 343 ? 0.083 4.728 -7.235 1.00 68.75 343 GLU A CA 1
ATOM 2698 C C . GLU A 1 343 ? -0.871 3.703 -6.608 1.00 68.75 343 GLU A C 1
ATOM 2700 O O . GLU A 1 343 ? -1.917 3.370 -7.169 1.00 68.75 343 GLU A O 1
ATOM 2705 N N . CYS A 1 344 ? -0.512 3.172 -5.441 1.00 66.56 344 CYS A N 1
ATOM 2706 C CA . CYS A 1 344 ? -1.400 2.302 -4.684 1.00 66.56 344 CYS A CA 1
ATOM 2707 C C . CYS A 1 344 ? -2.721 3.028 -4.376 1.00 66.56 344 CYS A C 1
ATOM 2709 O O . CYS A 1 344 ? -2.810 3.817 -3.437 1.00 66.56 344 CYS A O 1
ATOM 2711 N N . ALA A 1 345 ? -3.765 2.762 -5.159 1.00 55.28 345 ALA A N 1
ATOM 2712 C CA . ALA A 1 345 ? -5.058 3.401 -4.972 1.00 55.28 345 ALA A CA 1
ATOM 2713 C C . ALA A 1 345 ? -5.767 2.830 -3.729 1.00 55.28 345 ALA A C 1
ATOM 2715 O O . ALA A 1 345 ? -6.297 1.720 -3.755 1.00 55.28 345 ALA A O 1
ATOM 2716 N N . CYS A 1 346 ? -5.825 3.611 -2.648 1.00 59.78 346 CYS A N 1
ATOM 2717 C CA . CYS A 1 346 ? -6.811 3.450 -1.572 1.00 59.78 346 CYS A CA 1
ATOM 2718 C C . CYS A 1 346 ? -7.823 4.590 -1.649 1.00 59.78 346 CYS A C 1
ATOM 2720 O O . CYS A 1 346 ? -7.904 5.445 -0.764 1.00 59.78 346 CYS A O 1
ATOM 2722 N N . ASP A 1 347 ? -8.563 4.651 -2.752 1.00 52.75 347 ASP A N 1
ATOM 2723 C CA . ASP A 1 347 ? -9.482 5.756 -2.974 1.00 52.75 347 ASP A CA 1
ATOM 2724 C C . ASP A 1 347 ? -10.902 5.426 -2.504 1.00 52.75 347 ASP A C 1
ATOM 2726 O O . ASP A 1 347 ? -11.840 5.262 -3.286 1.00 52.75 347 ASP A O 1
ATOM 2730 N N . TYR A 1 348 ? -11.072 5.342 -1.183 1.00 50.47 348 TYR A N 1
ATOM 2731 C CA . TYR A 1 348 ? -12.412 5.276 -0.597 1.00 50.47 348 TYR A CA 1
ATOM 2732 C C . TYR A 1 348 ? -13.199 6.585 -0.822 1.00 50.47 348 TYR A C 1
ATOM 2734 O O . TYR A 1 348 ? -14.416 6.581 -0.683 1.00 50.47 348 TYR A O 1
ATOM 2742 N N . LYS A 1 349 ? -12.536 7.698 -1.190 1.00 43.09 349 LYS A N 1
ATOM 2743 C CA . LYS A 1 349 ? -13.181 8.979 -1.534 1.00 43.09 349 LYS A CA 1
ATOM 2744 C C . LYS A 1 349 ? -13.755 8.986 -2.954 1.00 43.09 349 LYS A C 1
ATOM 2746 O O . LYS A 1 349 ? -14.710 9.708 -3.208 1.00 43.09 349 LYS A O 1
ATOM 2751 N N . LYS A 1 350 ? -13.219 8.156 -3.851 1.00 45.22 350 LYS A N 1
ATOM 2752 C CA . LYS A 1 350 ? -13.786 7.807 -5.164 1.00 45.22 350 LYS A CA 1
ATOM 2753 C C . LYS A 1 350 ? -14.686 6.569 -5.107 1.00 45.22 350 LYS A C 1
ATOM 2755 O O . LYS A 1 350 ? -15.089 6.074 -6.153 1.00 45.22 350 LYS A O 1
ATOM 2760 N N . THR A 1 351 ? -15.010 6.072 -3.912 1.00 43.75 351 THR A N 1
ATOM 2761 C CA . THR A 1 351 ? -15.996 5.003 -3.723 1.00 43.75 351 THR A CA 1
ATOM 2762 C C . THR A 1 351 ? -17.309 5.625 -3.258 1.00 43.75 351 THR A C 1
ATOM 2764 O O . THR A 1 351 ? -17.338 6.349 -2.266 1.00 43.75 351 THR A O 1
ATOM 2767 N N . TRP A 1 352 ? -18.389 5.381 -3.993 1.00 59.94 352 TRP A N 1
ATOM 2768 C CA . TRP A 1 352 ? -19.693 6.004 -3.762 1.00 59.94 352 TRP A CA 1
ATOM 2769 C C . TRP A 1 352 ? -20.600 4.952 -3.139 1.00 59.94 352 TRP A C 1
ATOM 2771 O O . TRP A 1 352 ? -20.758 3.868 -3.702 1.00 59.94 352 TRP A O 1
ATOM 2781 N N . MET A 1 353 ? -21.112 5.215 -1.939 1.00 54.84 353 MET A N 1
ATOM 2782 C CA . MET A 1 353 ? -21.852 4.216 -1.169 1.00 54.84 353 MET A CA 1
ATOM 2783 C C . MET A 1 353 ? -23.045 4.830 -0.445 1.00 54.84 353 MET A C 1
ATOM 2785 O O . MET A 1 353 ? -23.015 5.994 -0.043 1.00 54.84 353 MET A O 1
ATOM 2789 N N . ASP A 1 354 ? -24.042 3.995 -0.176 1.00 56.84 354 ASP A N 1
ATOM 2790 C CA . ASP A 1 354 ? -25.076 4.280 0.810 1.00 56.84 354 ASP A CA 1
ATOM 2791 C C . ASP A 1 354 ? -24.599 3.806 2.178 1.00 56.84 354 ASP A C 1
ATOM 2793 O O . ASP A 1 354 ? -24.296 2.626 2.376 1.00 56.84 354 ASP A O 1
ATOM 2797 N N . ILE A 1 355 ? -24.490 4.728 3.128 1.00 58.25 355 ILE A N 1
ATOM 2798 C CA . ILE A 1 355 ? -23.920 4.442 4.442 1.00 58.25 355 ILE A CA 1
ATOM 2799 C C . ILE A 1 355 ? -24.910 4.879 5.509 1.00 58.25 355 ILE A C 1
ATOM 2801 O O . ILE A 1 355 ? -25.213 6.060 5.646 1.00 58.25 355 ILE A O 1
ATOM 2805 N N . VAL A 1 356 ? -25.373 3.922 6.309 1.00 61.06 356 VAL A N 1
ATOM 2806 C CA . VAL A 1 356 ? -26.198 4.191 7.488 1.00 61.06 356 VAL A CA 1
ATOM 2807 C C . VAL A 1 356 ? -25.334 4.054 8.738 1.00 61.06 356 VAL A C 1
ATOM 2809 O O . VAL A 1 356 ? -24.767 2.990 9.000 1.00 61.06 356 VAL A O 1
ATOM 2812 N N . TYR A 1 357 ? -25.215 5.137 9.501 1.00 66.44 357 TYR A N 1
ATOM 2813 C CA . TYR A 1 357 ? -24.567 5.149 10.807 1.00 66.44 357 TYR A CA 1
ATOM 2814 C C . TYR A 1 357 ? -25.611 4.956 11.899 1.00 66.44 357 TYR A C 1
ATOM 2816 O O . TYR A 1 357 ? -26.574 5.709 11.965 1.00 66.44 357 TYR A O 1
ATOM 2824 N N . ILE A 1 358 ? -25.397 3.974 12.771 1.00 64.31 358 ILE A N 1
ATOM 2825 C CA . ILE A 1 358 ? -26.227 3.744 13.956 1.00 64.31 358 ILE A CA 1
ATOM 2826 C C . ILE A 1 358 ? -25.354 4.027 15.174 1.00 64.31 358 ILE A C 1
ATOM 2828 O O . ILE A 1 358 ? -24.324 3.369 15.352 1.00 64.31 358 ILE A O 1
ATOM 2832 N N . LEU A 1 359 ? -25.719 5.036 15.961 1.00 63.16 359 LEU A N 1
ATOM 2833 C CA . LEU A 1 359 ? -24.987 5.447 17.154 1.00 63.16 359 LEU A CA 1
ATOM 2834 C C . LEU A 1 359 ? -25.749 4.982 18.388 1.00 63.16 359 LEU A C 1
ATOM 2836 O O . LEU A 1 359 ? -26.929 5.268 18.528 1.00 63.16 359 LEU A O 1
ATOM 2840 N N . ASP A 1 360 ? -25.066 4.260 19.264 1.00 60.31 360 ASP A N 1
ATOM 2841 C CA . ASP A 1 360 ? -25.617 3.774 20.525 1.00 60.31 360 ASP A CA 1
ATOM 2842 C C . ASP A 1 360 ? -25.587 4.893 21.575 1.00 60.31 360 ASP A C 1
ATOM 2844 O O . ASP A 1 360 ? -24.522 5.424 21.894 1.00 60.31 360 ASP A O 1
ATOM 2848 N N . SER A 1 361 ? -26.769 5.261 22.066 1.00 63.44 361 SER A N 1
ATOM 2849 C CA . SER A 1 361 ? -27.023 6.310 23.059 1.00 63.44 361 SER A CA 1
ATOM 2850 C C . SER A 1 361 ? -27.585 5.770 24.380 1.00 63.44 361 SER A C 1
ATOM 2852 O O . SER A 1 361 ? -28.190 6.519 25.154 1.00 63.44 361 SER A O 1
ATOM 2854 N N . SER A 1 362 ? -27.392 4.474 24.639 1.00 58.44 362 SER A N 1
ATOM 2855 C CA . SER A 1 362 ? -27.793 3.826 25.891 1.00 58.44 362 SER A CA 1
ATOM 2856 C C . SER A 1 362 ? -27.027 4.363 27.107 1.00 58.44 362 SER A C 1
ATOM 2858 O O . SER A 1 362 ? -25.980 5.000 26.970 1.00 58.44 362 SER A O 1
ATOM 2860 N N . LYS A 1 363 ? -27.530 4.077 28.315 1.00 57.78 363 LYS A N 1
ATOM 2861 C CA . LYS A 1 363 ? -26.883 4.393 29.601 1.00 57.78 363 LYS A CA 1
ATOM 2862 C C . LYS A 1 363 ? -25.532 3.699 29.774 1.00 57.78 363 LYS A C 1
ATOM 2864 O O . LYS A 1 363 ? -24.682 4.208 30.500 1.00 57.78 363 LYS A O 1
ATOM 2869 N N . GLU A 1 364 ? -25.316 2.570 29.094 1.00 52.47 364 GLU A N 1
ATOM 2870 C CA . GLU A 1 364 ? -24.010 1.899 29.043 1.00 52.47 364 GLU A CA 1
ATOM 2871 C C . GLU A 1 364 ? -22.958 2.743 28.305 1.00 52.47 364 GLU A C 1
ATOM 2873 O O . GLU A 1 364 ? -21.761 2.636 28.583 1.00 52.47 364 GLU A O 1
ATOM 2878 N N . MET A 1 365 ? -23.399 3.610 27.389 1.00 46.75 365 MET A N 1
ATOM 2879 C CA . MET A 1 365 ? -22.575 4.650 26.790 1.00 46.75 365 MET A CA 1
ATOM 2880 C C . MET A 1 365 ? -22.604 5.871 27.713 1.00 46.75 365 MET A C 1
ATOM 2882 O O . MET A 1 365 ? -23.635 6.519 27.848 1.00 46.75 365 MET A O 1
ATOM 2886 N N . ASN A 1 366 ? -21.497 6.229 28.365 1.00 54.91 366 ASN A N 1
ATOM 2887 C CA . ASN A 1 366 ? -21.473 7.487 29.119 1.00 54.91 366 ASN A CA 1
ATOM 2888 C C . ASN A 1 366 ? -21.432 8.700 28.146 1.00 54.91 366 ASN A C 1
ATOM 2890 O O . ASN A 1 366 ? -21.059 8.547 26.974 1.00 54.91 366 ASN A O 1
ATOM 2894 N N . PRO A 1 367 ? -21.808 9.920 28.581 1.00 60.28 367 PRO A N 1
ATOM 2895 C CA . PRO A 1 367 ? -21.909 11.068 27.676 1.00 60.28 367 PRO A CA 1
ATOM 2896 C C . PRO A 1 367 ? -20.598 11.432 26.952 1.00 60.28 367 PRO A C 1
ATOM 2898 O O . PRO A 1 367 ? -20.644 11.644 25.737 1.00 60.28 367 PRO A O 1
ATOM 2901 N N . PRO A 1 368 ? -19.421 11.475 27.618 1.00 58.94 368 PRO A N 1
ATOM 2902 C CA . PRO A 1 368 ? -18.143 11.671 26.927 1.00 58.94 368 PRO A CA 1
ATOM 2903 C C . PRO A 1 368 ? -17.916 10.683 25.774 1.00 58.94 368 PRO A C 1
ATOM 2905 O O . PRO A 1 368 ? -17.441 11.072 24.700 1.00 58.94 368 PRO A O 1
ATOM 2908 N N . ASP A 1 369 ? -18.317 9.428 25.963 1.00 51.66 369 ASP A N 1
ATOM 2909 C CA . ASP A 1 369 ? -18.088 8.358 24.997 1.00 51.66 369 ASP A CA 1
ATOM 2910 C C . ASP A 1 369 ? -18.975 8.483 23.785 1.00 51.66 369 ASP A C 1
ATOM 2912 O O . ASP A 1 369 ? -18.495 8.385 22.651 1.00 51.66 369 ASP A O 1
ATOM 2916 N N . PHE A 1 370 ? -20.251 8.768 24.022 1.00 65.56 370 PHE A N 1
ATOM 2917 C CA . PHE A 1 370 ? -21.186 9.074 22.958 1.00 65.56 370 PHE A CA 1
ATOM 2918 C C . PHE A 1 370 ? -20.675 10.241 22.111 1.00 65.56 370 PHE A C 1
ATOM 2920 O O . PHE A 1 370 ? -20.630 10.154 20.882 1.00 65.56 370 PHE A O 1
ATOM 2927 N N . TYR A 1 371 ? -20.217 11.322 22.748 1.00 69.19 371 TYR A N 1
ATOM 2928 C CA . TYR A 1 371 ? -19.773 12.507 22.022 1.00 69.19 371 TYR A CA 1
ATOM 2929 C C . TYR A 1 371 ? -18.498 12.290 21.214 1.00 69.19 371 TYR A C 1
ATOM 2931 O O . TYR A 1 371 ? -18.367 12.878 20.136 1.00 69.19 371 TYR A O 1
ATOM 2939 N N . ALA A 1 372 ? -17.585 11.431 21.662 1.00 54.28 372 ALA A N 1
ATOM 2940 C CA . ALA A 1 372 ? -16.416 11.102 20.858 1.00 54.28 372 ALA A CA 1
ATOM 2941 C C . ALA A 1 372 ? -16.721 10.075 19.743 1.00 54.28 372 ALA A C 1
ATOM 2943 O O . ALA A 1 372 ? -16.208 10.264 18.639 1.00 54.28 372 ALA A O 1
ATOM 2944 N N . VAL A 1 373 ? -17.652 9.118 19.919 1.00 51.69 373 VAL A N 1
ATOM 2945 C CA . VAL A 1 373 ? -18.202 8.328 18.786 1.00 51.69 373 VAL A CA 1
ATOM 2946 C C . VAL A 1 373 ? -18.864 9.254 17.761 1.00 51.69 373 VAL A C 1
ATOM 2948 O O . VAL A 1 373 ? -18.590 9.164 16.564 1.00 51.69 373 VAL A O 1
ATOM 2951 N N . ARG A 1 374 ? -19.701 10.188 18.217 1.00 75.62 374 ARG A N 1
ATOM 2952 C CA . ARG A 1 374 ? -20.382 11.175 17.372 1.00 75.62 374 ARG A CA 1
ATOM 2953 C C . ARG A 1 374 ? -19.394 12.012 16.566 1.00 75.62 374 ARG A C 1
ATOM 2955 O O . ARG A 1 374 ? -19.542 12.150 15.353 1.00 75.62 374 ARG A O 1
ATOM 2962 N N . ASN A 1 375 ? -18.382 12.572 17.227 1.00 64.75 375 ASN A N 1
ATOM 2963 C CA . ASN A 1 375 ? -17.378 13.403 16.566 1.00 64.75 375 ASN A CA 1
ATOM 2964 C C . ASN A 1 375 ? -16.543 12.588 15.568 1.00 64.75 375 ASN A C 1
ATOM 2966 O O . ASN A 1 375 ? -16.246 13.087 14.484 1.00 64.75 375 ASN A O 1
ATOM 2970 N N . PHE A 1 376 ? -16.239 11.328 15.887 1.00 63.88 376 PHE A N 1
ATOM 2971 C CA . PHE A 1 376 ? -15.587 10.398 14.971 1.00 63.88 376 PHE A CA 1
ATOM 2972 C C . PHE A 1 376 ? -16.431 10.145 13.713 1.00 63.88 376 PHE A C 1
ATOM 2974 O O . PHE A 1 376 ? -15.927 10.267 12.596 1.00 63.88 376 PHE A O 1
ATOM 2981 N N . VAL A 1 377 ? -17.722 9.830 13.872 1.00 60.06 377 VAL A N 1
ATOM 2982 C CA . VAL A 1 377 ? -18.627 9.595 12.735 1.00 60.06 377 VAL A CA 1
ATOM 2983 C C . VAL A 1 377 ? -18.742 10.856 11.881 1.00 60.06 377 VAL A C 1
ATOM 2985 O O . VAL A 1 377 ? -18.645 10.782 10.657 1.00 60.06 377 VAL A O 1
ATOM 2988 N N . ALA A 1 378 ? -18.854 12.026 12.514 1.00 66.94 378 ALA A N 1
ATOM 2989 C CA . ALA A 1 378 ? -18.860 13.296 11.804 1.00 66.94 378 ALA A CA 1
ATOM 2990 C C . ALA A 1 378 ? -17.560 13.504 11.007 1.00 66.94 378 ALA A C 1
ATOM 2992 O O . ALA A 1 378 ? -17.611 13.850 9.827 1.00 66.94 378 ALA A O 1
ATOM 2993 N N . ALA A 1 379 ? -16.395 13.261 11.611 1.00 61.47 379 ALA A N 1
ATOM 2994 C CA . ALA A 1 379 ? -15.105 13.383 10.935 1.00 61.47 379 ALA A CA 1
ATOM 2995 C C . ALA A 1 379 ? -14.982 12.426 9.737 1.00 61.47 379 ALA A C 1
ATOM 2997 O O . ALA A 1 379 ? -14.518 12.837 8.673 1.00 61.47 379 ALA A O 1
ATOM 2998 N N . ALA A 1 380 ? -15.466 11.187 9.871 1.00 59.81 380 ALA A N 1
ATOM 2999 C CA . ALA A 1 380 ? -15.513 10.225 8.773 1.00 59.81 380 ALA A CA 1
ATOM 3000 C C . ALA A 1 380 ? -16.393 10.724 7.613 1.00 59.81 380 ALA A C 1
ATOM 3002 O O . ALA A 1 380 ? -15.962 10.689 6.460 1.00 59.81 380 ALA A O 1
ATOM 3003 N N . VAL A 1 381 ? -17.583 11.254 7.917 1.00 72.38 381 VAL A N 1
ATOM 3004 C CA . VAL A 1 381 ? -18.492 11.834 6.916 1.00 72.38 381 VAL A CA 1
ATOM 3005 C C . VAL A 1 381 ? -17.883 13.061 6.241 1.00 72.38 381 VAL A C 1
ATOM 3007 O O . VAL A 1 381 ? -18.004 13.212 5.032 1.00 72.38 381 VAL A O 1
ATOM 3010 N N . LYS A 1 382 ? -17.143 13.900 6.973 1.00 74.31 382 LYS A N 1
ATOM 3011 C CA . LYS A 1 382 ? -16.451 15.070 6.406 1.00 74.31 382 LYS A CA 1
ATOM 3012 C C . LYS A 1 382 ? -15.428 14.698 5.321 1.00 74.31 382 LYS A C 1
ATOM 3014 O O . LYS A 1 382 ? -15.084 15.535 4.490 1.00 74.31 382 LYS A O 1
ATOM 3019 N N . GLY A 1 383 ? -14.928 13.463 5.335 1.00 59.78 383 GLY A N 1
ATOM 3020 C CA . GLY A 1 383 ? -13.931 12.963 4.392 1.00 59.78 383 GLY A CA 1
ATOM 3021 C C . GLY A 1 383 ? -14.484 12.396 3.082 1.00 59.78 383 GLY A C 1
ATOM 3022 O O . GLY A 1 383 ? -13.668 12.047 2.229 1.00 59.78 383 GLY A O 1
ATOM 3023 N N . ILE A 1 384 ? -15.809 12.287 2.917 1.00 62.41 384 ILE A N 1
ATOM 3024 C CA . ILE A 1 384 ? -16.460 11.676 1.744 1.00 62.41 384 ILE A CA 1
ATOM 3025 C C . ILE A 1 384 ? -17.360 12.680 1.005 1.00 62.41 384 ILE A C 1
ATOM 3027 O O . ILE A 1 384 ? -18.011 13.506 1.650 1.00 62.41 384 ILE A O 1
ATOM 3031 N N . PRO A 1 385 ? -17.421 12.634 -0.338 1.00 64.69 385 PRO A N 1
ATOM 3032 C CA . PRO A 1 385 ? -18.334 13.468 -1.113 1.00 64.69 385 PRO A CA 1
ATOM 3033 C C . PRO A 1 385 ? -19.771 12.947 -0.963 1.00 64.69 385 PRO A C 1
ATOM 3035 O O . PRO A 1 385 ? -20.077 11.836 -1.392 1.00 64.69 385 PRO A O 1
ATOM 3038 N N . VAL A 1 386 ? -20.649 13.738 -0.339 1.00 78.62 386 VAL A N 1
ATOM 3039 C CA . VAL A 1 386 ? -22.076 13.422 -0.156 1.00 78.62 386 VAL A CA 1
ATOM 3040 C C . VAL A 1 386 ? -22.908 14.316 -1.064 1.00 78.62 386 VAL A C 1
ATOM 3042 O O . VAL A 1 386 ? -22.728 15.533 -1.043 1.00 78.62 386 VAL A O 1
ATOM 3045 N N . SER A 1 387 ? -23.800 13.720 -1.852 1.00 82.56 387 SER A N 1
ATOM 3046 C CA . SER A 1 387 ? -24.759 14.420 -2.712 1.00 82.56 387 SER A CA 1
ATOM 3047 C C . SER A 1 387 ? -25.915 13.492 -3.084 1.00 82.56 387 SER A C 1
ATOM 3049 O O . SER A 1 387 ? -25.790 12.274 -2.982 1.00 82.56 387 SER A O 1
ATOM 3051 N N . GLN A 1 388 ? -27.023 14.075 -3.544 1.00 83.12 388 GLN A N 1
ATOM 3052 C CA . GLN A 1 388 ? -28.135 13.344 -4.162 1.00 83.12 388 GLN A CA 1
ATOM 3053 C C . GLN A 1 388 ? -28.048 13.324 -5.700 1.00 83.12 388 GLN A C 1
ATOM 3055 O O . GLN A 1 388 ? -28.895 12.719 -6.349 1.00 83.12 388 GLN A O 1
ATOM 3060 N N . ASN A 1 389 ? -27.040 13.981 -6.286 1.00 68.06 389 ASN A N 1
ATOM 3061 C CA . ASN A 1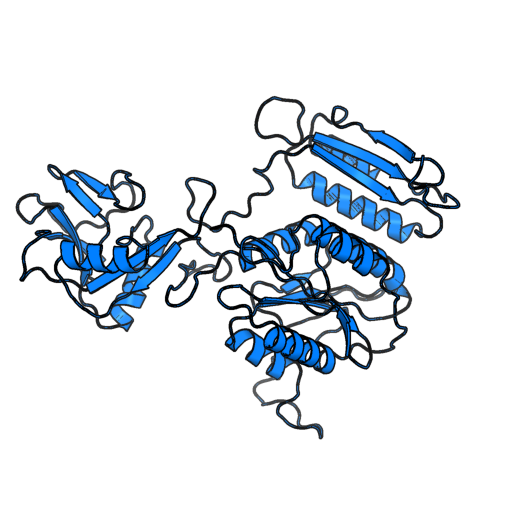 389 ? -26.821 13.994 -7.731 1.00 68.06 389 ASN A CA 1
ATOM 3062 C C . ASN A 1 389 ? -26.338 12.632 -8.241 1.00 68.06 389 ASN A C 1
ATOM 3064 O O . ASN A 1 389 ? -25.599 11.924 -7.554 1.00 68.06 389 ASN A O 1
ATOM 3068 N N . GLU A 1 390 ? -26.675 12.314 -9.490 1.00 48.47 390 GLU A N 1
ATOM 3069 C CA . GLU A 1 390 ? -26.065 11.188 -10.192 1.00 48.47 390 GLU A CA 1
ATOM 3070 C C . GLU A 1 390 ? -24.563 11.428 -10.408 1.00 48.47 390 GLU A C 1
ATOM 3072 O O . GLU A 1 390 ? -24.122 12.536 -10.724 1.00 48.47 390 GLU A O 1
ATOM 3077 N N . GLY A 1 391 ? -23.764 10.378 -10.219 1.00 47.94 391 GLY A N 1
ATOM 3078 C CA . GLY A 1 391 ? -22.310 10.430 -10.334 1.00 47.94 391 GLY A CA 1
ATOM 3079 C C . GLY A 1 391 ? -21.607 10.061 -9.032 1.00 47.94 391 GLY A C 1
ATOM 3080 O O . GLY A 1 391 ? -22.083 9.227 -8.264 1.00 47.94 391 GLY A O 1
ATOM 3081 N N . ALA A 1 392 ? -20.440 10.665 -8.807 1.00 53.38 392 ALA A N 1
ATOM 3082 C CA . ALA A 1 392 ? -19.456 10.191 -7.844 1.00 53.38 392 ALA A CA 1
ATOM 3083 C C . ALA A 1 392 ? -19.711 10.530 -6.364 1.00 53.38 392 ALA A C 1
ATOM 3085 O O . ALA A 1 392 ? -18.821 11.049 -5.686 1.00 53.38 392 ALA A O 1
ATOM 3086 N N . PHE A 1 393 ? -20.916 10.254 -5.859 1.00 63.84 393 PHE A N 1
ATOM 3087 C CA . PHE A 1 393 ? -21.394 10.755 -4.569 1.00 63.84 393 PHE A CA 1
ATOM 3088 C C . PHE A 1 393 ? -22.006 9.671 -3.672 1.00 63.84 393 PHE A C 1
ATOM 3090 O O . PHE A 1 393 ? -22.730 8.790 -4.124 1.00 63.84 393 PHE A O 1
ATOM 3097 N N . SER A 1 394 ? -21.712 9.745 -2.373 1.00 72.31 394 SER A N 1
ATOM 3098 C CA . SER A 1 394 ? -22.275 8.868 -1.338 1.00 72.31 394 SER A CA 1
ATOM 3099 C C . SER A 1 394 ? -23.538 9.466 -0.714 1.00 72.31 394 SER A C 1
ATOM 3101 O O . SER A 1 394 ? -23.719 10.683 -0.705 1.00 7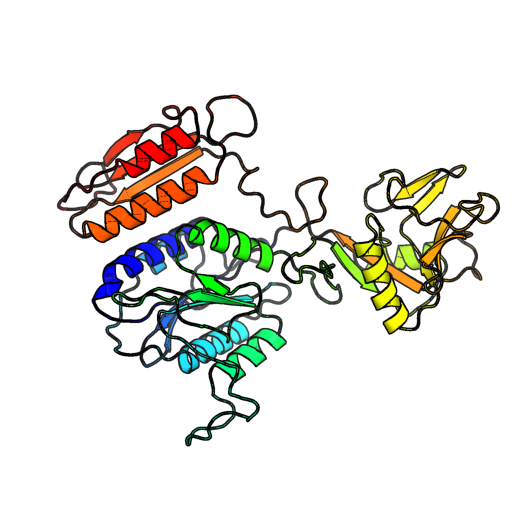2.31 394 SER A O 1
ATOM 3103 N N . ARG A 1 395 ? -24.381 8.623 -0.115 1.00 77.25 395 ARG A N 1
ATOM 3104 C CA . ARG A 1 395 ? -25.590 9.028 0.618 1.00 77.25 395 ARG A CA 1
ATOM 3105 C C . ARG A 1 395 ? -25.520 8.543 2.057 1.00 77.25 395 ARG A C 1
ATOM 3107 O O . ARG A 1 395 ? -25.093 7.417 2.306 1.00 77.25 395 ARG A O 1
ATOM 3114 N N . ILE A 1 396 ? -25.922 9.387 3.006 1.00 75.38 396 ILE A N 1
ATOM 3115 C CA . ILE A 1 396 ? -25.729 9.132 4.439 1.00 75.38 396 ILE A CA 1
ATOM 3116 C C . ILE A 1 396 ? -27.061 9.096 5.174 1.00 75.38 396 ILE A C 1
ATOM 3118 O O . ILE A 1 396 ? -27.818 10.057 5.121 1.00 75.38 396 ILE A O 1
ATOM 3122 N N . GLY A 1 397 ? -27.300 8.002 5.894 1.00 68.12 397 GLY A N 1
ATOM 3123 C CA . GLY A 1 397 ? -28.362 7.869 6.882 1.00 68.12 397 GLY A CA 1
ATOM 3124 C C . GLY A 1 397 ? -27.776 7.837 8.291 1.00 68.12 397 GLY A C 1
ATOM 3125 O O . GLY A 1 397 ? -26.645 7.386 8.494 1.00 68.12 397 GLY A O 1
ATOM 3126 N N . VAL A 1 398 ? -28.529 8.325 9.269 1.00 73.81 398 VAL A N 1
ATOM 3127 C CA . VAL A 1 398 ? -28.108 8.401 10.668 1.00 73.81 398 VAL A CA 1
ATOM 3128 C C . VAL A 1 398 ? -29.262 7.979 11.561 1.00 73.81 398 VAL A C 1
ATOM 3130 O O . VAL A 1 398 ? -30.366 8.509 11.454 1.00 73.81 398 VAL A O 1
ATOM 3133 N N . ILE A 1 399 ? -28.983 7.040 12.455 1.00 70.81 399 ILE A N 1
ATOM 3134 C CA . ILE A 1 399 ? -29.917 6.517 13.444 1.00 70.81 399 ILE A CA 1
ATOM 3135 C C . ILE A 1 399 ? -29.280 6.684 14.820 1.00 70.81 399 ILE A C 1
ATOM 3137 O O . ILE A 1 399 ? -28.121 6.314 15.027 1.00 70.81 399 ILE A O 1
ATOM 3141 N N . ASN A 1 400 ? -30.037 7.242 15.755 1.00 71.19 400 ASN A N 1
ATOM 3142 C CA . ASN A 1 400 ? -29.691 7.253 17.166 1.00 71.19 400 ASN A CA 1
ATOM 3143 C C . ASN A 1 400 ? -30.408 6.078 17.829 1.00 71.19 400 ASN A C 1
ATOM 3145 O O . ASN A 1 400 ? -31.630 6.076 17.936 1.00 71.19 400 ASN A O 1
ATOM 3149 N N . GLY A 1 401 ? -29.665 5.040 18.193 1.00 53.56 401 GLY A N 1
ATOM 3150 C CA . GLY A 1 401 ? -30.228 3.853 18.817 1.00 53.56 401 GLY A CA 1
ATOM 3151 C C . GLY A 1 401 ? -30.190 3.964 20.335 1.00 53.56 401 GLY A C 1
ATOM 3152 O O . GLY A 1 401 ? -29.140 4.249 20.917 1.00 53.56 401 GLY A O 1
ATOM 3153 N N . GLY A 1 402 ? -31.341 3.743 20.958 1.00 60.91 402 GLY A N 1
ATOM 3154 C CA . GLY A 1 402 ? -31.528 3.610 22.397 1.00 60.91 402 GLY A CA 1
ATOM 3155 C C . GLY A 1 402 ? -32.547 2.506 22.681 1.00 60.91 402 GLY A C 1
ATOM 3156 O O . GLY A 1 402 ? -32.472 1.435 22.076 1.00 60.91 402 GLY A O 1
ATOM 3157 N N . GLU A 1 403 ? -33.494 2.768 23.582 1.00 54.81 403 GLU A N 1
ATOM 3158 C CA . GLU A 1 403 ? -34.611 1.857 23.869 1.00 54.81 403 GLU A CA 1
ATOM 3159 C C . GLU A 1 403 ? -35.523 1.723 22.640 1.00 54.81 403 GLU A C 1
ATOM 3161 O O . GLU A 1 403 ? -35.910 0.611 22.283 1.00 54.81 403 GLU A O 1
ATOM 3166 N N . ASP A 1 404 ? -35.707 2.844 21.933 1.00 59.53 404 ASP A N 1
ATOM 3167 C CA . ASP A 1 404 ? -36.235 2.930 20.576 1.00 59.53 404 ASP A CA 1
ATOM 3168 C C . ASP A 1 404 ? -35.152 3.439 19.606 1.00 59.53 404 ASP A C 1
ATOM 3170 O O . ASP A 1 404 ? -34.289 4.254 19.966 1.00 59.53 404 ASP A O 1
ATOM 3174 N N . ALA A 1 405 ? -35.198 2.977 18.354 1.00 59.59 405 ALA A N 1
ATOM 3175 C CA . ALA A 1 405 ? -34.366 3.501 17.276 1.00 59.59 405 ALA A CA 1
ATOM 3176 C C . ALA A 1 405 ? -34.988 4.770 16.672 1.00 59.59 405 ALA A C 1
ATOM 3178 O O . ALA A 1 405 ? -36.050 4.731 16.054 1.00 59.59 405 ALA A O 1
ATOM 3179 N N . GLU A 1 406 ? -34.298 5.904 16.784 1.00 73.56 406 GLU A N 1
ATOM 3180 C CA . GLU A 1 406 ? -34.703 7.141 16.121 1.00 73.56 406 GLU A CA 1
ATOM 3181 C C . GLU A 1 406 ? -33.927 7.329 14.818 1.00 73.56 406 GLU A C 1
ATOM 3183 O O . GLU A 1 406 ? -32.703 7.488 14.811 1.00 73.56 406 GLU A O 1
ATOM 3188 N N . ILE A 1 407 ? -34.647 7.382 13.701 1.00 75.00 407 ILE A N 1
ATOM 3189 C CA . ILE A 1 407 ? -34.078 7.775 12.414 1.00 75.00 407 ILE A CA 1
ATOM 3190 C C . ILE A 1 407 ? -33.930 9.299 12.399 1.00 75.00 407 ILE A C 1
ATOM 3192 O O . ILE A 1 407 ? -34.891 10.030 12.178 1.00 75.00 407 ILE A O 1
ATOM 3196 N N . LEU A 1 408 ? -32.707 9.780 12.605 1.00 74.12 408 LEU A N 1
ATOM 3197 C CA . LEU A 1 408 ? -32.385 11.206 12.538 1.00 74.12 408 LEU A CA 1
ATOM 3198 C C . LEU A 1 408 ? -32.258 11.713 11.100 1.00 74.12 408 LEU A C 1
ATOM 3200 O O . LEU A 1 408 ? -32.522 12.881 10.826 1.00 74.12 408 LEU A O 1
ATOM 3204 N N . ALA A 1 409 ? -31.808 10.851 10.189 1.00 80.06 409 ALA A N 1
ATOM 3205 C CA . ALA A 1 409 ? -31.671 11.166 8.775 1.00 80.06 409 ALA A CA 1
ATOM 3206 C C . ALA A 1 409 ? -31.743 9.894 7.927 1.00 80.06 409 ALA A C 1
ATOM 3208 O O . ALA A 1 409 ? -31.075 8.901 8.218 1.00 80.06 409 ALA A O 1
ATOM 3209 N N . ASN A 1 410 ? -32.504 9.943 6.839 1.00 78.38 410 ASN A N 1
ATOM 3210 C CA . ASN A 1 410 ? -32.509 8.911 5.809 1.00 78.38 410 ASN A CA 1
ATOM 3211 C C . ASN A 1 410 ? -31.414 9.188 4.771 1.00 78.38 410 ASN A C 1
ATOM 3213 O O . ASN A 1 410 ? -30.861 10.282 4.706 1.00 78.38 410 ASN A O 1
ATOM 3217 N N . LEU A 1 411 ? -31.132 8.209 3.908 1.00 74.88 411 LEU A N 1
ATOM 3218 C CA . LEU A 1 411 ? -30.101 8.329 2.865 1.00 74.88 411 LEU A CA 1
ATOM 3219 C C . LEU A 1 411 ? -30.319 9.531 1.923 1.00 74.88 411 LEU A C 1
ATOM 3221 O O . LEU A 1 411 ? -29.360 10.072 1.376 1.00 74.88 411 LEU A O 1
ATOM 3225 N N . THR A 1 412 ? -31.563 9.978 1.753 1.00 84.81 412 THR A N 1
ATOM 3226 C CA . THR A 1 412 ? -31.924 11.126 0.910 1.00 84.81 412 THR A CA 1
ATOM 3227 C C . THR A 1 412 ? -31.894 12.470 1.639 1.00 84.81 412 THR A C 1
ATOM 3229 O O . THR A 1 412 ? -32.064 13.505 1.004 1.00 84.81 412 THR A O 1
ATOM 3232 N N . THR A 1 413 ? -31.687 12.478 2.961 1.00 87.00 413 THR A N 1
ATOM 3233 C CA . THR A 1 413 ? -31.812 13.686 3.788 1.00 87.00 413 THR A CA 1
ATOM 3234 C C . THR A 1 413 ? -30.707 14.698 3.507 1.00 87.00 413 THR A C 1
ATOM 3236 O O . THR A 1 413 ? -30.989 15.887 3.444 1.00 87.00 413 THR A O 1
ATOM 3239 N N . PHE A 1 414 ? -29.459 14.254 3.336 1.00 89.44 414 PHE A N 1
ATOM 3240 C CA . PHE A 1 414 ? -28.329 15.172 3.185 1.00 89.44 414 PHE A CA 1
ATOM 3241 C C . PHE A 1 414 ? -27.944 15.389 1.726 1.00 89.44 414 PHE A C 1
ATOM 3243 O O . PHE A 1 414 ? -27.657 14.442 0.995 1.00 89.44 414 PHE A O 1
ATOM 3250 N N . THR A 1 415 ? -27.848 16.652 1.325 1.00 90.06 415 THR A N 1
ATOM 3251 C CA . THR A 1 415 ? -27.487 17.061 -0.042 1.00 90.06 415 THR A CA 1
ATOM 3252 C C . THR A 1 415 ? -26.018 17.446 -0.195 1.00 90.06 415 THR A C 1
ATOM 3254 O O . THR A 1 415 ? -25.525 17.573 -1.316 1.00 90.06 415 THR A O 1
ATOM 3257 N N . SER A 1 416 ? -25.302 17.608 0.923 1.00 90.00 416 SER A N 1
ATOM 3258 C CA . SER A 1 416 ? -23.872 17.920 0.939 1.00 90.00 416 SER A CA 1
ATOM 3259 C C . SER A 1 416 ? -23.136 17.283 2.120 1.00 90.00 416 SER A C 1
ATOM 3261 O O . SER A 1 416 ? -23.698 17.050 3.193 1.00 90.00 416 SER A O 1
ATOM 3263 N N . THR A 1 417 ? -21.825 17.094 1.962 1.00 83.38 417 THR A N 1
ATOM 3264 C CA . THR A 1 417 ? -20.929 16.606 3.026 1.00 83.38 417 THR A CA 1
ATOM 3265 C C . THR A 1 417 ? -20.984 17.470 4.287 1.00 83.38 417 THR A C 1
ATOM 3267 O O . THR A 1 417 ? -20.991 16.958 5.407 1.00 83.38 417 THR A O 1
ATOM 3270 N N . ASN A 1 418 ? -21.031 18.794 4.120 1.00 86.06 418 ASN A N 1
ATOM 3271 C CA . ASN A 1 418 ? -21.036 19.735 5.240 1.00 86.06 418 ASN A CA 1
ATOM 3272 C C . ASN A 1 418 ? -22.340 19.680 6.041 1.00 86.06 418 ASN A C 1
ATOM 3274 O O . ASN A 1 418 ? -22.311 19.848 7.261 1.00 86.06 418 ASN A O 1
ATOM 3278 N N . GLU A 1 419 ? -23.464 19.447 5.366 1.00 91.75 419 GLU A N 1
ATOM 3279 C CA . GLU A 1 419 ? -24.771 19.280 5.997 1.00 91.75 419 GLU A CA 1
ATOM 3280 C C . GLU A 1 419 ? -24.788 18.027 6.880 1.00 91.75 419 GLU A C 1
ATOM 3282 O O . GLU A 1 419 ? -25.034 18.134 8.083 1.00 91.75 419 GLU A O 1
ATOM 3287 N N . ALA A 1 420 ? -24.392 16.879 6.321 1.00 80.75 420 ALA A N 1
ATOM 3288 C CA . ALA A 1 420 ? -24.299 15.616 7.050 1.00 80.75 420 ALA A CA 1
ATOM 3289 C C . ALA A 1 420 ? -23.340 15.716 8.254 1.00 80.75 420 ALA A C 1
ATOM 3291 O O . ALA A 1 420 ? -23.689 15.347 9.376 1.00 80.75 420 ALA A O 1
ATOM 3292 N N . TYR A 1 421 ? -22.151 16.301 8.058 1.00 86.88 421 TYR A N 1
ATOM 3293 C CA . TYR A 1 421 ? -21.177 16.542 9.130 1.00 86.88 421 TYR A CA 1
ATOM 3294 C C . TYR A 1 421 ? -21.758 17.376 10.285 1.00 86.88 421 TYR A C 1
ATOM 3296 O O . TYR A 1 421 ? -21.603 17.016 11.455 1.00 86.88 421 TYR A O 1
ATOM 3304 N N . ARG A 1 422 ? -22.423 18.499 9.977 1.00 86.31 422 ARG A N 1
ATOM 3305 C CA . ARG A 1 422 ? -23.003 19.389 10.997 1.00 86.31 422 ARG A CA 1
ATOM 3306 C C . ARG A 1 422 ? -24.166 18.726 11.726 1.00 86.31 422 ARG A C 1
ATOM 3308 O O . ARG A 1 422 ? -24.265 18.896 12.937 1.00 86.31 422 ARG A O 1
ATOM 3315 N N . ALA A 1 423 ? -25.011 17.983 11.014 1.00 84.75 423 ALA A N 1
ATOM 3316 C CA . ALA A 1 423 ? -26.140 17.267 11.598 1.00 84.75 423 ALA A CA 1
ATOM 3317 C C . ALA A 1 423 ? -25.674 16.200 12.598 1.00 84.75 423 ALA A C 1
ATOM 3319 O O . ALA A 1 423 ? -26.120 16.196 13.742 1.00 84.75 423 ALA A O 1
ATOM 3320 N N . ILE A 1 424 ? -24.684 15.381 12.226 1.00 78.38 424 ILE A N 1
ATOM 3321 C CA . ILE A 1 424 ? -24.128 14.351 13.117 1.00 78.38 424 ILE A CA 1
ATOM 3322 C C . ILE A 1 424 ? -23.505 14.990 14.365 1.00 78.38 424 ILE A C 1
ATOM 3324 O O . ILE A 1 424 ? -23.711 14.507 15.472 1.00 78.38 424 ILE A O 1
ATOM 3328 N N . ARG A 1 425 ? -22.807 16.128 14.239 1.00 85.44 425 ARG A N 1
ATOM 3329 C CA . ARG A 1 425 ? -22.248 16.842 15.405 1.00 85.44 425 ARG A CA 1
ATOM 3330 C C . ARG A 1 425 ? -23.290 17.420 16.363 1.00 85.44 425 ARG A C 1
ATOM 3332 O O . ARG A 1 425 ? -22.921 17.723 17.494 1.00 85.44 425 ARG A O 1
ATOM 3339 N N . LYS A 1 426 ? -24.541 17.587 15.933 1.00 86.25 426 LYS A N 1
ATOM 3340 C CA . LYS A 1 426 ? -25.646 18.058 16.779 1.00 86.25 426 LYS A CA 1
ATOM 3341 C C . LYS A 1 426 ? -26.365 16.928 17.514 1.00 86.25 426 LYS A C 1
ATOM 3343 O O . LYS A 1 426 ? -27.237 17.219 18.317 1.00 86.25 426 LYS A O 1
ATOM 3348 N N . MET A 1 427 ? -26.009 15.665 17.267 1.00 80.06 427 MET A N 1
ATOM 3349 C CA . MET A 1 427 ? -26.603 14.549 17.999 1.00 80.06 427 MET A CA 1
ATOM 3350 C C . MET A 1 427 ? -26.313 14.657 19.495 1.00 80.06 427 MET A C 1
ATOM 3352 O O . MET A 1 427 ? -25.176 14.943 19.902 1.00 80.06 427 MET A O 1
ATOM 3356 N N . GLU A 1 428 ? -27.342 14.375 20.286 1.00 80.69 428 GLU A N 1
ATOM 3357 C CA . GLU A 1 428 ? -27.309 14.368 21.744 1.00 80.69 428 GLU A CA 1
ATOM 3358 C C . GLU A 1 428 ? -27.433 12.941 22.278 1.00 80.69 428 GLU A C 1
ATOM 3360 O O . GLU A 1 428 ? -28.082 12.077 21.679 1.00 80.69 428 GLU A O 1
ATOM 3365 N N . TRP A 1 429 ? -26.767 12.702 23.404 1.00 75.56 429 TRP A N 1
ATOM 3366 C CA . TRP A 1 429 ? -26.863 11.444 24.132 1.00 75.56 429 TRP A CA 1
ATOM 3367 C C . TRP A 1 429 ? -28.220 11.358 24.839 1.00 75.56 429 TRP A C 1
ATOM 3369 O O . TRP A 1 429 ? -28.651 12.338 25.442 1.00 75.56 429 TRP A O 1
ATOM 3379 N N . ARG A 1 430 ? -28.888 10.200 24.777 1.00 69.19 430 ARG A N 1
ATOM 3380 C CA . ARG A 1 430 ? -30.285 10.055 25.218 1.00 69.19 430 ARG A CA 1
ATOM 3381 C C . ARG A 1 430 ? -30.490 9.328 26.541 1.00 69.19 430 ARG A C 1
ATOM 3383 O O . ARG A 1 430 ? -31.615 9.321 27.022 1.00 69.19 430 ARG A O 1
ATOM 3390 N N . SER A 1 431 ? -29.446 8.774 27.163 1.00 59.53 431 SER A N 1
ATOM 3391 C CA . SER A 1 431 ? -29.578 8.069 28.449 1.00 59.53 431 SER A CA 1
ATOM 3392 C C . SER A 1 431 ? -30.639 6.959 28.408 1.00 59.53 431 SER A C 1
ATOM 3394 O O . SER A 1 431 ? -31.395 6.782 29.361 1.00 59.53 431 SER A O 1
ATOM 3396 N N . ALA A 1 432 ? -30.749 6.231 27.294 1.00 56.91 432 ALA A N 1
ATOM 3397 C CA . ALA A 1 432 ? -31.759 5.182 27.168 1.00 56.91 432 ALA A CA 1
ATOM 3398 C C . ALA A 1 432 ? -31.389 3.953 28.013 1.00 56.91 432 ALA A C 1
ATOM 3400 O O . ALA A 1 432 ? -30.222 3.564 28.042 1.00 56.91 432 ALA A O 1
ATOM 3401 N N . ASP A 1 433 ? -32.356 3.327 28.686 1.00 47.38 433 ASP A N 1
ATOM 3402 C CA . ASP A 1 433 ? -32.085 2.237 29.633 1.00 47.38 433 ASP A CA 1
ATOM 3403 C C . ASP A 1 433 ? -31.390 1.020 28.999 1.00 47.38 433 ASP A C 1
ATOM 3405 O O . ASP A 1 433 ? -30.569 0.391 29.659 1.00 47.38 433 ASP A O 1
ATOM 3409 N N . ASN A 1 434 ? -31.639 0.740 27.713 1.00 49.81 434 ASN A N 1
ATOM 3410 C CA . ASN A 1 434 ? -30.993 -0.326 26.937 1.00 49.81 434 ASN A CA 1
ATOM 3411 C C . ASN A 1 434 ? -30.798 0.086 25.463 1.00 49.81 434 ASN A C 1
ATOM 3413 O O . ASN A 1 434 ? -31.468 0.997 24.988 1.00 49.81 434 ASN A O 1
ATOM 3417 N N . PHE A 1 435 ? -29.918 -0.604 24.721 1.00 42.38 435 PHE A N 1
ATOM 3418 C CA . PHE A 1 435 ? -29.849 -0.540 23.248 1.00 42.38 435 PHE A CA 1
ATOM 3419 C C . PHE A 1 435 ? -30.636 -1.711 22.641 1.00 42.38 435 PHE A C 1
ATOM 3421 O O . PHE A 1 435 ? -30.170 -2.857 22.652 1.00 42.38 435 PHE A O 1
ATOM 3428 N N . ASN A 1 436 ? -31.840 -1.451 22.127 1.00 41.75 436 ASN A N 1
ATOM 3429 C CA . ASN A 1 436 ? -32.711 -2.491 21.586 1.00 41.75 436 ASN A CA 1
ATOM 3430 C C . ASN A 1 436 ? -32.410 -2.754 20.101 1.00 41.75 436 ASN A C 1
ATOM 3432 O O . ASN A 1 436 ? -32.548 -1.885 19.250 1.00 41.75 436 ASN A O 1
ATOM 3436 N N . ILE A 1 437 ? -32.005 -3.982 19.766 1.00 37.47 437 ILE A N 1
ATOM 3437 C CA . ILE A 1 437 ? -31.679 -4.386 18.381 1.00 37.47 437 ILE A CA 1
ATOM 3438 C C . ILE A 1 437 ? -32.938 -4.876 17.626 1.00 37.47 437 ILE A C 1
ATOM 3440 O O . ILE A 1 437 ? -32.851 -5.246 16.458 1.00 37.47 437 ILE A O 1
ATOM 3444 N N . ARG A 1 438 ? -34.106 -4.934 18.285 1.00 35.56 438 ARG A N 1
ATOM 3445 C CA . ARG A 1 438 ? -35.352 -5.498 17.730 1.00 35.56 438 ARG A CA 1
ATOM 3446 C C . ARG A 1 438 ? -36.437 -4.466 17.383 1.00 35.56 438 ARG A C 1
ATOM 3448 O O . ARG A 1 438 ? -37.482 -4.901 16.907 1.00 35.56 438 ARG A O 1
ATOM 3455 N N . SER A 1 439 ? -36.216 -3.173 17.645 1.00 38.09 439 SER A N 1
ATOM 3456 C CA . SER A 1 439 ? -37.163 -2.076 17.356 1.00 38.09 439 SER A CA 1
ATOM 3457 C C . SER A 1 439 ? -37.064 -1.575 15.922 1.00 38.09 439 SER A C 1
ATOM 3459 O O . SER A 1 439 ? -35.908 -1.314 15.504 1.00 38.09 439 SER A O 1
#

Nearest PDB structures (foldseek):
  4wrf-assembly1_A  TM=8.762E-01  e=1.033E-08  Rattus norvegicus
  4cnb-assembly2_B  TM=5.192E-01  e=8.106E-12  Mytilus galloprovincialis
  4cn9-assembly2_B  TM=5.231E-01  e=1.021E-11  Mytilus galloprovincialis
  4cn8-assembly1_A  TM=5.109E-01  e=5.436E-11  Mytilus galloprovincialis
  4c2b-assembly3_E  TM=7.772E-01  e=1.233E-07  Homo sapiens

Organism: Anisakis simplex (NCBI:txid6269)

Radius of gyration: 26.17 Å; Cα contacts (8 Å, |Δi|>4): 890; chains: 1; bounding box: 64×41×75 Å

Secondary structure (DSSP, 8-state):
-------EE-----GGGHHHHHHHHHHHHHHHHHS-B-SSSSS-B--EEEEESSSEEEEE-TTT-SSHHHHHHHHHTPPP---SS--HHHHHHHHHHHHHHT--TTS--EEEEEESS-B----TTSS----SS-GGGSHHHHHHHHHHTT-EEEEEE---TT-SS---BTTS-GGGEEESSTTHHHHHHHHHHHHH--PPTTPEEEE-SS-TT-EEEEEEEEEEEEE-HHHHHHHHHHTT-EEPP--SHHHHHHHHHHHHHTT-SEEEEEEEEETTEEEETTT-PBP-S---BPTT-S-TTT-SEEEEETTT--EEEE-SS-SS--EEEEEEEE---SSS--B----GGG---EEEEEEE-BTTS-HHHHHHHHHHHHHHHHTS-B-SSSSS-BEEEEEEESSSEEEEE-TTT-SSHHHHHHHHHT-----BS---S--

Foldseek 3Di:
DAAFAEEEEEDDDDPQCPQVVLLVLLLVLVVLLVTFDAPDPDHHYFYWYWYWAPAIHGPGASHRDGGSNRSSVSSNPDDHDPHHGGDLLRHLVVVVVRVVVPPDAPHAYEYEYEDQAADDPDDDPDQDDDDPDDSCRDSLNSLVVCVVVVHFYAYEFEHGPPDPDTHHHPSGDPLRYHYPDLCRSVSVLVVSLLSRLADHPPWHWQAQPVDNNWTFLKTKAWDLDWWFQVVQQVVLVVVVFGFAADPDPRVLVVVLVVCVVSVFQKEWGQWWDDPQWIAGNPPRHTDDDDAQADVPPPDPVQDTTWMAGSVVRHIYHHHRPDGPPIGTTMTIDRNDDDDDGRTSDPPVQQPAEEEEAEQELELVNDQVSSLVSLSSVLSVLLSHWDAPDPDRHYFYWYWYFAPDIDGQGDSHRDGGSVRSSVSSNPDGRDHHNGGDPPD